Protein AF-0000000069172857 (afdb_homodimer)

Radius of gyration: 28.54 Å; Cα contacts (8 Å, |Δi|>4): 999; chains: 2; bounding box: 56×90×66 Å

Solvent-accessible surface area (backbone atoms only — not comparable to full-atom values): 28441 Å² total; per-residue (Å²): 120,59,56,60,63,76,81,79,53,48,92,94,47,57,57,39,56,46,67,49,76,38,49,58,67,32,70,47,70,56,22,30,27,64,39,14,35,42,46,23,27,71,35,43,34,37,39,33,42,42,84,62,24,35,34,76,38,29,58,56,27,28,38,38,37,26,52,59,49,51,30,30,38,36,24,61,37,57,26,36,34,42,24,37,34,28,32,51,80,64,29,67,77,63,40,85,55,70,34,32,28,32,42,33,74,49,50,49,33,46,41,53,51,52,47,66,52,74,68,61,92,77,53,49,73,65,49,49,51,48,48,52,25,47,50,53,48,47,55,49,48,62,59,65,33,54,76,38,82,76,61,39,62,39,46,78,51,64,65,54,35,55,49,50,50,51,41,69,75,36,60,33,64,78,74,51,62,59,58,52,14,53,75,63,72,47,49,49,69,54,44,50,52,48,37,28,73,46,42,72,34,50,65,68,56,46,51,50,49,51,47,47,55,50,45,55,53,40,45,73,71,64,51,51,63,54,60,50,15,52,55,50,55,36,94,32,42,64,60,38,41,53,53,41,22,71,74,69,73,34,45,69,71,58,46,57,50,53,41,46,45,63,85,63,80,68,78,73,72,80,124,121,60,57,60,62,76,80,78,52,49,92,95,47,55,58,40,57,48,68,50,74,39,50,58,67,33,68,47,68,57,22,31,27,66,40,14,35,42,46,24,27,70,33,42,32,37,38,32,41,42,84,63,25,35,35,76,37,28,56,55,27,27,38,37,38,27,53,59,48,52,30,30,38,37,25,60,38,56,26,36,34,44,24,38,35,27,34,51,78,64,30,66,79,64,40,84,55,70,35,33,28,32,42,33,74,48,50,50,34,45,41,53,51,52,49,67,53,74,68,61,92,76,52,49,74,66,48,48,52,48,48,51,24,48,50,52,50,49,55,50,48,61,57,63,33,53,75,39,81,76,61,40,61,39,45,78,51,64,64,54,34,53,51,51,49,52,42,69,76,35,63,32,62,77,74,53,61,60,60,53,14,54,74,64,72,45,48,50,68,54,44,48,52,48,37,29,73,45,42,73,33,50,64,68,56,47,52,50,49,51,48,47,55,49,46,55,52,39,46,73,72,65,51,51,63,53,59,50,15,51,56,51,54,36,95,33,41,63,59,38,41,52,52,41,22,71,75,70,74,34,46,69,70,58,45,58,51,54,40,45,43,62,83,68,76,68,79,67,72,81,124

Nearest PDB structures (foldseek):
  1yhf-assembly1_A  TM=9.236E-01  e=1.744E-04  Streptococcus pyogenes M1 GAS
  7zyb-assembly1_A  TM=9.398E-01  e=3.298E-04  Bacteroides eggerthii DSM 20697
  3fjs-assembly2_D  TM=8.563E-01  e=2.075E-04  Cupriavidus pinatubonensis JMP134
  2ozj-assembly2_B-3  TM=8.232E-01  e=9.913E-04  Desulfitobacterium hafniense DCB-2
  9bwf-assembly1_A  TM=6.936E-01  e=1.466E-04  metagenome

InterPro domains:
  IPR003313 AraC-type arabinose-binding/dimerisation domain [PF02311] (27-88)
  IPR009057 Homedomain-like superfamily [SSF46689] (215-261)
  IPR011051 RmlC-like cupin domain superfamily [SSF51182] (11-215)
  IPR014710 RmlC-like jelly roll fold [G3DSA:2.60.120.10] (13-98)
  IPR018060 AraC-like, DNA binding HTH domain [PF12833] (180-258)
  IPR018060 AraC-like, DNA binding HTH domain [PS01124] (158-258)
  IPR018060 AraC-like, DNA binding HTH domain [SM00342] (174-256)

Secondary structure (DSSP, 8-state):
--B-----PPTT--EEEEEEEE-TT-EEEEE--SSEEEE-EEEEEEEEEETTEEEEE-TTEEEEE-TT--EEEEEEEEEEEEEEEE-HHHHTTT-SS-EEEE--HHHHHHHHHHTTSPPGGG--HHHHHHHHHHHHHHHHHHHHSPEE--EEE--SSHHHHHHHHHHHH-TT----HHHHHHHTTS-HHHHHHHHHHHHSS-HHHHHHHHHHHHHHHHHHTT--HHHHHHHHT-S-HHHHHHHHHHHHSS-HHHHHHHHH-----------/--B-----PPTT--EEEEEEEE-TT-EEEEE--SSEEEE-EEEEEEEEEETTEEEEE-TTEEEEE-TT--EEEEEEEEEEEEEEEE-HHHHTTT-SS-EEEE--HHHHHHHHHHTTSPPGGG--HHHHHHHHHHHHHHHHHHHHSPEE--EEE--SSHHHHHHHHHHHH-TT----HHHHHHHTTS-HHHHHHHHHHHHSS-HHHHHHHHHHHHHHHHHHTT--HHHHHHHHT-S-HHHHHHHHHHHHSS-HHHHHHHHH-----------

Foldseek 3Di:
DAPADDDDADPPAFKAKDKDKDAAFDKDDKHFYQWKKWKAWCQAWKWKDWDQWIAIHHNFKTKIGAHRIIMMMTTHGITIILMMTGHNVLCVLQDDHMWMWTQAPVLSVLSVVNNPQDHPVPADPVSVVVNVVSRVVNSVCSNLTDTHDLTQGAFPDPLVNVLVVVCLVQQQDDDDLQVSCVSSVHHSVVVQVRCCVGRVDGPVLSSLSSLLSVLLNVVVVPDDLQVSCNSNHHPGSVVNQVSNCVNPVDGSVVVNVSRHDRPPVPPPPPD/DAPADDDDADPPAFKAKDKDKDAAFDKDDKHFYQWKKWKAWCQAWKWKDWDQWIAIHHNFKTKIGAHRIIMMMTTHGITIILMMTGHNVLCVLQDRHMWMWTQAPVLSVLSVVNNPQDHPVPDDPVSVVVNVVSRVVNSVCSNQTDTHDLTQGAFPDPLRNVLVVVCLVQQQDDDDLQVSCVSSVHHSVVVQVRCCVGRVDGPVLSSLSSLLSVLLNVVVVPDDLQVSCNSNHHPGSVRNQVSNCVNPVDGSVVVNVSRHDRCPVPPPPDD

Sequence (542 aa):
MTITLQPKASPGHHIIGLDSEHLNGGTVPWHKHLYAQLLYPAEGVVRIWAGESVWLVHASSALWLPPQMPHKFVATGNVLLKTVLVSEAESETLGKVCFMTGISPLLRELLIAINQLPPPQSTTDKQQLRFSALETLILQEIKMGVKMSLELPWPNDERLQQLCENLLNNQGYLPTLDNLADKINVSSRTLMRLFVKETGLTFRHWVQQMHVISAVTLLDDGYSLTKIAHRLGYASAESFGNMFKRRTGYSPGKFTRRLTMHDYAITRQMIMTITLQPKASPGHHIIGLDSEHLNGGTVPWHKHLYAQLLYPAEGVVRIWAGESVWLVHASSALWLPPQMPHKFVATGNVLLKTVLVSEAESETLGKVCFMTGISPLLRELLIAINQLPPPQSTTDKQQLRFSALETLILQEIKMGVKMSLELPWPNDERLQQLCENLLNNQGYLPTLDNLADKINVSSRTLMRLFVKETGLTFRHWVQQMHVISAVTLLDDGYSLTKIAHRLGYASAESFGNMFKRRTGYSPGKFTRRLTMHDYAITRQMI

Structure (mmCIF, N/CA/C/O backbone):
data_AF-0000000069172857-model_v1
#
loop_
_entity.id
_entity.type
_entity.pdbx_description
1 polymer 'HTH araC/xylS-type domain-containing protein'
#
loop_
_atom_site.group_PDB
_atom_site.id
_atom_site.type_symbol
_atom_site.label_atom_id
_atom_site.label_alt_id
_atom_site.label_comp_id
_atom_site.label_asym_id
_atom_site.label_entity_id
_atom_site.label_seq_id
_atom_site.pdbx_PDB_ins_code
_atom_site.Cartn_x
_atom_site.Cartn_y
_atom_site.Cartn_z
_atom_site.occupancy
_atom_site.B_iso_or_equiv
_atom_site.auth_seq_id
_atom_site.auth_comp_id
_atom_site.auth_asym_id
_atom_site.auth_atom_id
_atom_site.pdbx_PDB_model_num
ATOM 1 N N . MET A 1 1 ? 19.812 -32.312 -6.105 1 31.83 1 MET A N 1
ATOM 2 C CA . MET A 1 1 ? 19.875 -32.25 -4.648 1 31.83 1 MET A CA 1
ATOM 3 C C . MET A 1 1 ? 18.906 -31.203 -4.105 1 31.83 1 MET A C 1
ATOM 5 O O . MET A 1 1 ? 18.938 -30.031 -4.516 1 31.83 1 MET A O 1
ATOM 9 N N . THR A 1 2 ? 17.766 -31.781 -3.631 1 41.09 2 THR A N 1
ATOM 10 C CA . THR A 1 2 ? 16.719 -30.969 -3.031 1 41.09 2 THR A CA 1
ATOM 11 C C . THR A 1 2 ? 17.266 -30.141 -1.872 1 41.09 2 THR A C 1
ATOM 13 O O . THR A 1 2 ? 17.781 -30.703 -0.899 1 41.09 2 THR A O 1
ATOM 16 N N . ILE A 1 3 ? 17.75 -29.016 -2.148 1 43.28 3 ILE A N 1
ATOM 17 C CA . ILE A 1 3 ? 18.25 -28.188 -1.059 1 43.28 3 ILE A CA 1
ATOM 18 C C . ILE A 1 3 ? 17.125 -27.906 -0.069 1 43.28 3 ILE A C 1
ATOM 20 O O . ILE A 1 3 ? 16.062 -27.406 -0.454 1 43.28 3 ILE A O 1
ATOM 24 N N . THR A 1 4 ? 17.188 -28.75 1.039 1 49.59 4 THR A N 1
ATOM 25 C CA . THR A 1 4 ? 16.234 -28.5 2.117 1 49.59 4 THR A CA 1
ATOM 26 C C . THR A 1 4 ? 16.609 -27.25 2.908 1 49.59 4 THR A C 1
ATOM 28 O O . THR A 1 4 ? 17.688 -27.203 3.51 1 49.59 4 THR A O 1
ATOM 31 N N . LEU A 1 5 ? 16.172 -26.172 2.553 1 50.09 5 LEU A N 1
ATOM 32 C CA . LEU A 1 5 ? 16.422 -24.984 3.35 1 50.09 5 LEU A CA 1
ATOM 33 C C . LEU A 1 5 ? 15.586 -24.984 4.625 1 50.09 5 LEU A C 1
ATOM 35 O O . LEU A 1 5 ? 14.375 -25.25 4.574 1 50.09 5 LEU A O 1
ATOM 39 N N . GLN A 1 6 ? 16.328 -25.344 5.762 1 51.69 6 GLN A N 1
ATOM 40 C CA . GLN A 1 6 ? 15.594 -25.375 7.027 1 51.69 6 GLN A CA 1
ATOM 41 C C . GLN A 1 6 ? 15.805 -24.078 7.805 1 51.69 6 GLN A C 1
ATOM 43 O O . GLN A 1 6 ? 16.625 -24.016 8.727 1 51.69 6 GLN A O 1
ATOM 48 N N . PRO A 1 7 ? 15.242 -23.016 7.344 1 55.28 7 PRO A N 1
ATOM 49 C CA . PRO A 1 7 ? 15.375 -21.844 8.203 1 55.28 7 PRO A CA 1
ATOM 50 C C . PRO A 1 7 ? 14.664 -22.016 9.547 1 55.28 7 PRO A C 1
ATOM 52 O O . PRO A 1 7 ? 13.688 -22.75 9.641 1 55.28 7 PRO A O 1
ATOM 55 N N . LYS A 1 8 ? 15.383 -21.734 10.766 1 55.25 8 LYS A N 1
ATOM 56 C CA . LYS A 1 8 ? 14.742 -21.906 12.07 1 55.25 8 LYS A CA 1
ATOM 57 C C . LYS A 1 8 ? 13.977 -20.641 12.477 1 55.25 8 LYS A C 1
ATOM 59 O O . LYS A 1 8 ? 14.547 -19.547 12.5 1 55.25 8 LYS A O 1
ATOM 64 N N . ALA A 1 9 ? 12.602 -20.875 12.461 1 57.25 9 ALA A N 1
ATOM 65 C CA . ALA A 1 9 ? 11.836 -19.781 13.047 1 57.25 9 ALA A CA 1
ATOM 66 C C . ALA A 1 9 ? 12.258 -19.531 14.492 1 57.25 9 ALA A C 1
ATOM 68 O O . ALA A 1 9 ? 12.664 -20.469 15.195 1 57.25 9 ALA A O 1
ATOM 69 N N . SER A 1 10 ? 12.328 -18.281 14.852 1 54.03 10 SER A N 1
ATOM 70 C CA . SER A 1 10 ? 12.562 -17.953 16.25 1 54.03 10 SER A CA 1
ATOM 71 C C . SER A 1 10 ? 11.5 -18.578 17.141 1 54.03 10 SER A C 1
ATOM 73 O O . SER A 1 10 ? 10.367 -18.812 16.703 1 54.03 10 SER A O 1
ATOM 75 N N . PRO A 1 11 ? 11.883 -19.016 18.422 1 58.75 11 PRO A N 1
ATOM 76 C CA . PRO A 1 11 ? 10.906 -19.609 19.328 1 58.75 11 PRO A CA 1
ATOM 77 C C . PRO A 1 11 ? 9.625 -18.797 19.453 1 58.75 11 PRO A C 1
ATOM 79 O O . PRO A 1 11 ? 9.688 -17.562 19.609 1 58.75 11 PRO A O 1
ATOM 82 N N . GLY A 1 12 ? 8.539 -19.391 19.188 1 66.31 12 GLY A N 1
ATOM 83 C CA . GLY A 1 12 ? 7.219 -18.812 19.328 1 66.31 12 GLY A CA 1
ATOM 84 C C . GLY A 1 12 ? 6.68 -18.219 18.047 1 66.31 12 GLY A C 1
ATOM 85 O O . GLY A 1 12 ? 5.508 -17.844 17.969 1 66.31 12 GLY A O 1
ATOM 86 N N . HIS A 1 13 ? 7.609 -18.141 17.031 1 73.56 13 HIS A N 1
ATOM 87 C CA . HIS A 1 13 ? 7.125 -17.578 15.766 1 73.56 13 HIS A CA 1
ATOM 88 C C . HIS A 1 13 ? 6.93 -18.656 14.719 1 73.56 13 HIS A C 1
ATOM 90 O O . HIS A 1 13 ? 7.629 -19.672 14.734 1 73.56 13 HIS A O 1
ATOM 96 N N . HIS A 1 14 ? 5.977 -18.438 13.867 1 81.75 14 HIS A N 1
ATOM 97 C CA . HIS A 1 14 ? 5.562 -19.453 12.906 1 81.75 14 HIS A CA 1
ATOM 98 C C . HIS A 1 14 ? 5.887 -19.031 11.477 1 81.75 14 HIS A C 1
ATOM 100 O O . HIS A 1 14 ? 5.66 -19.797 10.531 1 81.75 14 HIS A O 1
ATOM 106 N N . ILE A 1 15 ? 6.445 -17.828 11.352 1 88.75 15 ILE A N 1
ATOM 107 C CA . ILE A 1 15 ? 6.715 -17.328 10.008 1 88.75 15 ILE A CA 1
ATOM 108 C C . ILE A 1 15 ? 8.156 -16.828 9.922 1 88.75 15 ILE A C 1
ATOM 110 O O . ILE A 1 15 ? 8.711 -16.359 10.922 1 88.75 15 ILE A O 1
ATOM 114 N N . ILE A 1 16 ? 8.789 -17.016 8.828 1 85.62 16 ILE A N 1
ATOM 115 C CA . ILE A 1 16 ? 10.117 -16.5 8.531 1 85.62 16 ILE A CA 1
ATOM 116 C C . ILE A 1 16 ? 10.078 -15.727 7.211 1 85.62 16 ILE A C 1
ATOM 118 O O . ILE A 1 16 ? 9.562 -16.219 6.207 1 85.62 16 ILE A O 1
ATOM 122 N N . GLY A 1 17 ? 10.531 -14.484 7.281 1 87.38 17 GLY A N 1
ATOM 123 C CA . GLY A 1 17 ? 10.688 -13.734 6.047 1 87.38 17 GLY A CA 1
ATOM 124 C C . GLY A 1 17 ? 11.93 -14.117 5.27 1 87.38 17 GLY A C 1
ATOM 125 O O . GLY A 1 17 ? 12.984 -14.359 5.859 1 87.38 17 GLY A O 1
ATOM 126 N N . LEU A 1 18 ? 11.812 -14.25 3.967 1 85.56 18 LEU A N 1
ATOM 127 C CA . LEU A 1 18 ? 12.93 -14.586 3.092 1 85.56 18 LEU A CA 1
ATOM 128 C C . LEU A 1 18 ? 12.906 -13.734 1.829 1 85.56 18 LEU A C 1
ATOM 130 O O . LEU A 1 18 ? 12.148 -14.023 0.896 1 85.56 18 LEU A O 1
ATOM 134 N N . ASP A 1 19 ? 13.711 -12.711 1.811 1 87.12 19 ASP A N 1
ATOM 135 C CA . ASP A 1 19 ? 13.797 -11.828 0.648 1 87.12 19 ASP A CA 1
ATOM 136 C C . ASP A 1 19 ? 14.922 -12.258 -0.286 1 87.12 19 ASP A C 1
ATOM 138 O O . ASP A 1 19 ? 15.969 -12.734 0.17 1 87.12 19 ASP A O 1
ATOM 142 N N . SER A 1 20 ? 14.664 -12.195 -1.642 1 89.81 20 SER A N 1
ATOM 143 C CA . SER A 1 20 ? 15.727 -12.492 -2.602 1 89.81 20 SER A CA 1
ATOM 144 C C . SER A 1 20 ? 15.523 -11.734 -3.906 1 89.81 20 SER A C 1
ATOM 146 O O . SER A 1 20 ? 14.406 -11.289 -4.203 1 89.81 20 SER A O 1
ATOM 148 N N . GLU A 1 21 ? 16.609 -11.539 -4.555 1 92.5 21 GLU A N 1
ATOM 149 C CA . GLU A 1 21 ? 16.609 -10.914 -5.875 1 92.5 21 GLU A CA 1
ATOM 150 C C . GLU A 1 21 ? 17.203 -11.852 -6.926 1 92.5 21 GLU A C 1
ATOM 152 O O . GLU A 1 21 ? 18.203 -12.523 -6.668 1 92.5 21 GLU A O 1
ATOM 157 N N . HIS A 1 22 ? 16.547 -11.938 -8.0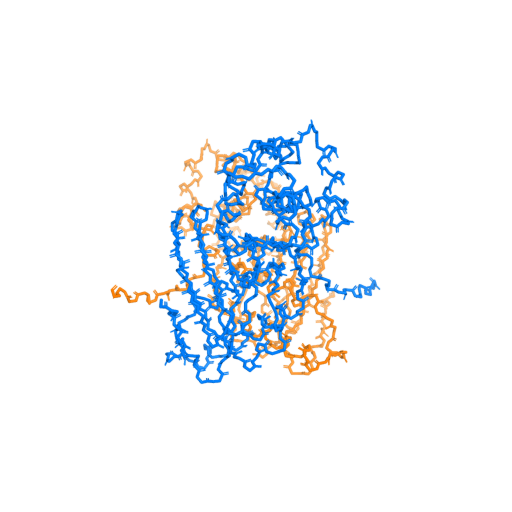47 1 92.25 22 HIS A N 1
ATOM 158 C CA . HIS A 1 22 ? 17.016 -12.758 -9.156 1 92.25 22 HIS A CA 1
ATOM 159 C C . HIS A 1 22 ? 17.016 -11.977 -10.461 1 92.25 22 HIS A C 1
ATOM 161 O O . HIS A 1 22 ? 16.078 -11.234 -10.75 1 92.25 22 HIS A O 1
ATOM 167 N N . LEU A 1 23 ? 18.078 -12.156 -11.172 1 91.88 23 LEU A N 1
ATOM 168 C CA . LEU A 1 23 ? 18.141 -11.562 -12.5 1 91.88 23 LEU A CA 1
ATOM 169 C C . LEU A 1 23 ? 17.375 -12.406 -13.508 1 91.88 23 LEU A C 1
ATOM 171 O O . LEU A 1 23 ? 17 -13.547 -13.219 1 91.88 23 LEU A O 1
ATOM 175 N N . ASN A 1 24 ? 17.172 -11.812 -14.625 1 92.25 24 ASN A N 1
ATOM 176 C CA . ASN A 1 24 ? 16.5 -12.531 -15.695 1 92.25 24 ASN A CA 1
ATOM 177 C C . ASN A 1 24 ? 17.141 -13.883 -15.969 1 92.25 24 ASN A C 1
ATOM 179 O O . ASN A 1 24 ? 18.375 -13.969 -16.109 1 92.25 24 ASN A O 1
ATOM 183 N N . GLY A 1 25 ? 16.328 -14.859 -15.977 1 92.19 25 GLY A N 1
ATOM 184 C CA . GLY A 1 25 ? 16.812 -16.203 -16.25 1 92.19 25 GLY A CA 1
ATOM 185 C C . GLY A 1 25 ? 17.328 -16.906 -15 1 92.19 25 GLY A C 1
ATOM 186 O O . GLY A 1 25 ? 17.688 -18.078 -15.055 1 92.19 25 GLY A O 1
ATOM 187 N N . GLY A 1 26 ? 17.375 -16.141 -13.906 1 92.75 26 GLY A N 1
ATOM 188 C CA . GLY A 1 26 ? 17.781 -16.766 -12.656 1 92.75 26 GLY A CA 1
ATOM 189 C C . GLY A 1 26 ? 16.922 -17.969 -12.289 1 92.75 26 GLY A C 1
ATOM 190 O O . GLY A 1 26 ? 15.703 -17.938 -12.477 1 92.75 26 GLY A O 1
ATOM 191 N N . THR A 1 27 ? 17.641 -19.078 -11.805 1 92.62 27 THR A N 1
ATOM 192 C CA . THR A 1 27 ? 16.922 -20.312 -11.523 1 92.62 27 THR A CA 1
ATOM 193 C C . THR A 1 27 ? 17.234 -20.812 -10.109 1 92.62 27 THR A C 1
ATOM 195 O O . THR A 1 27 ? 18.375 -20.734 -9.648 1 92.62 27 THR A O 1
ATOM 198 N N . VAL A 1 28 ? 16.219 -21.188 -9.43 1 91.75 28 VAL A N 1
ATOM 199 C CA . VAL A 1 28 ? 16.359 -22 -8.234 1 91.75 28 VAL A CA 1
ATOM 200 C C . VAL A 1 28 ? 15.977 -23.453 -8.547 1 91.75 28 VAL A C 1
ATOM 202 O O . VAL A 1 28 ? 14.828 -23.734 -8.891 1 91.75 28 VAL A O 1
ATOM 205 N N . PRO A 1 29 ? 16.938 -24.281 -8.453 1 93.31 29 PRO A N 1
ATOM 206 C CA . PRO A 1 29 ? 16.703 -25.672 -8.859 1 93.31 29 PRO A CA 1
ATOM 207 C C . PRO A 1 29 ? 15.664 -26.375 -7.98 1 93.31 29 PRO A C 1
ATOM 209 O O . PRO A 1 29 ? 15.234 -25.828 -6.965 1 93.31 29 PRO A O 1
ATOM 212 N N . TRP A 1 30 ? 15.336 -27.594 -8.43 1 93.62 30 TRP A N 1
ATOM 213 C CA . TRP A 1 30 ? 14.352 -28.406 -7.723 1 93.62 30 TRP A CA 1
ATOM 214 C C . TRP A 1 30 ? 14.734 -28.578 -6.258 1 93.62 30 TRP A C 1
ATOM 216 O O . TRP A 1 30 ? 15.875 -28.938 -5.945 1 93.62 30 TRP A O 1
ATOM 226 N N . HIS A 1 31 ? 13.828 -28.219 -5.359 1 92.75 31 HIS A N 1
ATOM 227 C CA . HIS A 1 31 ? 14.031 -28.359 -3.922 1 92.75 31 HIS A CA 1
ATOM 228 C C . HIS A 1 31 ? 12.703 -28.438 -3.18 1 92.75 31 HIS A C 1
ATOM 230 O O . HIS A 1 31 ? 11.641 -28.266 -3.779 1 92.75 31 HIS A O 1
ATOM 236 N N . LYS A 1 32 ? 12.75 -28.906 -1.976 1 92.62 32 LYS A N 1
ATOM 237 C CA . LYS A 1 32 ? 11.594 -28.922 -1.083 1 92.62 32 LYS A CA 1
ATOM 238 C C . LYS A 1 32 ? 12 -28.562 0.344 1 92.62 32 LYS A C 1
ATOM 240 O O . LYS A 1 32 ? 13.188 -28.547 0.672 1 92.62 32 LYS A O 1
ATOM 245 N N . HIS A 1 33 ? 11.18 -28.203 1.135 1 89.19 33 HIS A N 1
ATOM 246 C CA . HIS A 1 33 ? 11.445 -27.875 2.529 1 89.19 33 HIS A CA 1
ATOM 247 C C . HIS A 1 33 ? 10.219 -28.125 3.398 1 89.19 33 HIS A C 1
ATOM 249 O O . HIS A 1 33 ? 9.125 -28.359 2.881 1 89.19 33 HIS A O 1
ATOM 255 N N . LEU A 1 34 ? 10.484 -28.156 4.754 1 89.62 34 LEU A N 1
ATOM 256 C CA . LEU A 1 34 ? 9.484 -28.531 5.75 1 89.62 34 LEU A CA 1
ATOM 257 C C . LEU A 1 34 ? 8.445 -27.422 5.914 1 89.62 34 LEU A C 1
ATOM 259 O O . LEU A 1 34 ? 7.324 -27.672 6.352 1 89.62 34 LEU A O 1
ATOM 263 N N . TYR A 1 35 ? 8.758 -26.25 5.566 1 91.75 35 TYR A N 1
ATOM 264 C CA . TYR A 1 35 ? 7.867 -25.094 5.707 1 91.75 35 TYR A CA 1
ATOM 265 C C . TYR A 1 35 ? 6.996 -24.922 4.469 1 91.75 35 TYR A C 1
ATOM 267 O O . TYR A 1 35 ? 7.402 -25.281 3.361 1 91.75 35 TYR A O 1
ATOM 275 N N . ALA A 1 36 ? 5.82 -24.484 4.711 1 95.12 36 ALA A N 1
ATOM 276 C CA . ALA A 1 36 ? 5.086 -23.938 3.576 1 95.12 36 ALA A CA 1
ATOM 277 C C . ALA A 1 36 ? 5.691 -22.609 3.121 1 95.12 36 ALA A C 1
ATOM 279 O O . ALA A 1 36 ? 6.434 -21.969 3.869 1 95.12 36 ALA A O 1
ATOM 280 N N . GLN A 1 37 ? 5.43 -22.328 1.919 1 94.69 37 GLN A N 1
ATOM 281 C CA . GLN A 1 37 ? 6.012 -21.109 1.35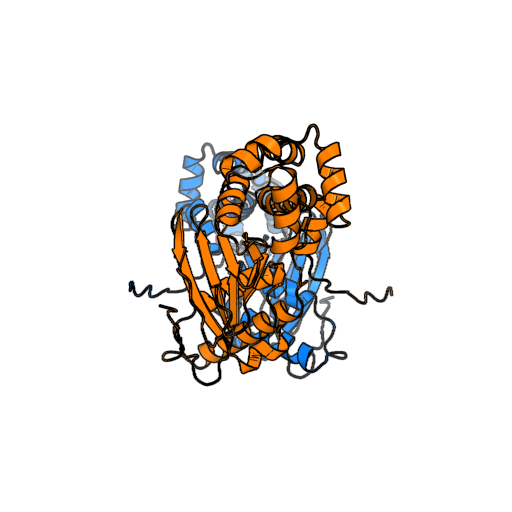9 1 94.69 37 GLN A CA 1
ATOM 282 C C . GLN A 1 37 ? 4.957 -20.281 0.622 1 94.69 37 GLN A C 1
ATOM 284 O O . GLN A 1 37 ? 4.168 -20.828 -0.15 1 94.69 37 GLN A O 1
ATOM 289 N N . LEU A 1 38 ? 4.805 -19.016 0.963 1 96.5 38 LEU A N 1
ATOM 290 C CA . LEU A 1 38 ? 4.098 -18.047 0.125 1 96.5 38 LEU A CA 1
ATOM 291 C C . LEU A 1 38 ? 5.078 -17.234 -0.705 1 96.5 38 LEU A C 1
ATOM 293 O O . LEU A 1 38 ? 5.762 -16.344 -0.175 1 96.5 38 LEU A O 1
ATOM 297 N N . LEU A 1 39 ? 5.176 -17.531 -1.962 1 95.94 39 LEU A N 1
ATOM 298 C CA . LEU A 1 39 ? 6.109 -16.891 -2.881 1 95.94 39 LEU A CA 1
ATOM 299 C C . LEU A 1 39 ? 5.465 -15.68 -3.545 1 95.94 39 LEU A C 1
ATOM 301 O O . LEU A 1 39 ? 4.488 -15.812 -4.285 1 95.94 39 LEU A O 1
ATOM 305 N N . TYR A 1 40 ? 6.008 -14.5 -3.25 1 95.69 40 TYR A N 1
ATOM 306 C CA . TYR A 1 40 ? 5.445 -13.25 -3.74 1 95.69 40 TYR A CA 1
ATOM 307 C C . TYR A 1 40 ? 6.504 -12.414 -4.453 1 95.69 40 TYR A C 1
ATOM 309 O O . TYR A 1 40 ? 7.402 -11.867 -3.814 1 95.69 40 TYR A O 1
ATOM 317 N N . PRO A 1 41 ? 6.383 -12.391 -5.797 1 94.06 41 PRO A N 1
ATOM 318 C CA . PRO A 1 41 ? 7.258 -11.453 -6.508 1 94.06 41 PRO A CA 1
ATOM 319 C C . PRO A 1 41 ? 6.746 -10.016 -6.461 1 94.06 41 PRO A C 1
ATOM 321 O O . PRO A 1 41 ? 5.824 -9.664 -7.203 1 94.06 41 PRO A O 1
ATOM 324 N N . ALA A 1 42 ? 7.371 -9.203 -5.629 1 90.88 42 ALA A N 1
ATOM 325 C CA . ALA A 1 42 ? 6.98 -7.797 -5.543 1 90.88 42 ALA A CA 1
ATOM 326 C C . ALA A 1 42 ? 7.246 -7.074 -6.859 1 90.88 42 ALA A C 1
ATOM 328 O O . ALA A 1 42 ? 6.578 -6.086 -7.18 1 90.88 42 ALA A O 1
ATOM 329 N N . GLU A 1 43 ? 8.266 -7.535 -7.551 1 89.25 43 GLU A N 1
ATOM 330 C CA . GLU A 1 43 ? 8.578 -7.062 -8.891 1 89.25 43 GLU A CA 1
ATOM 331 C C . GLU A 1 43 ? 8.914 -8.227 -9.828 1 89.25 43 GLU A C 1
ATOM 333 O O . GLU A 1 43 ? 9.562 -9.188 -9.422 1 89.25 43 GLU A O 1
ATOM 338 N N . GLY A 1 44 ? 8.414 -8.039 -11.055 1 89 44 GLY A N 1
ATOM 339 C CA . GLY A 1 44 ? 8.742 -9.039 -12.055 1 89 44 GLY A CA 1
ATOM 340 C C . GLY A 1 44 ? 7.789 -10.219 -12.055 1 89 44 GLY A C 1
ATOM 341 O O . GLY A 1 44 ? 6.758 -10.188 -11.383 1 89 44 GLY A O 1
ATOM 342 N N . VAL A 1 45 ? 8.156 -11.281 -12.906 1 90.75 45 VAL A N 1
ATOM 343 C CA . VAL A 1 45 ? 7.344 -12.484 -13.055 1 90.75 45 VAL A CA 1
ATOM 344 C C . VAL A 1 45 ? 8.211 -13.719 -12.828 1 90.75 45 VAL A C 1
ATOM 346 O O . VAL A 1 45 ? 9.352 -13.781 -13.273 1 90.75 45 VAL A O 1
ATOM 349 N N . VAL A 1 46 ? 7.625 -14.656 -12.141 1 93.56 46 VAL A N 1
ATOM 350 C CA . VAL A 1 46 ? 8.32 -15.914 -11.891 1 93.56 46 VAL A CA 1
ATOM 351 C C . VAL A 1 46 ? 7.484 -17.078 -12.398 1 93.56 46 VAL A C 1
ATOM 353 O O . VAL A 1 46 ? 6.258 -17.078 -12.258 1 93.56 46 VAL A O 1
ATOM 356 N N . ARG A 1 47 ? 8.211 -18.016 -13.016 1 93.94 47 ARG A N 1
ATOM 357 C CA . ARG A 1 47 ? 7.609 -19.297 -13.383 1 93.94 47 ARG A CA 1
ATOM 358 C C . ARG A 1 47 ? 8 -20.391 -12.391 1 93.94 47 ARG A C 1
ATOM 360 O O . ARG A 1 47 ? 9.18 -20.594 -12.117 1 93.94 47 ARG A O 1
ATOM 367 N N . ILE A 1 48 ? 6.957 -21.062 -11.914 1 95.75 48 ILE A N 1
ATOM 368 C CA . ILE A 1 48 ? 7.223 -22.062 -10.891 1 95.75 48 ILE A CA 1
ATOM 369 C C . ILE A 1 48 ? 6.645 -23.406 -11.32 1 95.75 48 ILE A C 1
ATOM 371 O O . ILE A 1 48 ? 5.477 -23.5 -11.703 1 95.75 48 ILE A O 1
ATOM 375 N N . TRP A 1 49 ? 7.488 -24.375 -11.312 1 95.06 49 TRP A N 1
ATOM 376 C CA . TRP A 1 49 ? 7.023 -25.75 -11.477 1 95.06 49 TRP A CA 1
ATOM 377 C C . TRP A 1 49 ? 6.777 -26.406 -10.117 1 95.06 49 TRP A C 1
ATOM 379 O O . TRP A 1 49 ? 7.688 -26.5 -9.289 1 95.06 49 TRP A O 1
ATOM 389 N N . ALA A 1 50 ? 5.664 -26.797 -9.883 1 94.81 50 ALA A N 1
ATOM 390 C CA . ALA A 1 50 ? 5.27 -27.453 -8.641 1 94.81 50 ALA A CA 1
ATOM 391 C C . ALA A 1 50 ? 4.109 -28.422 -8.875 1 94.81 50 ALA A C 1
ATOM 393 O O . ALA A 1 50 ? 3.131 -28.078 -9.539 1 94.81 50 ALA A O 1
ATOM 394 N N . GLY A 1 51 ? 4.324 -29.578 -8.297 1 86.62 51 GLY A N 1
ATOM 395 C CA . GLY A 1 51 ? 3.334 -30.609 -8.594 1 86.62 51 GLY A CA 1
ATOM 396 C C . GLY A 1 51 ? 3.287 -30.984 -10.062 1 86.62 51 GLY A C 1
ATOM 397 O O . GLY A 1 51 ? 4.32 -31.297 -10.656 1 86.62 51 GLY A O 1
ATOM 398 N N . GLU A 1 52 ? 2.152 -31.016 -10.68 1 89.62 52 GLU A N 1
ATOM 399 C CA . GLU A 1 52 ? 1.974 -31.391 -12.086 1 89.62 52 GLU A CA 1
ATOM 400 C C . GLU A 1 52 ? 1.557 -30.188 -12.922 1 89.62 52 GLU A C 1
ATOM 402 O O . GLU A 1 52 ? 0.838 -30.328 -13.914 1 89.62 52 GLU A O 1
ATOM 407 N N . SER A 1 53 ? 2.117 -29.031 -12.359 1 94.19 53 SER A N 1
ATOM 408 C CA . SER A 1 53 ? 1.679 -27.828 -13.039 1 94.19 53 SER A CA 1
ATOM 409 C C . SER A 1 53 ? 2.775 -26.766 -13.047 1 94.19 53 SER A C 1
ATOM 411 O O . SER A 1 53 ? 3.764 -26.891 -12.32 1 94.19 53 SER A O 1
ATOM 413 N N . VAL A 1 54 ? 2.578 -25.797 -13.922 1 94.38 54 VAL A N 1
ATOM 414 C CA . VAL A 1 54 ? 3.385 -24.578 -13.938 1 94.38 54 VAL A CA 1
ATOM 415 C C . VAL A 1 54 ? 2.523 -23.391 -13.547 1 94.38 54 VAL A C 1
ATOM 417 O O . VAL A 1 54 ? 1.363 -23.297 -13.961 1 94.38 54 VAL A O 1
ATOM 420 N N . TRP A 1 55 ? 3.137 -22.562 -12.781 1 93.31 55 TRP A N 1
ATOM 421 C CA . TRP A 1 55 ? 2.473 -21.344 -12.32 1 93.31 55 TRP A CA 1
ATOM 422 C C . TRP A 1 55 ? 3.23 -20.094 -12.766 1 93.31 55 TRP A C 1
ATOM 424 O O . TRP A 1 55 ? 4.465 -20.062 -12.719 1 93.31 55 TRP A O 1
ATOM 434 N N . LEU A 1 56 ? 2.475 -19.172 -13.234 1 90.94 56 LEU A N 1
ATOM 435 C CA . LEU A 1 56 ? 3.041 -17.859 -13.5 1 90.94 56 LEU A CA 1
ATOM 436 C C . LEU A 1 56 ? 2.578 -16.844 -12.461 1 90.94 56 LEU A C 1
ATOM 438 O O . LEU A 1 56 ? 1.382 -16.562 -12.344 1 90.94 56 LEU A O 1
ATOM 442 N N . VAL A 1 57 ? 3.527 -16.344 -11.734 1 92.25 57 VAL A N 1
ATOM 443 C CA . VAL A 1 57 ? 3.18 -15.461 -10.625 1 92.25 57 VAL A CA 1
ATOM 444 C C . VAL A 1 57 ? 3.768 -14.07 -10.859 1 92.25 57 VAL A C 1
ATOM 446 O O . VAL A 1 57 ? 4.938 -13.938 -11.227 1 92.25 57 VAL A O 1
ATOM 449 N N . HIS A 1 58 ? 2.885 -13.109 -10.664 1 89.25 58 HIS A N 1
ATOM 450 C CA . HIS A 1 58 ? 3.277 -11.711 -10.82 1 89.25 58 HIS A CA 1
ATOM 451 C C . HIS A 1 58 ? 2.928 -10.898 -9.57 1 89.25 58 HIS A C 1
ATOM 453 O O . HIS A 1 58 ? 2.49 -11.461 -8.562 1 89.25 58 HIS A O 1
ATOM 459 N N . ALA A 1 59 ? 3.111 -9.578 -9.586 1 88.19 59 ALA A N 1
ATOM 460 C CA . ALA A 1 59 ? 3.131 -8.719 -8.406 1 88.19 59 ALA A CA 1
ATOM 461 C C . ALA A 1 59 ? 1.739 -8.594 -7.793 1 88.19 59 ALA A C 1
ATOM 463 O O . ALA A 1 59 ? 1.592 -8.133 -6.66 1 88.19 59 ALA A O 1
ATOM 464 N N . SER A 1 60 ? 0.712 -8.984 -8.438 1 86.38 60 SER A N 1
ATOM 465 C CA . SER A 1 60 ? -0.638 -8.875 -7.895 1 86.38 60 SER A CA 1
ATOM 466 C C . SER A 1 60 ? -1.089 -10.188 -7.262 1 86.38 60 SER A C 1
ATOM 468 O O . SER A 1 60 ? -2.197 -10.273 -6.73 1 86.38 60 SER A O 1
ATOM 470 N N . SER A 1 61 ? -0.187 -11.18 -7.34 1 90.31 61 SER A N 1
ATOM 471 C CA . SER A 1 61 ? -0.542 -12.477 -6.773 1 90.31 61 SER A CA 1
ATOM 472 C C . SER A 1 61 ? 0.662 -13.133 -6.109 1 90.31 61 SER A C 1
ATOM 474 O O . SER A 1 61 ? 1.79 -12.656 -6.238 1 90.31 61 SER A O 1
ATOM 476 N N . ALA A 1 62 ? 0.359 -14.172 -5.348 1 94.5 62 ALA A N 1
ATOM 477 C CA . ALA A 1 62 ? 1.363 -15.016 -4.711 1 94.5 62 ALA A CA 1
ATOM 478 C C . ALA A 1 62 ? 1.005 -16.5 -4.852 1 94.5 62 ALA A C 1
ATOM 480 O O . ALA A 1 62 ? -0.158 -16.844 -5.078 1 94.5 62 ALA A O 1
ATOM 481 N N . LEU A 1 63 ? 1.977 -17.297 -4.832 1 95.81 63 LEU A N 1
ATOM 482 C CA . LEU A 1 63 ? 1.764 -18.734 -4.902 1 95.81 63 LEU A CA 1
ATOM 483 C C . LEU A 1 63 ? 2.027 -19.391 -3.551 1 95.81 63 LEU A C 1
ATOM 485 O O . LEU A 1 63 ? 3.086 -19.188 -2.953 1 95.81 63 LEU A O 1
ATOM 489 N N . TRP A 1 64 ? 1.05 -20.094 -3.088 1 96.38 64 TRP A N 1
ATOM 490 C CA . TRP A 1 64 ? 1.193 -20.906 -1.886 1 96.38 64 TRP A CA 1
ATOM 491 C C . TRP A 1 64 ? 1.716 -22.297 -2.229 1 96.38 64 TRP A C 1
ATOM 493 O O . TRP A 1 64 ? 1.133 -23 -3.059 1 96.38 64 TRP A O 1
ATOM 503 N N . LEU A 1 65 ? 2.775 -22.672 -1.619 1 96.19 65 LEU A N 1
ATOM 504 C CA . LEU A 1 65 ? 3.35 -24 -1.716 1 96.19 65 LEU A CA 1
ATOM 505 C C . LEU A 1 65 ? 3.291 -24.719 -0.371 1 96.19 65 LEU A C 1
ATOM 507 O O . LEU A 1 65 ? 3.916 -24.281 0.598 1 96.19 65 LEU A O 1
ATOM 511 N N . PRO A 1 66 ? 2.508 -25.844 -0.266 1 96 66 PRO A N 1
ATOM 512 C CA . PRO A 1 66 ? 2.445 -26.547 1.012 1 96 66 PRO A CA 1
ATOM 513 C C . PRO A 1 66 ? 3.781 -27.188 1.404 1 96 66 PRO A C 1
ATOM 515 O O . PRO A 1 66 ? 4.703 -27.234 0.588 1 96 66 PRO A O 1
ATOM 518 N N . PRO A 1 67 ? 3.891 -27.578 2.68 1 94.31 67 PRO A N 1
ATOM 519 C CA . PRO A 1 67 ? 5.137 -28.203 3.133 1 94.31 67 PRO A CA 1
ATOM 520 C C . PRO A 1 67 ? 5.516 -29.422 2.305 1 94.31 67 PRO A C 1
ATOM 522 O O . PRO A 1 67 ? 4.637 -30.188 1.884 1 94.31 67 PRO A O 1
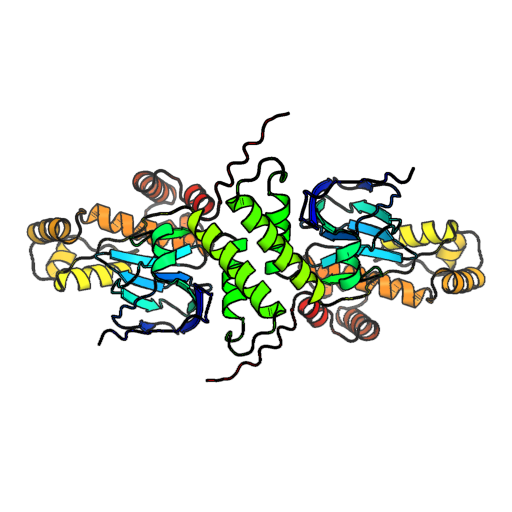ATOM 525 N N . GLN A 1 68 ? 6.844 -29.516 2.062 1 93.31 68 GLN A N 1
ATOM 526 C CA . GLN A 1 68 ? 7.426 -30.688 1.424 1 93.31 68 GLN A CA 1
ATOM 527 C C . GLN A 1 68 ? 7.039 -30.766 -0.05 1 93.31 68 GLN A C 1
ATOM 529 O O . GLN A 1 68 ? 7.176 -31.812 -0.682 1 93.31 68 GLN A O 1
ATOM 534 N N . MET A 1 69 ? 6.555 -29.75 -0.641 1 94.5 69 MET A N 1
ATOM 535 C CA . MET A 1 69 ? 6.223 -29.672 -2.061 1 94.5 69 MET A CA 1
ATOM 536 C C . MET A 1 69 ? 7.469 -29.422 -2.898 1 94.5 69 MET A C 1
ATOM 538 O O . MET A 1 69 ? 8.039 -28.328 -2.846 1 94.5 69 MET A O 1
ATOM 542 N N . PRO A 1 70 ? 7.895 -30.438 -3.672 1 95.12 70 PRO A N 1
ATOM 543 C CA . PRO A 1 70 ? 9 -30.141 -4.582 1 95.12 70 PRO A CA 1
ATOM 544 C C . PRO A 1 70 ? 8.656 -29.062 -5.605 1 95.12 70 PRO A C 1
ATOM 546 O O . PRO A 1 70 ? 7.555 -29.062 -6.152 1 95.12 70 PRO A O 1
ATOM 549 N N . HIS A 1 71 ? 9.562 -28.094 -5.781 1 95.94 71 HIS A N 1
ATOM 550 C CA . HIS A 1 71 ? 9.297 -27.031 -6.738 1 95.94 71 HIS A CA 1
ATOM 551 C C . HIS A 1 71 ? 10.602 -26.406 -7.238 1 95.94 71 HIS A C 1
ATOM 553 O O . HIS A 1 71 ? 11.656 -26.594 -6.633 1 95.94 71 HIS A O 1
ATOM 559 N N . LYS A 1 72 ? 10.555 -25.844 -8.344 1 94.62 72 LYS A N 1
ATOM 560 C CA . LYS A 1 72 ? 11.617 -25.047 -8.945 1 94.62 72 LYS A CA 1
ATOM 561 C C . LYS A 1 72 ? 11.062 -23.75 -9.547 1 94.62 72 LYS A C 1
ATOM 563 O O . LYS A 1 72 ? 9.867 -23.656 -9.844 1 94.62 72 LYS A O 1
ATOM 568 N N . PHE A 1 73 ? 11.828 -22.688 -9.602 1 93.44 73 PHE A N 1
ATOM 569 C CA . PHE A 1 73 ? 11.297 -21.531 -10.297 1 93.44 73 PHE A CA 1
ATOM 570 C C . PHE A 1 73 ? 12.375 -20.875 -11.156 1 93.44 73 PHE A C 1
ATOM 572 O O . PHE A 1 73 ? 13.57 -21.109 -10.953 1 93.44 73 PHE A O 1
ATOM 579 N N . VAL A 1 74 ? 11.961 -20.203 -12.156 1 93.31 74 VAL A N 1
ATOM 580 C CA . VAL A 1 74 ? 12.773 -19.422 -13.094 1 93.31 74 VAL A CA 1
ATOM 581 C C . VAL A 1 74 ? 12.258 -18 -13.172 1 93.31 74 VAL A C 1
ATOM 583 O O . VAL A 1 74 ? 11.047 -17.766 -13.328 1 93.31 74 VAL A O 1
ATOM 586 N N . ALA A 1 75 ? 13.156 -17.047 -13.047 1 93.94 75 ALA A N 1
ATOM 587 C CA . ALA A 1 75 ? 12.789 -15.633 -13.188 1 93.94 75 ALA A CA 1
ATOM 588 C C . ALA A 1 75 ? 12.672 -15.25 -14.656 1 93.94 75 ALA A C 1
ATOM 590 O O . ALA A 1 75 ? 13.578 -15.5 -15.453 1 93.94 75 ALA A O 1
ATOM 591 N N . THR A 1 76 ? 11.547 -14.766 -15.055 1 88.44 76 THR A N 1
ATOM 592 C CA . THR A 1 76 ? 11.375 -14.188 -16.391 1 88.44 76 THR A CA 1
ATOM 593 C C . THR A 1 76 ? 11.531 -12.672 -16.344 1 88.44 76 THR A C 1
ATOM 595 O O . THR A 1 76 ? 10.547 -11.945 -16.203 1 88.44 76 THR A O 1
ATOM 598 N N . GLY A 1 77 ? 12.664 -12.102 -16.391 1 86.5 77 GLY A N 1
ATOM 599 C CA . GLY A 1 77 ? 13.078 -10.742 -16.078 1 86.5 77 GLY A CA 1
ATOM 600 C C . GLY A 1 77 ? 13.695 -10.617 -14.695 1 86.5 77 GLY A C 1
ATOM 601 O O . GLY A 1 77 ? 13.961 -11.625 -14.039 1 86.5 77 GLY A O 1
ATOM 602 N N . ASN A 1 78 ? 13.969 -9.359 -14.336 1 92.31 78 ASN A N 1
ATOM 603 C CA . ASN A 1 78 ? 14.43 -9.133 -12.969 1 92.31 78 ASN A CA 1
ATOM 604 C C . ASN A 1 78 ? 13.289 -9.25 -11.969 1 92.31 78 ASN A C 1
ATOM 606 O O . ASN A 1 78 ? 12.203 -8.719 -12.195 1 92.31 78 ASN A O 1
ATOM 610 N N . VAL A 1 79 ? 13.57 -10.016 -10.945 1 93.06 79 VAL A N 1
ATOM 611 C CA . VAL A 1 79 ? 12.5 -10.305 -10 1 93.06 79 VAL A CA 1
ATOM 612 C C . VAL A 1 79 ? 12.961 -9.977 -8.578 1 93.06 79 VAL A C 1
ATOM 614 O O . VAL A 1 79 ? 14.102 -10.266 -8.211 1 93.06 79 VAL A O 1
ATOM 617 N N . LEU A 1 80 ? 12.133 -9.281 -7.801 1 92.31 80 LEU A N 1
ATOM 618 C CA . LEU A 1 80 ? 12.297 -9.094 -6.359 1 92.31 80 LEU A CA 1
ATOM 619 C C . LEU A 1 80 ? 11.273 -9.922 -5.59 1 92.31 80 LEU A C 1
ATOM 621 O O . LEU A 1 80 ? 10.07 -9.656 -5.668 1 92.31 80 LEU A O 1
ATOM 625 N N . LEU A 1 81 ? 11.734 -10.891 -4.859 1 92.81 81 LEU A N 1
ATOM 626 C CA . LEU A 1 81 ? 10.844 -11.805 -4.148 1 92.81 81 LEU A CA 1
ATOM 627 C C . LEU A 1 81 ? 10.703 -11.391 -2.686 1 92.81 81 LEU A C 1
ATOM 629 O O . LEU A 1 81 ? 11.695 -11.07 -2.027 1 92.81 81 LEU A O 1
ATOM 633 N N . LYS A 1 82 ? 9.461 -11.266 -2.217 1 93.44 82 LYS A N 1
ATOM 634 C CA . LYS A 1 82 ? 9.125 -11.117 -0.806 1 93.44 82 LYS A CA 1
ATOM 635 C C . LYS A 1 82 ? 8.398 -12.352 -0.281 1 93.44 82 LYS A C 1
ATOM 637 O O . LYS A 1 82 ? 7.176 -12.344 -0.118 1 93.44 82 LYS A O 1
ATOM 642 N N . THR A 1 83 ? 9.156 -13.383 0.095 1 90.5 83 THR A N 1
ATOM 643 C CA . THR A 1 83 ? 8.648 -14.711 0.45 1 90.5 83 THR A CA 1
ATOM 644 C C . THR A 1 83 ? 8.508 -14.844 1.963 1 90.5 83 THR A C 1
ATOM 646 O O . THR A 1 83 ? 9.258 -14.227 2.721 1 90.5 83 THR A O 1
ATOM 649 N N . VAL A 1 84 ? 7.5 -15.602 2.311 1 93.25 84 VAL A N 1
ATOM 650 C CA . VAL A 1 84 ? 7.398 -15.992 3.711 1 93.25 84 VAL A CA 1
ATOM 651 C C . VAL A 1 84 ? 7.297 -17.516 3.816 1 93.25 84 VAL A C 1
ATOM 653 O O . VAL A 1 84 ? 6.617 -18.156 3.012 1 93.25 84 VAL A O 1
ATOM 656 N N . LEU A 1 85 ? 8.039 -18.031 4.793 1 93 85 LEU A N 1
ATOM 657 C CA . LEU A 1 85 ? 7.918 -19.438 5.156 1 93 85 LEU A CA 1
ATOM 658 C C . LEU A 1 85 ? 6.996 -19.609 6.359 1 93 85 LEU A C 1
ATOM 660 O O . LEU A 1 85 ? 7.055 -18.828 7.309 1 93 85 LEU A O 1
ATOM 664 N N . VAL A 1 86 ? 6.152 -20.547 6.273 1 93.38 86 VAL A N 1
ATOM 665 C CA . VAL A 1 86 ? 5.184 -20.812 7.332 1 93.38 86 VAL A CA 1
ATOM 666 C C . VAL A 1 86 ? 5.402 -22.203 7.902 1 93.38 86 VAL A C 1
ATOM 668 O O . VAL A 1 86 ? 5.543 -23.172 7.152 1 93.38 86 VAL A O 1
ATOM 671 N N . SER A 1 87 ? 5.445 -22.281 9.203 1 91.5 87 SER A N 1
ATOM 672 C CA . SER A 1 87 ? 5.66 -23.562 9.867 1 91.5 87 SER A CA 1
ATOM 673 C C . SER A 1 87 ? 4.629 -24.594 9.414 1 91.5 87 SER A C 1
ATOM 675 O O . SER A 1 87 ? 3.51 -24.234 9.047 1 91.5 87 SER A O 1
ATOM 677 N N . GLU A 1 88 ? 5.012 -25.797 9.5 1 90.56 88 GLU A N 1
ATOM 678 C CA . GLU A 1 88 ? 4.129 -26.891 9.094 1 90.56 88 GLU A CA 1
ATOM 679 C C . GLU A 1 88 ? 2.828 -26.875 9.883 1 90.56 88 GLU A C 1
ATOM 681 O O . GLU A 1 88 ? 1.747 -27.062 9.32 1 90.56 88 GLU A O 1
ATOM 686 N N . ALA A 1 89 ? 2.916 -26.641 11.125 1 88.19 89 ALA A N 1
ATOM 687 C CA . ALA A 1 89 ? 1.747 -26.656 12 1 88.19 89 ALA A CA 1
ATOM 688 C C . ALA A 1 89 ? 0.744 -25.578 11.578 1 88.19 89 ALA A C 1
ATOM 690 O O . ALA A 1 89 ? -0.451 -25.859 11.453 1 88.19 89 ALA A O 1
ATOM 691 N N . GLU A 1 90 ? 1.229 -24.422 11.305 1 90.06 90 GLU A N 1
ATOM 692 C CA . GLU A 1 90 ? 0.352 -23.312 10.938 1 90.06 90 GLU A CA 1
ATOM 693 C C . GLU A 1 90 ? -0.168 -23.469 9.508 1 90.06 90 GLU A C 1
ATOM 695 O O . GLU A 1 90 ? -1.274 -23.031 9.195 1 90.06 90 GLU A O 1
ATOM 700 N N . SER A 1 91 ? 0.567 -24.094 8.664 1 92.12 91 SER A N 1
ATOM 701 C CA . SER A 1 91 ? 0.231 -24.219 7.25 1 92.12 91 SER A CA 1
ATOM 702 C C . SER A 1 91 ? -1 -25.094 7.055 1 92.12 91 SER A C 1
ATOM 704 O O . SER A 1 91 ? -1.711 -24.969 6.055 1 92.12 91 SER A O 1
ATOM 706 N N . GLU A 1 92 ? -1.287 -25.953 7.957 1 90.25 92 GLU A N 1
ATOM 707 C CA . GLU A 1 92 ? -2.41 -26.875 7.852 1 90.25 92 GLU A CA 1
ATOM 708 C C . GLU A 1 92 ? -3.738 -26.125 7.773 1 90.25 92 GLU A C 1
ATOM 710 O O . GLU A 1 92 ? -4.68 -26.594 7.129 1 90.25 92 GLU A O 1
ATOM 715 N N . THR A 1 93 ? -3.736 -25.016 8.391 1 88.31 93 THR A N 1
ATOM 716 C CA . THR A 1 93 ? -4.977 -24.25 8.422 1 88.31 93 THR A CA 1
ATOM 717 C C . THR A 1 93 ? -5.109 -23.391 7.176 1 88.31 93 THR A C 1
ATOM 719 O O . THR A 1 93 ? -6.184 -22.844 6.906 1 88.31 93 THR A O 1
ATOM 722 N N . LEU A 1 94 ? -4.078 -23.25 6.402 1 90.88 94 LEU A N 1
ATOM 723 C CA . LEU A 1 94 ? -4.086 -22.344 5.262 1 90.88 94 LEU A CA 1
ATOM 724 C C . LEU A 1 94 ? -4.352 -23.109 3.965 1 90.88 94 LEU A C 1
ATOM 726 O O . LEU A 1 94 ? -5.125 -22.656 3.119 1 90.88 94 LEU A O 1
ATOM 730 N N . GLY A 1 95 ? -3.711 -24.234 3.812 1 90.44 95 GLY A N 1
ATOM 731 C CA . GLY A 1 95 ? -3.943 -25.031 2.613 1 90.44 95 GLY A CA 1
ATOM 732 C C . GLY A 1 95 ? -2.959 -26.172 2.451 1 90.44 95 GLY A C 1
ATOM 733 O O . GLY A 1 95 ? -1.767 -26.016 2.721 1 90.44 95 GLY A O 1
ATOM 734 N N . LYS A 1 96 ? -3.469 -27.297 1.921 1 91.69 96 LYS A N 1
ATOM 735 C CA . LYS A 1 96 ? -2.654 -28.5 1.781 1 91.69 96 LYS A CA 1
ATOM 736 C C . LYS A 1 96 ? -2.225 -28.719 0.332 1 91.69 96 LYS A C 1
ATOM 738 O O . LYS A 1 96 ? -1.504 -29.656 0.024 1 91.69 96 LYS A O 1
ATOM 743 N N . VAL A 1 97 ? -2.74 -27.859 -0.496 1 92.56 97 VAL A N 1
ATOM 744 C CA . VAL A 1 97 ? -2.375 -27.922 -1.906 1 92.56 97 VAL A CA 1
ATOM 745 C C . VAL A 1 97 ? -1.883 -26.562 -2.387 1 92.56 97 VAL A C 1
ATOM 747 O O . VAL A 1 97 ? -2.094 -25.547 -1.716 1 92.56 97 VAL A O 1
ATOM 750 N N . CYS A 1 98 ? -1.237 -26.562 -3.578 1 95 98 CYS A N 1
ATOM 751 C CA . CYS A 1 98 ? -0.796 -25.297 -4.16 1 95 98 CYS A CA 1
ATOM 752 C C . CYS A 1 98 ? -1.986 -24.469 -4.605 1 95 98 CYS A C 1
ATOM 754 O O . CYS A 1 98 ? -2.953 -25 -5.156 1 95 98 CYS A O 1
ATOM 756 N N . PHE A 1 99 ? -1.903 -23.172 -4.41 1 92.56 99 PHE A N 1
ATOM 757 C CA . PHE A 1 99 ? -2.916 -22.266 -4.938 1 92.56 99 PHE A CA 1
ATOM 758 C C . PHE A 1 99 ? -2.35 -20.859 -5.102 1 92.56 99 PHE A C 1
ATOM 760 O O . PHE A 1 99 ? -1.333 -20.516 -4.492 1 92.56 99 PHE A O 1
ATOM 767 N N . MET A 1 100 ? -3.01 -20.188 -5.953 1 91.44 100 MET A N 1
ATOM 768 C CA . MET A 1 100 ? -2.693 -18.766 -6.121 1 91.44 100 MET A CA 1
ATOM 769 C C . MET A 1 100 ? -3.637 -17.906 -5.297 1 91.44 100 MET A C 1
ATOM 771 O O . MET A 1 100 ? -4.82 -18.219 -5.164 1 91.44 100 MET A O 1
ATOM 775 N N . THR A 1 101 ? -3.107 -16.859 -4.73 1 91.12 101 THR A N 1
ATOM 776 C CA . THR A 1 101 ? -3.953 -15.906 -4.016 1 91.12 101 THR A CA 1
ATOM 777 C C . THR A 1 101 ? -3.617 -14.477 -4.418 1 91.12 101 THR A C 1
ATOM 779 O O . THR A 1 101 ? -2.455 -14.156 -4.68 1 91.12 101 THR A O 1
ATOM 782 N N . GLY A 1 102 ? -4.664 -13.703 -4.484 1 88.12 102 GLY A N 1
ATOM 783 C CA . GLY A 1 102 ? -4.438 -12.289 -4.723 1 88.12 102 GLY A CA 1
ATOM 784 C C . GLY A 1 102 ? -3.738 -11.586 -3.574 1 88.12 102 GLY A C 1
ATOM 785 O O . GLY A 1 102 ? -3.91 -11.969 -2.414 1 88.12 102 GLY A O 1
ATOM 786 N N . ILE A 1 103 ? -2.936 -10.633 -3.898 1 90.94 103 ILE A N 1
ATOM 787 C CA . ILE A 1 103 ? -2.229 -9.836 -2.896 1 90.94 103 ILE A CA 1
ATOM 788 C C . ILE A 1 103 ? -2.945 -8.508 -2.689 1 90.94 103 ILE A C 1
ATOM 790 O O . ILE A 1 103 ? -2.916 -7.637 -3.561 1 90.94 103 ILE A O 1
ATOM 794 N N . SER A 1 104 ? -3.572 -8.375 -1.551 1 88.88 104 SER A N 1
ATOM 795 C CA . SER A 1 104 ? -4.172 -7.094 -1.197 1 88.88 104 SER A CA 1
ATOM 796 C C . SER A 1 104 ? -3.104 -6.055 -0.876 1 88.88 104 SER A C 1
ATOM 798 O O . SER A 1 104 ? -1.966 -6.406 -0.554 1 88.88 104 SER A O 1
ATOM 800 N N . PRO A 1 105 ? -3.496 -4.777 -0.961 1 90.44 105 PRO A N 1
ATOM 801 C CA . PRO A 1 105 ? -2.533 -3.748 -0.562 1 90.44 105 PRO A CA 1
ATOM 802 C C . PRO A 1 105 ? -1.996 -3.959 0.852 1 90.44 105 PRO A C 1
ATOM 804 O O . PRO A 1 105 ? -0.803 -3.766 1.099 1 90.44 105 PRO A O 1
ATOM 807 N N . LEU A 1 106 ? -2.83 -4.379 1.725 1 93.56 106 LEU A N 1
ATOM 808 C CA . LEU A 1 106 ? -2.389 -4.629 3.092 1 93.56 106 LEU A CA 1
ATOM 809 C C . LEU A 1 106 ? -1.406 -5.793 3.143 1 93.56 106 LEU A C 1
ATOM 811 O O . LEU A 1 106 ? -0.331 -5.68 3.736 1 93.56 106 LEU A O 1
ATOM 815 N N . LEU A 1 107 ? -1.739 -6.883 2.555 1 94.5 107 LEU A N 1
ATOM 816 C CA . LEU A 1 107 ? -0.862 -8.047 2.574 1 94.5 107 LEU A CA 1
ATOM 817 C C . LEU A 1 107 ? 0.495 -7.719 1.963 1 94.5 107 LEU A C 1
ATOM 819 O O . LEU A 1 107 ? 1.532 -8.148 2.473 1 94.5 107 LEU A O 1
ATOM 823 N N . ARG A 1 108 ? 0.454 -6.965 0.906 1 93.94 108 ARG A N 1
ATOM 824 C CA . ARG A 1 108 ? 1.697 -6.547 0.266 1 93.94 108 ARG A CA 1
ATOM 825 C C . ARG A 1 108 ? 2.619 -5.852 1.26 1 93.94 108 ARG A C 1
ATOM 827 O O . ARG A 1 108 ? 3.787 -6.219 1.397 1 93.94 108 ARG A O 1
ATOM 834 N N . GLU A 1 109 ? 2.064 -4.918 1.961 1 94.44 109 GLU A N 1
ATOM 835 C CA . GLU A 1 109 ? 2.895 -4.125 2.863 1 94.44 109 GLU A CA 1
ATOM 836 C C . GLU A 1 109 ? 3.332 -4.945 4.074 1 94.44 109 GLU A C 1
ATOM 838 O O . GLU A 1 109 ? 4.43 -4.746 4.602 1 94.44 109 GLU A O 1
ATOM 843 N N . LEU A 1 110 ? 2.508 -5.832 4.492 1 95.56 110 LEU A N 1
ATOM 844 C CA . LEU A 1 110 ? 2.867 -6.727 5.59 1 95.56 110 LEU A CA 1
ATOM 845 C C . LEU A 1 110 ? 4.039 -7.621 5.199 1 95.56 110 LEU A C 1
ATOM 847 O O . LEU A 1 110 ? 4.965 -7.816 5.988 1 95.56 110 LEU A O 1
ATOM 851 N N . LEU A 1 111 ? 3.971 -8.141 3.979 1 94.12 111 LEU A N 1
ATOM 852 C CA . LEU A 1 111 ? 5.039 -9.008 3.494 1 94.12 111 LEU A CA 1
ATOM 853 C C . LEU A 1 111 ? 6.352 -8.242 3.369 1 94.12 111 LEU A C 1
ATOM 855 O O . LEU A 1 111 ? 7.418 -8.773 3.686 1 94.12 111 LEU A O 1
ATOM 859 N N . ILE A 1 112 ? 6.238 -7.043 2.957 1 91.44 112 ILE A N 1
ATOM 860 C CA . ILE A 1 112 ? 7.426 -6.203 2.852 1 91.44 112 ILE A CA 1
ATOM 861 C C . ILE A 1 112 ? 7.992 -5.93 4.242 1 91.44 112 ILE A C 1
ATOM 863 O O . ILE A 1 112 ? 9.195 -6.074 4.469 1 91.44 112 ILE A O 1
ATOM 867 N N . ALA A 1 113 ? 7.133 -5.617 5.184 1 91.56 113 ALA A N 1
ATOM 868 C CA . ALA A 1 113 ? 7.543 -5.246 6.535 1 91.56 113 ALA A CA 1
ATOM 869 C C . ALA A 1 113 ? 8.211 -6.418 7.242 1 91.56 113 ALA A C 1
ATOM 871 O O . ALA A 1 113 ? 9.25 -6.25 7.891 1 91.56 113 ALA A O 1
ATOM 872 N N . ILE A 1 114 ? 7.625 -7.594 7.137 1 90.94 114 ILE A N 1
ATOM 873 C CA . ILE A 1 114 ? 8.148 -8.742 7.863 1 90.94 114 ILE A CA 1
ATOM 874 C C . ILE A 1 114 ? 9.531 -9.102 7.328 1 90.94 114 ILE A C 1
ATOM 876 O O . ILE A 1 114 ? 10.391 -9.586 8.07 1 90.94 114 ILE A O 1
ATOM 880 N N . ASN A 1 115 ? 9.742 -8.891 6.062 1 89.5 115 ASN A N 1
ATOM 881 C CA . ASN A 1 115 ? 11.008 -9.234 5.434 1 89.5 115 ASN A CA 1
ATOM 882 C C . ASN A 1 115 ? 12.094 -8.203 5.758 1 89.5 115 ASN A C 1
ATOM 884 O O . ASN A 1 115 ? 13.266 -8.422 5.461 1 89.5 115 ASN A O 1
ATOM 888 N N . GLN A 1 116 ? 11.688 -7.133 6.379 1 82.56 116 GLN A N 1
ATOM 889 C CA . GLN A 1 116 ? 12.641 -6.098 6.75 1 82.56 116 GLN A CA 1
ATOM 890 C C . GLN A 1 116 ? 13.055 -6.227 8.219 1 82.56 116 GLN A C 1
ATOM 892 O O . GLN A 1 116 ? 13.961 -5.535 8.672 1 82.56 116 GLN A O 1
ATOM 897 N N . LEU A 1 117 ? 12.367 -7.098 8.93 1 80.06 117 LEU A N 1
ATOM 898 C CA . LEU A 1 117 ? 12.656 -7.246 10.352 1 80.06 117 LEU A CA 1
ATOM 899 C C . LEU A 1 117 ? 13.961 -7.996 10.57 1 80.06 117 LEU A C 1
ATOM 901 O O . LEU A 1 117 ? 14.273 -8.938 9.836 1 80.06 117 LEU A O 1
ATOM 905 N N . PRO A 1 118 ? 14.664 -7.461 11.602 1 70.62 118 PRO A N 1
ATOM 906 C CA . PRO A 1 118 ? 15.883 -8.203 11.953 1 70.62 118 PRO A CA 1
ATOM 907 C C . PRO A 1 118 ? 15.578 -9.578 12.539 1 70.62 118 PRO A C 1
ATOM 909 O O . PRO A 1 118 ? 14.461 -9.828 12.992 1 70.62 118 PRO A O 1
ATOM 912 N N . PRO A 1 119 ? 16.578 -10.477 12.492 1 64.88 119 PRO A N 1
ATOM 913 C CA . PRO A 1 119 ? 16.375 -11.805 13.07 1 64.88 119 PRO A CA 1
ATOM 914 C C . PRO A 1 119 ? 16.031 -11.766 14.555 1 64.88 119 PRO A C 1
ATOM 916 O O . PRO A 1 119 ? 16.453 -10.844 15.266 1 64.88 119 PRO A O 1
ATOM 919 N N . PRO A 1 120 ? 15.102 -12.531 15.008 1 58.81 120 PRO A N 1
ATOM 920 C CA . PRO A 1 120 ? 14.516 -12.555 16.359 1 58.81 120 PRO A CA 1
ATOM 921 C C . PRO A 1 120 ? 15.578 -12.508 17.453 1 58.81 120 PRO A C 1
ATOM 923 O O . PRO A 1 120 ? 15.312 -11.992 18.547 1 58.81 120 PRO A O 1
ATOM 926 N N . GLN A 1 121 ? 16.672 -13.102 17.281 1 56.06 121 GLN A N 1
ATOM 927 C CA . GLN A 1 121 ? 17.641 -13.211 18.375 1 56.06 121 GLN A CA 1
ATOM 928 C C . GLN A 1 121 ? 17.984 -11.836 18.953 1 56.06 121 GLN A C 1
ATOM 930 O O . GLN A 1 121 ? 18.422 -11.727 20.094 1 56.06 121 GLN A O 1
ATOM 935 N N . SER A 1 122 ? 17.781 -10.812 18.344 1 57.88 122 SER A N 1
ATOM 936 C CA . SER A 1 122 ? 18.203 -9.484 18.781 1 57.88 122 SER A CA 1
ATOM 937 C C . SER A 1 122 ? 17.016 -8.586 19.062 1 57.88 122 SER A C 1
ATOM 939 O O . SER A 1 122 ? 17.156 -7.379 19.25 1 57.88 122 SER A O 1
ATOM 941 N N . THR A 1 123 ? 15.859 -9.375 19.406 1 62.91 123 THR A N 1
ATOM 942 C CA . THR A 1 123 ? 14.695 -8.5 19.297 1 62.91 123 THR A CA 1
ATOM 943 C C . THR A 1 123 ? 14.219 -8.07 20.688 1 62.91 123 THR A C 1
ATOM 945 O O . THR A 1 123 ? 14.281 -8.859 21.641 1 62.91 123 THR A O 1
ATOM 948 N N . THR A 1 124 ? 13.977 -6.789 20.953 1 75.5 124 THR A N 1
ATOM 949 C CA . THR A 1 124 ? 13.336 -6.168 22.109 1 75.5 124 THR A CA 1
ATOM 950 C C . THR A 1 124 ? 11.875 -6.594 22.219 1 75.5 124 THR A C 1
ATOM 952 O O . THR A 1 124 ? 11.336 -7.211 21.297 1 75.5 124 THR A O 1
ATOM 955 N N . ASP A 1 125 ? 11.398 -6.508 23.359 1 80.12 125 ASP A N 1
ATOM 956 C CA . ASP A 1 125 ? 9.984 -6.809 23.578 1 80.12 125 ASP A CA 1
ATOM 957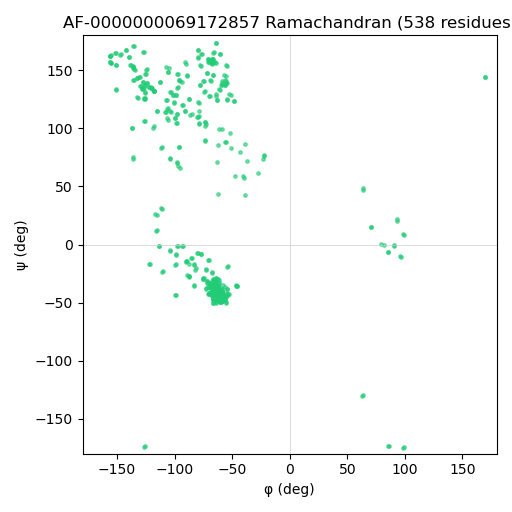 C C . ASP A 1 125 ? 9.109 -6.125 22.531 1 80.12 125 ASP A C 1
ATOM 959 O O . ASP A 1 125 ? 8.148 -6.723 22.031 1 80.12 125 ASP A O 1
ATOM 963 N N . LYS A 1 126 ? 9.547 -5.004 22.172 1 80.44 126 LYS A N 1
ATOM 964 C CA . LYS A 1 126 ? 8.773 -4.254 21.188 1 80.44 126 LYS A CA 1
ATOM 965 C C . LYS A 1 126 ? 8.867 -4.91 19.812 1 80.44 126 LYS A C 1
ATOM 967 O O . LYS A 1 126 ? 7.867 -4.984 19.094 1 80.44 126 LYS A O 1
ATOM 972 N N . GLN A 1 127 ? 9.977 -5.395 19.578 1 82.12 127 GLN A N 1
ATOM 973 C CA . GLN A 1 127 ? 10.18 -6.043 18.281 1 82.12 127 GLN A CA 1
ATOM 974 C C . GLN A 1 127 ? 9.438 -7.375 18.203 1 82.12 127 GLN A C 1
ATOM 976 O O . GLN A 1 127 ? 8.93 -7.758 17.156 1 82.12 127 GLN A O 1
ATOM 981 N N . GLN A 1 128 ? 9.336 -7.98 19.359 1 84.62 128 GLN A N 1
ATOM 982 C CA . GLN A 1 128 ? 8.594 -9.242 19.406 1 84.62 128 GLN A CA 1
ATOM 983 C C . GLN A 1 128 ? 7.105 -9.008 19.188 1 84.62 128 GLN A C 1
ATOM 985 O O . GLN A 1 128 ? 6.441 -9.797 18.516 1 84.62 128 GLN A O 1
ATOM 990 N N . LEU A 1 129 ? 6.672 -7.969 19.828 1 87.69 129 LEU A N 1
ATOM 991 C CA . LEU A 1 129 ? 5.266 -7.629 19.672 1 87.69 129 LEU A CA 1
ATOM 992 C C . LEU A 1 129 ? 4.957 -7.273 18.219 1 87.69 129 LEU A C 1
ATOM 994 O O . LEU A 1 129 ? 3.918 -7.668 17.688 1 87.69 129 LEU A O 1
ATOM 998 N N . ARG A 1 130 ? 5.883 -6.574 17.609 1 89.38 130 ARG A N 1
ATOM 999 C CA . ARG A 1 130 ? 5.723 -6.203 16.219 1 89.38 130 ARG A CA 1
ATOM 1000 C C . ARG A 1 130 ? 5.699 -7.438 15.32 1 89.38 130 ARG A C 1
ATOM 1002 O O . ARG A 1 130 ? 4.84 -7.562 14.445 1 89.38 130 ARG A O 1
ATOM 1009 N N . PHE A 1 131 ? 6.602 -8.258 15.609 1 88.56 131 PHE A N 1
ATOM 1010 C CA . PHE A 1 131 ? 6.68 -9.477 14.82 1 88.56 131 PHE A CA 1
ATOM 1011 C C . PHE A 1 131 ? 5.395 -10.289 14.945 1 88.56 131 PHE A C 1
ATOM 1013 O O . PHE A 1 131 ? 4.84 -10.742 13.945 1 88.56 131 PHE A O 1
ATOM 1020 N N . SER A 1 132 ? 4.93 -10.43 16.141 1 90.38 132 SER A N 1
ATOM 1021 C CA . SER A 1 132 ? 3.725 -11.211 16.391 1 90.38 132 SER A CA 1
ATOM 1022 C C . SER A 1 132 ? 2.51 -10.602 15.703 1 90.38 132 SER A C 1
ATOM 1024 O O . SER A 1 132 ? 1.664 -11.32 15.172 1 90.38 132 SER A O 1
ATOM 1026 N N . ALA A 1 133 ? 2.453 -9.305 15.727 1 93.25 133 ALA A N 1
ATOM 1027 C CA . ALA A 1 133 ? 1.344 -8.617 15.07 1 93.25 133 ALA A CA 1
ATOM 1028 C C . ALA A 1 133 ? 1.399 -8.797 13.562 1 93.25 133 ALA A C 1
ATOM 1030 O O . ALA A 1 133 ? 0.38 -9.078 12.922 1 93.25 133 ALA A O 1
ATOM 1031 N N . LEU A 1 134 ? 2.586 -8.648 12.984 1 93.69 134 LEU A N 1
ATOM 1032 C CA . LEU A 1 134 ? 2.771 -8.867 11.555 1 93.69 134 LEU A CA 1
ATOM 1033 C C . LEU A 1 134 ? 2.387 -10.289 11.164 1 93.69 134 LEU A C 1
ATOM 1035 O O . LEU A 1 134 ? 1.635 -10.492 10.211 1 93.69 134 LEU A O 1
ATOM 1039 N N . GLU A 1 135 ? 2.869 -11.203 11.938 1 92.31 135 GLU A N 1
ATOM 1040 C CA . GLU A 1 135 ? 2.592 -12.617 11.695 1 92.31 135 GLU A CA 1
ATOM 1041 C C . GLU A 1 135 ? 1.093 -12.898 11.719 1 92.31 135 GLU A C 1
ATOM 1043 O O . GLU A 1 135 ? 0.565 -13.562 10.828 1 92.31 135 GLU A O 1
ATOM 1048 N N . THR A 1 136 ? 0.434 -12.406 12.75 1 93.06 136 THR A N 1
ATOM 1049 C CA . THR A 1 136 ? -1.001 -12.609 12.906 1 93.06 136 THR A CA 1
ATOM 1050 C C . THR A 1 136 ? -1.756 -12.094 11.68 1 93.06 136 THR A C 1
ATOM 1052 O O . THR A 1 136 ? -2.586 -12.805 11.109 1 93.06 136 THR A O 1
ATOM 1055 N N . LEU A 1 137 ? -1.456 -10.93 11.258 1 94.94 137 LEU A N 1
ATOM 1056 C CA . LEU A 1 137 ? -2.174 -10.305 10.148 1 94.94 137 LEU A CA 1
ATOM 1057 C C . LEU A 1 137 ? -1.866 -11.016 8.836 1 94.94 137 LEU A C 1
ATOM 1059 O O . LEU A 1 137 ? -2.758 -11.203 8 1 94.94 137 LEU A O 1
ATOM 1063 N N . ILE A 1 138 ? -0.621 -11.383 8.594 1 94.75 138 ILE A N 1
ATOM 1064 C CA . ILE A 1 138 ? -0.232 -12.07 7.367 1 94.75 138 ILE A CA 1
ATOM 1065 C C . ILE A 1 138 ? -1.008 -13.383 7.246 1 94.75 138 ILE A C 1
ATOM 1067 O O . ILE A 1 138 ? -1.617 -13.656 6.207 1 94.75 138 ILE A O 1
ATOM 1071 N N . LEU A 1 139 ? -1.026 -14.172 8.305 1 93.56 139 LEU A N 1
ATOM 1072 C CA . LEU A 1 139 ? -1.701 -15.461 8.289 1 93.56 139 LEU A CA 1
ATOM 1073 C C . LEU A 1 139 ? -3.199 -15.289 8.062 1 93.56 139 LEU A C 1
ATOM 1075 O O . LEU A 1 139 ? -3.807 -16.047 7.301 1 93.56 139 LEU A O 1
ATOM 1079 N N . GLN A 1 140 ? -3.764 -14.289 8.648 1 92.38 140 GLN A N 1
ATOM 1080 C CA . GLN A 1 140 ? -5.191 -14.047 8.477 1 92.38 140 GLN A CA 1
ATOM 1081 C C . GLN A 1 140 ? -5.5 -13.578 7.055 1 92.38 140 GLN A C 1
ATOM 1083 O O . GLN A 1 140 ? -6.508 -13.984 6.469 1 92.38 140 GLN A O 1
ATOM 1088 N N . GLU A 1 141 ? -4.668 -12.719 6.547 1 92.06 141 GLU A N 1
ATOM 1089 C CA . GLU A 1 141 ? -4.852 -12.242 5.18 1 92.06 141 GLU A CA 1
ATOM 1090 C C . GLU A 1 141 ? -4.781 -13.391 4.18 1 92.06 141 GLU A C 1
ATOM 1092 O O . GLU A 1 141 ? -5.566 -13.445 3.227 1 92.06 141 GLU A O 1
ATOM 1097 N N . ILE A 1 142 ? -3.793 -14.281 4.359 1 91.56 142 ILE A N 1
ATOM 1098 C CA . ILE A 1 142 ? -3.66 -15.43 3.469 1 91.56 142 ILE A CA 1
ATOM 1099 C C . ILE A 1 142 ? -4.91 -16.297 3.561 1 91.56 142 ILE A C 1
ATOM 1101 O O . ILE A 1 142 ? -5.441 -16.734 2.541 1 91.56 142 ILE A O 1
ATOM 1105 N N . LYS A 1 143 ? -5.359 -16.5 4.773 1 89.94 143 LYS A N 1
ATOM 1106 C CA . LYS A 1 143 ? -6.512 -17.359 5.012 1 89.94 143 LYS A CA 1
ATOM 1107 C C . LYS A 1 143 ? -7.77 -16.781 4.371 1 89.94 143 LYS A C 1
ATOM 1109 O O . LYS A 1 143 ? -8.586 -17.531 3.822 1 89.94 143 LYS A O 1
ATOM 1114 N N . MET A 1 144 ? -7.879 -15.469 4.387 1 85.19 144 MET A N 1
ATOM 1115 C CA . MET A 1 144 ? -9.094 -14.805 3.924 1 85.19 144 MET A CA 1
ATOM 1116 C C . MET A 1 144 ? -9.023 -14.508 2.43 1 85.19 144 MET A C 1
ATOM 1118 O O . MET A 1 144 ? -10.023 -14.141 1.815 1 85.19 144 MET A O 1
ATOM 1122 N N . GLY A 1 145 ? -7.848 -14.617 1.893 1 83.62 145 GLY A N 1
ATOM 1123 C CA . GLY A 1 145 ? -7.68 -14.273 0.489 1 83.62 145 GLY A CA 1
ATOM 1124 C C . GLY A 1 145 ? -8.383 -15.242 -0.448 1 83.62 145 GLY A C 1
ATOM 1125 O O . GLY A 1 145 ? -8.656 -16.375 -0.079 1 83.62 145 GLY A O 1
ATOM 1126 N N . VAL A 1 146 ? -8.68 -14.727 -1.647 1 79.12 146 VAL A N 1
ATOM 1127 C CA . VAL A 1 146 ? -9.273 -15.562 -2.689 1 79.12 146 VAL A CA 1
ATOM 1128 C C . VAL A 1 146 ? -8.242 -16.562 -3.193 1 79.12 146 VAL A C 1
ATOM 1130 O O . VAL A 1 146 ? -7.098 -16.203 -3.475 1 79.12 146 VAL A O 1
ATOM 1133 N N . LYS A 1 147 ? -8.602 -17.828 -3.195 1 84.06 147 LYS A N 1
ATOM 1134 C CA . LYS A 1 147 ? -7.742 -18.891 -3.707 1 84.06 147 LYS A CA 1
ATOM 1135 C C . LYS A 1 147 ? -8.156 -19.297 -5.117 1 84.06 147 LYS A C 1
ATOM 1137 O O . LYS A 1 147 ? -9.336 -19.547 -5.375 1 84.06 147 LYS A O 1
ATOM 1142 N N . MET A 1 148 ? -7.211 -19.172 -5.984 1 80.31 148 MET A N 1
ATOM 1143 C CA . MET A 1 148 ? -7.492 -19.531 -7.371 1 80.31 148 MET A CA 1
ATOM 1144 C C . MET A 1 148 ? -6.484 -20.562 -7.879 1 80.31 148 MET A C 1
ATOM 1146 O O . MET A 1 148 ? -5.332 -20.578 -7.441 1 80.31 148 MET A O 1
ATOM 1150 N N . SER A 1 149 ? -6.988 -21.375 -8.711 1 80.88 149 SER A N 1
ATOM 1151 C CA . SER A 1 149 ? -6.133 -22.359 -9.359 1 80.88 149 SER A CA 1
ATOM 1152 C C . SER A 1 149 ? -5.828 -21.969 -10.805 1 80.88 149 SER A C 1
ATOM 1154 O O . SER A 1 149 ? -6.441 -22.484 -11.734 1 80.88 149 SER A O 1
ATOM 1156 N N . LEU A 1 150 ? -5.016 -21.047 -10.977 1 83.19 150 LEU A N 1
ATOM 1157 C CA . LEU A 1 150 ? -4.578 -20.656 -12.32 1 83.19 150 LEU A CA 1
ATOM 1158 C C . LEU A 1 150 ? -3.25 -21.312 -12.664 1 83.19 150 LEU A C 1
ATOM 1160 O O . LEU A 1 150 ? -2.221 -20.641 -12.75 1 83.19 150 LEU A O 1
ATOM 1164 N N . GLU A 1 151 ? -3.359 -22.578 -12.789 1 90.44 151 GLU A N 1
ATOM 1165 C CA . GLU A 1 151 ? -2.178 -23.375 -13.102 1 90.44 151 GLU A CA 1
ATOM 1166 C C . GLU A 1 151 ? -2.219 -23.875 -14.547 1 90.44 151 GLU A C 1
ATOM 1168 O O . GLU A 1 151 ? -3.293 -23.969 -15.148 1 90.44 151 GLU A O 1
ATOM 1173 N N . LEU A 1 152 ? -1.145 -24.078 -15.039 1 93.81 152 LEU A N 1
ATOM 1174 C CA . LEU A 1 152 ? -0.974 -24.703 -16.344 1 93.81 152 LEU A CA 1
ATOM 1175 C C . LEU A 1 152 ? -0.469 -26.141 -16.188 1 93.81 152 LEU A C 1
ATOM 1177 O O . LEU A 1 152 ? 0.687 -26.359 -15.82 1 93.81 152 LEU A O 1
ATOM 1181 N N . PRO A 1 153 ? -1.398 -27.094 -16.484 1 95.25 153 PRO A N 1
ATOM 1182 C CA . PRO A 1 153 ? -0.908 -28.484 -16.391 1 95.25 153 PRO A CA 1
ATOM 1183 C C . PRO A 1 153 ? 0.326 -28.719 -17.25 1 95.25 153 PRO A C 1
ATOM 1185 O O . PRO A 1 153 ? 0.409 -28.219 -18.375 1 95.25 153 PRO A O 1
ATOM 1188 N N . TRP A 1 154 ? 1.218 -29.422 -16.734 1 95 154 TRP A N 1
ATOM 1189 C CA . TRP A 1 154 ? 2.51 -29.625 -17.375 1 95 154 TRP A CA 1
ATOM 1190 C C . TRP A 1 154 ? 2.791 -31.109 -17.609 1 95 154 TRP A C 1
ATOM 1192 O O . TRP A 1 154 ? 2.586 -31.922 -16.703 1 95 154 TRP A O 1
ATOM 1202 N N . PRO A 1 155 ? 3.275 -31.438 -18.781 1 95.19 155 PRO A N 1
ATOM 1203 C CA . PRO A 1 155 ? 3.496 -32.844 -19.094 1 95.19 155 PRO A CA 1
ATOM 1204 C C . PRO A 1 155 ? 4.766 -33.406 -18.453 1 95.19 155 PRO A C 1
ATOM 1206 O O . PRO A 1 155 ? 5.719 -32.656 -18.219 1 95.19 155 PRO A O 1
ATOM 1209 N N . ASN A 1 156 ? 4.738 -34.688 -18.25 1 92.69 156 ASN A N 1
ATOM 1210 C CA . ASN A 1 156 ? 5.934 -35.375 -17.766 1 92.69 156 ASN A CA 1
ATOM 1211 C C . ASN A 1 156 ? 6.832 -35.812 -18.922 1 92.69 156 ASN A C 1
ATOM 1213 O O . ASN A 1 156 ? 8.047 -35.906 -18.75 1 92.69 156 ASN A O 1
ATOM 1217 N N . ASP A 1 157 ? 6.207 -36.031 -20.016 1 93.19 157 ASP A N 1
ATOM 1218 C CA . ASP A 1 157 ? 6.961 -36.438 -21.203 1 93.19 157 ASP A CA 1
ATOM 1219 C C . ASP A 1 157 ? 7.938 -35.344 -21.641 1 93.19 157 ASP A C 1
ATOM 1221 O O . ASP A 1 157 ? 7.535 -34.188 -21.875 1 93.19 157 ASP A O 1
ATOM 1225 N N . GLU A 1 158 ? 9.18 -35.688 -21.75 1 92.19 158 GLU A N 1
ATOM 1226 C CA . GLU A 1 158 ? 10.242 -34.719 -22.016 1 92.19 158 GLU A CA 1
ATOM 1227 C C . GLU A 1 158 ? 10.023 -34.031 -23.344 1 92.19 158 GLU A C 1
ATOM 1229 O O . GLU A 1 158 ? 10.297 -32.812 -23.469 1 92.19 158 GLU A O 1
ATOM 1234 N N . ARG A 1 159 ? 9.656 -34.781 -24.328 1 92.19 159 ARG A N 1
ATOM 1235 C CA . ARG A 1 159 ? 9.398 -34.188 -25.641 1 92.19 159 ARG A CA 1
ATOM 1236 C C . ARG A 1 159 ? 8.297 -33.125 -25.547 1 92.19 159 ARG A C 1
ATOM 1238 O O . ARG A 1 159 ? 8.438 -32.031 -26.109 1 92.19 159 ARG A O 1
ATOM 1245 N N . LEU A 1 160 ? 7.227 -33.469 -24.812 1 93.62 160 LEU A N 1
ATOM 1246 C CA . LEU A 1 160 ? 6.121 -32.531 -24.656 1 93.62 160 LEU A CA 1
ATOM 1247 C C . LEU A 1 160 ? 6.539 -31.328 -23.797 1 93.62 160 LEU A C 1
ATOM 1249 O O . LEU A 1 160 ? 6.074 -30.203 -24.016 1 93.62 160 LEU A O 1
ATOM 1253 N N . GLN A 1 161 ? 7.387 -31.562 -22.844 1 93.75 161 GLN A N 1
ATOM 1254 C CA . GLN A 1 161 ? 7.887 -30.469 -22.031 1 93.75 161 GLN A CA 1
ATOM 1255 C C . GLN A 1 161 ? 8.594 -29.406 -22.875 1 93.75 161 GLN A C 1
ATOM 1257 O O . GLN A 1 161 ? 8.359 -28.219 -22.719 1 93.75 161 GLN A O 1
ATOM 1262 N N . GLN A 1 162 ? 9.445 -29.875 -23.688 1 91.81 162 GLN A N 1
ATOM 1263 C CA . GLN A 1 162 ? 10.164 -28.969 -24.578 1 91.81 162 GLN A CA 1
ATOM 1264 C C . GLN A 1 162 ? 9.203 -28.172 -25.453 1 91.81 162 GLN A C 1
ATOM 1266 O O . GLN A 1 162 ? 9.391 -26.969 -25.656 1 91.81 162 GLN A O 1
ATOM 1271 N N . LEU A 1 163 ? 8.266 -28.891 -25.938 1 91.88 163 LEU A N 1
ATOM 1272 C CA . LEU A 1 163 ? 7.258 -28.25 -26.766 1 91.88 163 LEU A CA 1
ATOM 1273 C C . LEU A 1 163 ? 6.512 -27.172 -25.984 1 91.88 163 LEU A C 1
ATOM 1275 O O . LEU A 1 163 ? 6.359 -26.047 -26.469 1 91.88 163 LEU A O 1
ATOM 1279 N N . CYS A 1 164 ? 6.07 -27.547 -24.812 1 93.5 164 CYS A N 1
ATOM 1280 C CA . CYS A 1 164 ? 5.316 -26.625 -23.969 1 93.5 164 CYS A CA 1
ATOM 1281 C C . CYS A 1 164 ? 6.168 -25.422 -23.578 1 93.5 164 CYS A C 1
ATOM 1283 O O . CYS A 1 164 ? 5.676 -24.297 -23.531 1 93.5 164 CYS A O 1
ATOM 1285 N N . GLU A 1 165 ? 7.41 -25.625 -23.328 1 91.19 165 GLU A N 1
ATOM 1286 C CA . GLU A 1 165 ? 8.336 -24.547 -23.016 1 91.19 165 GLU A CA 1
ATOM 1287 C C . GLU A 1 165 ? 8.445 -23.562 -24.172 1 91.19 165 GLU A C 1
ATOM 1289 O O . GLU A 1 165 ? 8.445 -22.344 -23.969 1 91.19 165 GLU A O 1
ATOM 1294 N N . ASN A 1 166 ? 8.578 -24.125 -25.297 1 90.12 166 ASN A N 1
ATOM 1295 C CA . ASN A 1 166 ? 8.656 -23.281 -26.484 1 90.12 166 ASN A CA 1
ATOM 1296 C C . ASN A 1 166 ? 7.402 -22.438 -26.672 1 90.12 166 ASN A C 1
ATOM 1298 O O . ASN A 1 166 ? 7.48 -21.281 -27.047 1 90.12 166 ASN A O 1
ATOM 1302 N N . LEU A 1 167 ? 6.273 -23.062 -26.438 1 91.25 167 LEU A N 1
ATOM 1303 C CA . LEU A 1 167 ? 5.008 -22.344 -26.562 1 91.25 167 LEU A CA 1
ATOM 1304 C C . LEU A 1 167 ? 4.91 -21.234 -25.516 1 91.25 167 LEU A C 1
ATOM 1306 O O . LEU A 1 167 ? 4.453 -20.125 -25.828 1 91.25 167 LEU A O 1
ATOM 1310 N N . LEU A 1 168 ? 5.355 -21.5 -24.359 1 89.12 168 LEU A N 1
ATOM 1311 C CA . LEU A 1 168 ? 5.324 -20.531 -23.266 1 89.12 168 LEU A CA 1
ATOM 1312 C C . LEU A 1 168 ? 6.227 -19.344 -23.594 1 89.12 168 LEU A C 1
ATOM 1314 O O . LEU A 1 168 ? 5.922 -18.203 -23.219 1 89.12 168 LEU A O 1
ATOM 1318 N N . ASN A 1 169 ? 7.266 -19.562 -24.266 1 88.19 169 ASN A N 1
ATOM 1319 C CA . ASN A 1 169 ? 8.219 -18.516 -24.609 1 88.19 169 ASN A CA 1
ATOM 1320 C C . ASN A 1 169 ? 7.773 -17.75 -25.844 1 88.19 169 ASN A C 1
ATOM 1322 O O . ASN A 1 169 ? 8.297 -16.656 -26.125 1 88.19 169 ASN A O 1
ATOM 1326 N N . ASN A 1 170 ? 6.828 -18.375 -26.562 1 87.06 170 ASN A N 1
ATOM 1327 C CA . ASN A 1 170 ? 6.301 -17.781 -27.797 1 87.06 170 ASN A CA 1
ATOM 1328 C C . ASN A 1 170 ? 4.781 -17.906 -27.859 1 87.06 170 ASN A C 1
ATOM 1330 O O . ASN A 1 170 ? 4.25 -18.547 -28.766 1 87.06 170 ASN A O 1
ATOM 1334 N N . GLN A 1 171 ? 4.09 -17.125 -27.125 1 85.12 171 GLN A N 1
ATOM 1335 C CA . GLN A 1 171 ? 2.674 -17.359 -26.875 1 85.12 171 GLN A CA 1
ATOM 1336 C C . GLN A 1 171 ? 1.815 -16.828 -28.016 1 85.12 171 GLN A C 1
ATOM 1338 O O . GLN A 1 171 ? 0.669 -17.234 -28.188 1 85.12 171 GLN A O 1
ATOM 1343 N N . GLY A 1 172 ? 2.289 -15.938 -28.766 1 82.31 172 GLY A N 1
ATOM 1344 C CA . GLY A 1 172 ? 1.506 -15.297 -29.812 1 82.31 172 GLY A CA 1
ATOM 1345 C C . GLY A 1 172 ? 1.534 -16.047 -31.125 1 82.31 172 GLY A C 1
ATOM 1346 O O . GLY A 1 172 ? 0.711 -15.797 -32 1 82.31 172 GLY A O 1
ATOM 1347 N N . TYR A 1 173 ? 2.396 -16.891 -31.328 1 77.25 173 TYR A N 1
ATOM 1348 C CA . TYR A 1 173 ? 2.559 -17.625 -32.594 1 77.25 173 TYR A CA 1
ATOM 1349 C C . TYR A 1 173 ? 2.355 -19.125 -32.344 1 77.25 173 TYR A C 1
ATOM 1351 O O . TYR A 1 173 ? 3.232 -19.797 -31.812 1 77.25 173 TYR A O 1
ATOM 1359 N N . LEU A 1 174 ? 1.114 -19.516 -32.75 1 80.5 174 LEU A N 1
ATOM 1360 C CA . LEU A 1 174 ? 0.881 -20.953 -32.594 1 80.5 174 LEU A CA 1
ATOM 1361 C C . LEU A 1 174 ? 1.101 -21.703 -33.875 1 80.5 174 LEU A C 1
ATOM 1363 O O . LEU A 1 174 ? 0.413 -21.453 -34.875 1 80.5 174 LEU A O 1
ATOM 1367 N N . PRO A 1 175 ? 2.166 -22.516 -33.844 1 80.69 175 PRO A N 1
ATOM 1368 C CA . PRO A 1 175 ? 2.32 -23.391 -35.031 1 80.69 175 PRO A CA 1
ATOM 1369 C C . PRO A 1 175 ? 1.134 -24.328 -35.219 1 80.69 175 PRO A C 1
ATOM 1371 O O . PRO A 1 175 ? 0.308 -24.484 -34.312 1 80.69 175 PRO A O 1
ATOM 1374 N N . THR A 1 176 ? 1.055 -24.891 -36.438 1 86.75 176 THR A N 1
ATOM 1375 C CA . THR A 1 176 ? 0.024 -25.891 -36.688 1 86.75 176 THR A CA 1
ATOM 1376 C C . THR A 1 176 ? 0.332 -27.172 -35.906 1 86.75 176 THR A C 1
ATOM 1378 O O . THR A 1 176 ? 1.478 -27.422 -35.531 1 86.75 176 THR A O 1
ATOM 1381 N N . LEU A 1 177 ? -0.704 -27.922 -35.719 1 87.81 177 LEU A N 1
ATOM 1382 C CA . LEU A 1 177 ? -0.521 -29.203 -35.031 1 87.81 177 LEU A CA 1
ATOM 1383 C C . LEU A 1 177 ? 0.49 -30.078 -35.781 1 87.81 177 LEU A C 1
ATOM 1385 O O . LEU A 1 177 ? 1.277 -30.781 -35.156 1 87.81 177 LEU A O 1
ATOM 1389 N N . ASP A 1 178 ? 0.425 -29.938 -37.062 1 90.88 178 ASP A N 1
ATOM 1390 C CA . ASP A 1 178 ? 1.347 -30.734 -37.875 1 90.88 178 ASP A CA 1
ATOM 1391 C C . ASP A 1 178 ? 2.793 -30.297 -37.656 1 90.88 178 ASP A C 1
ATOM 1393 O O . ASP A 1 178 ? 3.68 -31.141 -37.5 1 90.88 178 ASP A O 1
ATOM 1397 N N . ASN A 1 179 ? 2.979 -29.047 -37.625 1 91.56 179 ASN A N 1
ATOM 1398 C CA . ASN A 1 179 ? 4.312 -28.516 -37.375 1 91.56 179 ASN A CA 1
ATOM 1399 C C . ASN A 1 179 ? 4.812 -28.891 -36 1 91.56 179 ASN A C 1
ATOM 1401 O O . ASN A 1 179 ? 5.984 -29.234 -35.812 1 91.56 179 ASN A O 1
ATOM 1405 N N . LEU A 1 180 ? 3.93 -28.891 -35.062 1 90.88 180 LEU A N 1
ATOM 1406 C CA . LEU A 1 180 ? 4.277 -29.219 -33.688 1 90.88 180 LEU A CA 1
ATOM 1407 C C . LEU A 1 180 ? 4.609 -30.703 -33.562 1 90.88 180 LEU A C 1
ATOM 1409 O O . LEU A 1 180 ? 5.566 -31.078 -32.875 1 90.88 180 LEU A O 1
ATOM 1413 N N . ALA A 1 181 ? 3.828 -31.5 -34.188 1 92.81 181 ALA A N 1
ATOM 1414 C CA . ALA A 1 181 ? 4.051 -32.938 -34.188 1 92.81 181 ALA A CA 1
ATOM 1415 C C . ALA A 1 181 ? 5.402 -33.281 -34.781 1 92.81 181 ALA A C 1
ATOM 1417 O O . ALA A 1 181 ? 6.129 -34.156 -34.25 1 92.81 181 ALA A O 1
ATOM 1418 N N . ASP A 1 182 ? 5.688 -32.562 -35.844 1 92.56 182 ASP A N 1
ATOM 1419 C CA . ASP A 1 182 ? 6.953 -32.781 -36.531 1 92.56 182 ASP A CA 1
ATOM 1420 C C . ASP A 1 182 ? 8.141 -32.469 -35.625 1 92.56 182 ASP A C 1
ATOM 1422 O O . ASP A 1 182 ? 9.164 -33.156 -35.656 1 92.56 182 ASP A O 1
ATOM 1426 N N . LYS A 1 183 ? 8.008 -31.516 -34.812 1 90.5 183 LYS A N 1
ATOM 1427 C CA . LYS A 1 183 ? 9.078 -31.062 -33.906 1 90.5 183 LYS A CA 1
ATOM 1428 C C . LYS A 1 183 ? 9.445 -32.156 -32.906 1 90.5 183 LYS A C 1
ATOM 1430 O O . LYS A 1 183 ? 10.586 -32.219 -32.438 1 90.5 183 LYS A O 1
ATOM 1435 N N . ILE A 1 184 ? 8.461 -32.969 -32.625 1 89.88 184 ILE A N 1
ATOM 1436 C CA . ILE A 1 184 ? 8.766 -33.969 -31.625 1 89.88 184 ILE A CA 1
ATOM 1437 C C . ILE A 1 184 ? 8.672 -35.375 -32.281 1 89.88 184 ILE A C 1
ATOM 1439 O O . ILE A 1 184 ? 8.578 -36.375 -31.578 1 89.88 184 ILE A O 1
ATOM 1443 N N . ASN A 1 185 ? 8.594 -35.438 -33.531 1 92 185 ASN A N 1
ATOM 1444 C CA . ASN A 1 185 ? 8.688 -36.625 -34.375 1 92 185 ASN A CA 1
ATOM 1445 C C . ASN A 1 185 ? 7.539 -37.594 -34.094 1 92 185 ASN A C 1
ATOM 1447 O O . ASN A 1 185 ? 7.77 -38.781 -33.875 1 92 185 ASN A O 1
ATOM 1451 N N . VAL A 1 186 ? 6.359 -37.094 -34.062 1 93.06 186 VAL A N 1
ATOM 1452 C CA . VAL A 1 186 ? 5.16 -37.938 -33.969 1 93.06 186 VAL A CA 1
ATOM 1453 C C . VAL A 1 186 ? 4.105 -37.438 -34.938 1 93.06 186 VAL A C 1
ATOM 1455 O O . VAL A 1 186 ? 4.301 -36.406 -35.625 1 93.06 186 VAL A O 1
ATOM 1458 N N . SER A 1 187 ? 3.059 -38.25 -35.062 1 93.81 187 SER A N 1
ATOM 1459 C CA . SER A 1 187 ? 1.93 -37.781 -35.875 1 93.81 187 SER A CA 1
ATOM 1460 C C . SER A 1 187 ? 1.061 -36.812 -35.094 1 93.81 187 SER A C 1
ATOM 1462 O O . SER A 1 187 ? 1.1 -36.781 -33.875 1 93.81 187 SER A O 1
ATOM 1464 N N . SER A 1 188 ? 0.284 -36.062 -35.844 1 93.94 188 SER A N 1
ATOM 1465 C CA . SER A 1 188 ? -0.651 -35.125 -35.188 1 93.94 188 SER A CA 1
ATOM 1466 C C . SER A 1 188 ? -1.633 -35.875 -34.281 1 93.94 188 SER A C 1
ATOM 1468 O O . SER A 1 188 ? -1.996 -35.375 -33.219 1 93.94 188 SER A O 1
ATOM 1470 N N . ARG A 1 189 ? -2.01 -37 -34.75 1 94.44 189 ARG A N 1
ATOM 1471 C CA . ARG A 1 189 ? -2.926 -37.812 -33.969 1 94.44 189 ARG A CA 1
ATOM 1472 C C . ARG A 1 189 ? -2.277 -38.281 -32.656 1 94.44 189 ARG A C 1
ATOM 1474 O O . ARG A 1 189 ? -2.904 -38.219 -31.594 1 94.44 189 ARG A O 1
ATOM 1481 N N . THR A 1 190 ? -1.114 -38.688 -32.688 1 93.81 190 THR A N 1
ATOM 1482 C CA . THR A 1 190 ? -0.367 -39.125 -31.516 1 93.81 190 THR A CA 1
ATOM 1483 C C . THR A 1 190 ? -0.13 -37.938 -30.562 1 93.81 190 THR A C 1
ATOM 1485 O O . THR A 1 190 ? -0.268 -38.094 -29.359 1 93.81 190 THR A O 1
ATOM 1488 N N . LEU A 1 191 ? 0.222 -36.812 -31.141 1 94 191 LEU A N 1
ATOM 1489 C CA . LEU A 1 191 ? 0.445 -35.625 -30.328 1 94 191 LEU A CA 1
ATOM 1490 C C . LEU A 1 191 ? -0.807 -35.25 -29.547 1 94 191 LEU A C 1
ATOM 1492 O O . LEU A 1 191 ? -0.731 -35 -28.344 1 94 191 LEU A O 1
ATOM 1496 N N . MET A 1 192 ? -1.934 -35.25 -30.156 1 94.31 192 MET A N 1
ATOM 1497 C CA . MET A 1 192 ? -3.191 -34.906 -29.5 1 94.31 192 MET A CA 1
ATOM 1498 C C . MET A 1 192 ? -3.506 -35.875 -28.375 1 94.31 192 MET A C 1
ATOM 1500 O O . MET A 1 192 ? -3.898 -35.438 -27.281 1 94.31 192 MET A O 1
ATOM 1504 N N . ARG A 1 193 ? -3.283 -37.094 -28.625 1 94.5 193 ARG A N 1
ATOM 1505 C CA . ARG A 1 193 ? -3.545 -38.125 -27.625 1 94.5 193 ARG A CA 1
ATOM 1506 C C . ARG A 1 193 ? -2.592 -37.969 -26.438 1 94.5 193 ARG A C 1
ATOM 1508 O O . ARG A 1 193 ? -3.014 -38.062 -25.281 1 94.5 193 ARG A O 1
ATOM 1515 N N . LEU A 1 194 ? -1.408 -37.781 -26.75 1 93.44 194 LEU A N 1
ATOM 1516 C CA . LEU A 1 194 ? -0.374 -37.656 -25.734 1 93.44 194 LEU A CA 1
ATOM 1517 C C . LEU A 1 194 ? -0.619 -36.438 -24.875 1 93.44 194 LEU A C 1
ATOM 1519 O O . LEU A 1 194 ? -0.392 -36.469 -23.656 1 93.44 194 LEU A O 1
ATOM 1523 N N . PHE A 1 195 ? -1.023 -35.438 -25.531 1 94.25 195 PHE A N 1
ATOM 1524 C CA . PHE A 1 195 ? -1.262 -34.188 -24.828 1 94.25 195 PHE A CA 1
ATOM 1525 C C . PHE A 1 195 ? -2.363 -34.344 -23.797 1 94.25 195 PHE A C 1
ATOM 1527 O O . PHE A 1 195 ? -2.209 -33.906 -22.641 1 94.25 195 PHE A O 1
ATOM 1534 N N . VAL A 1 196 ? -3.43 -34.969 -24.094 1 95.88 196 VAL A N 1
ATOM 1535 C CA . VAL A 1 196 ? -4.539 -35.188 -23.172 1 95.88 196 VAL A CA 1
ATOM 1536 C C . VAL A 1 196 ? -4.09 -36.125 -22.062 1 95.88 196 VAL A C 1
ATOM 1538 O O . VAL A 1 196 ? -4.387 -35.906 -20.891 1 95.88 196 VAL A O 1
ATOM 1541 N N . LYS A 1 197 ? -3.389 -37.094 -22.453 1 95.94 197 LYS A N 1
ATOM 1542 C CA . LYS A 1 197 ? -2.904 -38.094 -21.484 1 95.94 197 LYS A CA 1
ATOM 1543 C C . LYS A 1 197 ? -2.008 -37.406 -20.438 1 95.94 197 LYS A C 1
ATOM 1545 O O . LYS A 1 197 ? -2.127 -37.688 -19.25 1 95.94 197 LYS A O 1
ATOM 1550 N N . GLU A 1 198 ? -1.175 -36.5 -20.906 1 95.5 198 GLU A N 1
ATOM 1551 C CA . GLU A 1 198 ? -0.114 -35.969 -20.078 1 95.5 198 GLU A CA 1
ATOM 1552 C C . GLU A 1 198 ? -0.6 -34.719 -19.297 1 95.5 198 GLU A C 1
ATOM 1554 O O . GLU A 1 198 ? -0.083 -34.438 -18.219 1 95.5 198 GLU A O 1
ATOM 1559 N N . THR A 1 199 ? -1.609 -34 -19.828 1 94.94 199 THR A N 1
ATOM 1560 C CA . THR A 1 199 ? -1.972 -32.719 -19.219 1 94.94 199 THR A CA 1
ATOM 1561 C C . THR A 1 199 ? -3.436 -32.719 -18.781 1 94.94 199 THR A C 1
ATOM 1563 O O . THR A 1 199 ? -3.865 -31.859 -18.016 1 94.94 199 THR A O 1
ATOM 1566 N N . GLY A 1 200 ? -4.164 -33.656 -19.297 1 95.06 200 GLY A N 1
ATOM 1567 C CA . GLY A 1 200 ? -5.59 -33.719 -19.016 1 95.06 200 GLY A CA 1
ATOM 1568 C C . GLY A 1 200 ? -6.402 -32.75 -19.844 1 95.06 200 GLY A C 1
ATOM 1569 O O . GLY A 1 200 ? -7.629 -32.688 -19.734 1 95.06 200 GLY A O 1
ATOM 1570 N N . LEU A 1 201 ? -5.754 -31.984 -20.719 1 94.56 201 LEU A N 1
ATOM 1571 C CA . LEU A 1 201 ? -6.418 -31 -21.578 1 94.56 201 LEU A CA 1
ATOM 1572 C C . LEU A 1 201 ? -6.105 -31.266 -23.047 1 94.56 201 LEU A C 1
ATOM 1574 O O . LEU A 1 201 ? -5.047 -31.797 -23.375 1 94.56 201 LEU A O 1
ATOM 1578 N N . THR A 1 202 ? -7.074 -30.875 -23.875 1 94.5 202 THR A N 1
ATOM 1579 C CA . THR A 1 202 ? -6.734 -30.828 -25.297 1 94.5 202 THR A CA 1
ATOM 1580 C C . THR A 1 202 ? -5.699 -29.734 -25.562 1 94.5 202 THR A C 1
ATOM 1582 O O . THR A 1 202 ? -5.547 -28.797 -24.766 1 94.5 202 THR A O 1
ATOM 1585 N N . PHE A 1 203 ? -5.035 -29.891 -26.656 1 92.75 203 PHE A N 1
ATOM 1586 C CA . PHE A 1 203 ? -4.035 -28.891 -27.031 1 92.75 203 PHE A CA 1
ATOM 1587 C C . PHE A 1 203 ? -4.637 -27.5 -27.078 1 92.75 203 PHE A C 1
ATOM 1589 O O . PHE A 1 203 ? -4.07 -26.562 -26.516 1 92.75 203 PHE A O 1
ATOM 1596 N N . ARG A 1 204 ? -5.781 -27.359 -27.656 1 90.94 204 ARG A N 1
ATOM 1597 C CA . ARG A 1 204 ? -6.457 -26.078 -27.766 1 90.94 204 ARG A CA 1
ATOM 1598 C C . ARG A 1 204 ? -6.766 -25.484 -26.391 1 90.94 204 ARG A C 1
ATOM 1600 O O . ARG A 1 204 ? -6.5 -24.312 -26.141 1 90.94 204 ARG A O 1
ATOM 1607 N N . HIS A 1 205 ? -7.281 -26.297 -25.547 1 93.38 205 HIS A N 1
ATOM 1608 C CA . HIS A 1 205 ? -7.637 -25.828 -24.203 1 93.38 205 HIS A CA 1
ATOM 1609 C C . HIS A 1 205 ? -6.398 -25.453 -23.406 1 93.38 205 HIS A C 1
ATOM 1611 O O . HIS A 1 205 ? -6.422 -24.484 -22.625 1 93.38 205 HIS A O 1
ATOM 1617 N N . TRP A 1 206 ? -5.383 -26.219 -23.594 1 94.56 206 TRP A N 1
ATOM 1618 C CA . TRP A 1 206 ? -4.121 -25.922 -22.922 1 94.56 206 TRP A CA 1
ATOM 1619 C C . TRP A 1 206 ? -3.576 -24.562 -23.375 1 94.56 206 TRP A C 1
ATOM 1621 O O . TRP A 1 206 ? -3.174 -23.75 -22.547 1 94.56 206 TRP A O 1
ATOM 1631 N N . VAL A 1 207 ? -3.623 -24.328 -24.609 1 93.56 207 VAL A N 1
ATOM 1632 C CA . VAL A 1 207 ? -3.143 -23.062 -25.172 1 93.56 207 VAL A CA 1
ATOM 1633 C C . VAL A 1 207 ? -3.994 -21.906 -24.641 1 93.56 207 VAL A C 1
ATOM 1635 O O . VAL A 1 207 ? -3.465 -20.859 -24.281 1 93.56 207 VAL A O 1
ATOM 1638 N N . GLN A 1 208 ? -5.23 -22.141 -24.609 1 93.44 208 GLN A N 1
ATOM 1639 C CA . GLN A 1 208 ? -6.129 -21.10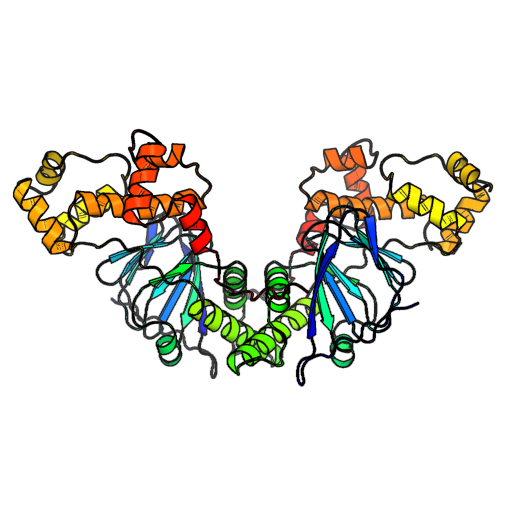9 -24.109 1 93.44 208 GLN A CA 1
ATOM 1640 C C . GLN A 1 208 ? -5.844 -20.797 -22.641 1 93.44 208 GLN A C 1
ATOM 1642 O O . GLN A 1 208 ? -5.855 -19.625 -22.219 1 93.44 208 GLN A O 1
ATOM 1647 N N . GLN A 1 209 ? -5.586 -21.844 -21.938 1 93 209 GLN A N 1
ATOM 1648 C CA . GLN A 1 209 ? -5.246 -21.641 -20.531 1 93 209 GLN A CA 1
ATOM 1649 C C . GLN A 1 209 ? -3.936 -20.875 -20.375 1 93 209 GLN A C 1
ATOM 1651 O O . GLN A 1 209 ? -3.824 -19.984 -19.531 1 93 209 GLN A O 1
ATOM 1656 N N . MET A 1 210 ? -3.027 -21.203 -21.156 1 93.69 210 MET A N 1
ATOM 1657 C CA . MET A 1 210 ? -1.76 -20.484 -21.188 1 93.69 210 MET A CA 1
ATOM 1658 C C . MET A 1 210 ? -1.98 -19.016 -21.5 1 93.69 210 MET A C 1
ATOM 1660 O O . MET A 1 210 ? -1.396 -18.141 -20.844 1 93.69 210 MET A O 1
ATOM 1664 N N . HIS A 1 211 ? -2.875 -18.766 -22.406 1 94.38 211 HIS A N 1
ATOM 1665 C CA . HIS A 1 211 ? -3.16 -17.391 -22.812 1 94.38 211 HIS A CA 1
ATOM 1666 C C . HIS A 1 211 ? -3.861 -16.625 -21.703 1 94.38 211 HIS A C 1
ATOM 1668 O O . HIS A 1 211 ? -3.59 -15.445 -21.484 1 94.38 211 HIS A O 1
ATOM 1674 N N . VAL A 1 212 ? -4.695 -17.312 -21.016 1 92.06 212 VAL A N 1
ATOM 1675 C CA . VAL A 1 212 ? -5.391 -16.688 -19.891 1 92.06 212 VAL A CA 1
ATOM 1676 C C . VAL A 1 212 ? -4.383 -16.281 -18.828 1 92.06 212 VAL A C 1
ATOM 1678 O O . VAL A 1 212 ? -4.391 -15.148 -18.344 1 92.06 212 VAL A O 1
ATOM 1681 N N . ILE A 1 213 ? -3.535 -17.156 -18.516 1 90.25 213 ILE A N 1
ATOM 1682 C CA . ILE A 1 213 ? -2.537 -16.922 -17.484 1 90.25 213 ILE A CA 1
ATOM 1683 C C . ILE A 1 213 ? -1.614 -15.781 -17.891 1 90.25 213 ILE A C 1
ATOM 1685 O O . ILE A 1 213 ? -1.35 -14.875 -17.094 1 90.25 213 ILE A O 1
ATOM 1689 N N . SER A 1 214 ? -1.244 -15.766 -19.062 1 90.62 214 SER A N 1
ATOM 1690 C CA . SER A 1 214 ? -0.376 -14.711 -19.594 1 90.62 214 SER A CA 1
ATOM 1691 C C . SER A 1 214 ? -1.093 -13.367 -19.625 1 90.62 214 SER A C 1
ATOM 1693 O O . SER A 1 214 ? -0.497 -12.336 -19.312 1 90.62 214 SER A O 1
ATOM 1695 N N . ALA A 1 215 ? -2.314 -13.422 -19.984 1 91.69 215 ALA A N 1
ATOM 1696 C CA . ALA A 1 215 ? -3.1 -12.195 -20.078 1 91.69 215 ALA A CA 1
ATOM 1697 C C . ALA A 1 215 ? -3.248 -11.523 -18.719 1 91.69 215 ALA A C 1
ATOM 1699 O O . ALA A 1 215 ? -3.199 -10.289 -18.625 1 91.69 215 ALA A O 1
ATOM 1700 N N . VAL A 1 216 ? -3.404 -12.297 -17.766 1 87.44 216 VAL A N 1
ATOM 1701 C CA . VAL A 1 216 ? -3.561 -11.75 -16.422 1 87.44 216 VAL A CA 1
ATOM 1702 C C . VAL A 1 216 ? -2.299 -10.992 -16.016 1 87.44 216 VAL A C 1
ATOM 1704 O O . VAL A 1 216 ? -2.379 -9.898 -15.453 1 87.44 216 VAL A O 1
ATOM 1707 N N . THR A 1 217 ? -1.18 -11.531 -16.359 1 84.31 217 THR A N 1
ATOM 1708 C CA . THR A 1 217 ? 0.102 -10.891 -16.078 1 84.31 217 THR A CA 1
ATOM 1709 C C . THR A 1 217 ? 0.232 -9.578 -16.859 1 84.31 217 THR A C 1
ATOM 1711 O O . THR A 1 217 ? 0.639 -8.562 -16.297 1 84.31 217 THR A O 1
ATOM 1714 N N . LEU A 1 218 ? -0.196 -9.625 -18.031 1 88 218 LEU A N 1
ATOM 1715 C CA . LEU A 1 218 ? -0.065 -8.461 -18.906 1 88 218 LEU A CA 1
ATOM 1716 C C . LEU A 1 218 ? -1.034 -7.359 -18.484 1 88 218 LEU A C 1
ATOM 1718 O O . LEU A 1 218 ? -0.706 -6.172 -18.578 1 88 218 LEU A O 1
ATOM 1722 N N . LEU A 1 219 ? -2.166 -7.773 -18.094 1 87.56 219 LEU A N 1
ATOM 1723 C CA . LEU A 1 219 ? -3.141 -6.812 -17.594 1 87.56 219 LEU A CA 1
ATOM 1724 C C . LEU A 1 219 ? -2.607 -6.086 -16.375 1 87.56 219 LEU A C 1
ATOM 1726 O O . LEU A 1 219 ? -2.779 -4.871 -16.234 1 87.56 219 LEU A O 1
ATOM 1730 N N . ASP A 1 220 ? -1.954 -6.809 -15.602 1 80.19 220 ASP A N 1
ATOM 1731 C CA . ASP A 1 220 ? -1.372 -6.238 -14.391 1 80.19 220 ASP A CA 1
ATOM 1732 C C . ASP A 1 220 ? -0.274 -5.23 -14.72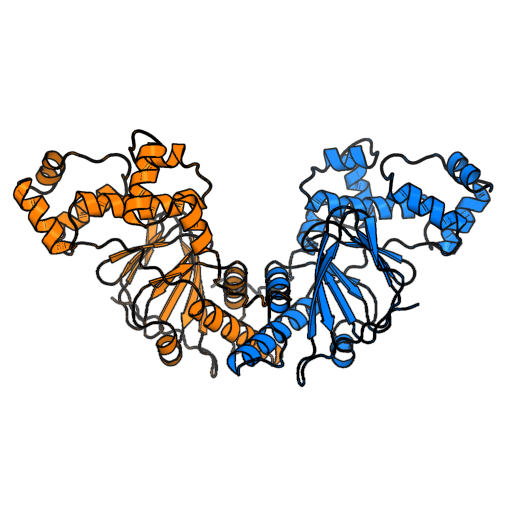7 1 80.19 220 ASP A C 1
ATOM 1734 O O . ASP A 1 220 ? -0.085 -4.246 -14.016 1 80.19 220 ASP A O 1
ATOM 1738 N N . ASP A 1 221 ? 0.346 -5.438 -15.773 1 80.69 221 ASP A N 1
ATOM 1739 C CA . ASP A 1 221 ? 1.409 -4.555 -16.25 1 80.69 221 ASP A CA 1
ATOM 1740 C C . ASP A 1 221 ? 0.832 -3.318 -16.938 1 80.69 221 ASP A C 1
ATOM 1742 O O . ASP A 1 221 ? 1.578 -2.453 -17.391 1 80.69 221 ASP A O 1
ATOM 1746 N N . GLY A 1 222 ? -0.482 -3.34 -17.109 1 84.88 222 GLY A N 1
ATOM 1747 C CA . GLY A 1 222 ? -1.13 -2.139 -17.609 1 84.88 222 GLY A CA 1
ATOM 1748 C C . GLY A 1 222 ? -1.405 -2.191 -19.109 1 84.88 222 GLY A C 1
ATOM 1749 O O . GLY A 1 222 ? -1.846 -1.203 -19.688 1 84.88 222 GLY A O 1
ATOM 1750 N N . TYR A 1 223 ? -1.212 -3.307 -19.719 1 90.12 223 TYR A N 1
ATOM 1751 C CA . TYR A 1 223 ? -1.472 -3.41 -21.141 1 90.12 223 TYR A CA 1
ATOM 1752 C C . TYR A 1 223 ? -2.969 -3.391 -21.438 1 90.12 223 TYR A C 1
ATOM 1754 O O . TYR A 1 223 ? -3.762 -3.926 -20.656 1 90.12 223 TYR A O 1
ATOM 1762 N N . SER A 1 224 ? -3.25 -2.842 -22.547 1 93.38 224 SER A N 1
ATOM 1763 C CA . SER A 1 224 ? -4.648 -2.834 -22.969 1 93.38 224 SER A CA 1
ATOM 1764 C C . SER A 1 224 ? -5.07 -4.195 -23.516 1 93.38 224 SER A C 1
ATOM 1766 O O . SER A 1 224 ? -4.223 -4.996 -23.906 1 93.38 224 SER A O 1
ATOM 1768 N N . LEU A 1 225 ? -6.371 -4.371 -23.609 1 93.75 225 LEU A N 1
ATOM 1769 C CA . LEU A 1 225 ? -6.906 -5.625 -24.125 1 93.75 225 LEU A CA 1
ATOM 1770 C C . LEU A 1 225 ? -6.523 -5.82 -25.594 1 93.75 225 LEU A C 1
ATOM 1772 O O . LEU A 1 225 ? -6.254 -6.941 -26.031 1 93.75 225 LEU A O 1
ATOM 1776 N N . THR A 1 226 ? -6.465 -4.719 -26.297 1 94.69 226 THR A N 1
ATOM 1777 C CA . THR A 1 226 ? -6.125 -4.773 -27.719 1 94.69 226 THR A CA 1
ATOM 1778 C C . THR A 1 226 ? -4.684 -5.234 -27.906 1 94.69 226 THR A C 1
ATOM 1780 O O . THR A 1 226 ? -4.414 -6.113 -28.734 1 94.69 226 THR A O 1
ATOM 1783 N N . LYS A 1 227 ? -3.824 -4.695 -27.188 1 95.19 227 LYS A N 1
ATOM 1784 C CA . LYS A 1 227 ? -2.418 -5.074 -27.281 1 95.19 227 LYS A CA 1
ATOM 1785 C C . LYS A 1 227 ? -2.209 -6.527 -26.875 1 95.19 227 LYS A C 1
ATOM 1787 O O . LYS A 1 227 ? -1.428 -7.25 -27.484 1 95.19 227 LYS A O 1
ATOM 1792 N N . ILE A 1 228 ? -2.926 -6.918 -25.828 1 95.12 228 ILE A N 1
ATOM 1793 C CA . ILE A 1 228 ? -2.82 -8.289 -25.344 1 95.12 228 ILE A CA 1
ATOM 1794 C C . ILE A 1 228 ? -3.322 -9.258 -26.406 1 95.12 228 ILE A C 1
ATOM 1796 O O . ILE A 1 228 ? -2.676 -10.273 -26.688 1 95.12 228 ILE A O 1
ATOM 1800 N N . ALA A 1 229 ? -4.414 -8.922 -27 1 95.19 229 ALA A N 1
ATOM 1801 C CA . ALA A 1 229 ? -4.977 -9.75 -28.062 1 95.19 229 ALA A CA 1
ATOM 1802 C C . ALA A 1 229 ? -3.984 -9.922 -29.203 1 95.19 229 ALA A C 1
ATOM 1804 O O . ALA A 1 229 ? -3.74 -11.047 -29.672 1 95.19 229 ALA A O 1
ATOM 1805 N N . HIS A 1 230 ? -3.4 -8.852 -29.594 1 93.56 230 HIS A N 1
ATOM 1806 C CA . HIS A 1 230 ? -2.428 -8.875 -30.672 1 93.56 230 HIS A CA 1
ATOM 1807 C C . HIS A 1 230 ? -1.21 -9.719 -30.297 1 93.56 230 HIS A C 1
ATOM 1809 O O . HIS A 1 230 ? -0.748 -10.539 -31.094 1 93.56 230 HIS A O 1
ATOM 1815 N N . ARG A 1 231 ? -0.745 -9.562 -29.141 1 92.56 231 ARG A N 1
ATOM 1816 C CA . ARG A 1 231 ? 0.442 -10.273 -28.672 1 92.56 231 ARG A CA 1
ATOM 1817 C C . ARG A 1 231 ? 0.192 -11.781 -28.609 1 92.56 231 ARG A C 1
ATOM 1819 O O . ARG A 1 231 ? 1.1 -12.578 -28.859 1 92.56 231 ARG A O 1
ATOM 1826 N N . LEU A 1 232 ? -1.021 -12.094 -28.266 1 94.38 232 LEU A N 1
ATOM 1827 C CA . LEU A 1 232 ? -1.327 -13.508 -28.062 1 94.38 232 LEU A CA 1
ATOM 1828 C C . LEU A 1 232 ? -1.882 -14.125 -29.344 1 94.38 232 LEU A C 1
ATOM 1830 O O . LEU A 1 232 ? -2.23 -15.312 -29.359 1 94.38 232 LEU A O 1
ATOM 1834 N N . GLY A 1 233 ? -2.025 -13.312 -30.406 1 92.38 233 GLY A N 1
ATOM 1835 C CA . GLY A 1 233 ? -2.32 -13.828 -31.734 1 92.38 233 GLY A CA 1
ATOM 1836 C C . GLY A 1 233 ? -3.805 -13.867 -32.031 1 92.38 233 GLY A C 1
ATOM 1837 O O . GLY A 1 233 ? -4.246 -14.633 -32.906 1 92.38 233 GLY A O 1
ATOM 1838 N N . TYR A 1 234 ? -4.551 -13.102 -31.344 1 94 234 TYR A N 1
ATOM 1839 C CA . TYR A 1 234 ? -5.98 -13.047 -31.641 1 94 234 TYR A CA 1
ATOM 1840 C C . TYR A 1 234 ? -6.293 -11.945 -32.656 1 94 234 TYR A C 1
ATOM 1842 O O . TYR A 1 234 ? -5.578 -10.938 -32.719 1 94 234 TYR A O 1
ATOM 1850 N N . ALA A 1 235 ? -7.422 -12.156 -33.312 1 92.44 235 ALA A N 1
ATOM 1851 C CA . ALA A 1 235 ? -7.793 -11.242 -34.406 1 92.44 235 ALA A CA 1
ATOM 1852 C C . ALA A 1 235 ? -8.305 -9.914 -33.844 1 92.44 235 ALA A C 1
ATOM 1854 O O . ALA A 1 235 ? -8.203 -8.875 -34.5 1 92.44 235 ALA A O 1
ATOM 1855 N N . SER A 1 236 ? -8.891 -9.977 -32.688 1 95.06 236 SER A N 1
ATOM 1856 C CA . SER A 1 236 ? -9.453 -8.766 -32.094 1 95.06 236 SER A CA 1
ATOM 1857 C C . SER A 1 236 ? -9.547 -8.883 -30.562 1 95.06 236 SER A C 1
ATOM 1859 O O . SER A 1 236 ? -9.477 -9.984 -30.016 1 95.06 236 SER A O 1
ATOM 1861 N N . ALA A 1 237 ? -9.688 -7.715 -30 1 95.44 237 ALA A N 1
ATOM 1862 C CA . ALA A 1 237 ? -9.914 -7.684 -28.562 1 95.44 237 ALA A CA 1
ATOM 1863 C C . ALA A 1 237 ? -11.203 -8.414 -28.188 1 95.44 237 ALA A C 1
ATOM 1865 O O . ALA A 1 237 ? -11.281 -9.062 -27.141 1 95.44 237 ALA A O 1
ATOM 1866 N N . GLU A 1 238 ? -12.094 -8.312 -29.062 1 95.75 238 GLU A N 1
ATOM 1867 C CA . GLU A 1 238 ? -13.375 -8.961 -28.828 1 95.75 238 GLU A CA 1
ATOM 1868 C C . GLU A 1 238 ? -13.227 -10.484 -28.828 1 95.75 238 GLU A C 1
ATOM 1870 O O . GLU A 1 238 ? -13.727 -11.156 -27.922 1 95.75 238 GLU A O 1
ATOM 1875 N N . SER A 1 239 ? -12.547 -11 -29.828 1 95.69 239 SER A N 1
ATOM 1876 C CA . SER A 1 239 ? -12.344 -12.445 -29.922 1 95.69 239 SER A CA 1
ATOM 1877 C C . SER A 1 239 ? -11.578 -12.969 -28.703 1 95.69 239 SER A C 1
ATOM 1879 O O . SER A 1 239 ? -11.922 -14.016 -28.156 1 95.69 239 SER A O 1
ATOM 1881 N N . PHE A 1 240 ? -10.602 -12.273 -28.312 1 96.25 240 PHE A N 1
ATOM 1882 C CA . PHE A 1 240 ? -9.828 -12.656 -27.141 1 96.25 240 PHE A CA 1
ATOM 1883 C C . PHE A 1 240 ? -10.695 -12.602 -25.891 1 96.25 240 PHE A C 1
ATOM 1885 O O . PHE A 1 240 ? -10.664 -13.523 -25.062 1 96.25 240 PHE A O 1
ATOM 1892 N N . GLY A 1 241 ? -11.375 -11.516 -25.703 1 95.62 241 GLY A N 1
ATOM 1893 C CA . GLY A 1 241 ? -12.25 -11.367 -24.547 1 95.62 241 GLY A CA 1
ATOM 1894 C C . GLY A 1 241 ? -13.258 -12.492 -24.422 1 95.62 241 GLY A C 1
ATOM 1895 O O . GLY A 1 241 ? -13.5 -12.984 -23.312 1 95.62 241 GLY A O 1
ATOM 1896 N N . ASN A 1 242 ? -13.82 -12.867 -25.5 1 95.81 242 ASN A N 1
ATOM 1897 C CA . ASN A 1 242 ? -14.781 -13.969 -25.5 1 95.81 242 ASN A CA 1
ATOM 1898 C C . ASN A 1 242 ? -14.141 -15.273 -25.047 1 95.81 242 ASN A C 1
ATOM 1900 O O . ASN A 1 242 ? -14.719 -16.016 -24.25 1 95.81 242 ASN A O 1
ATOM 1904 N N . MET A 1 243 ? -13.023 -15.5 -25.547 1 94.69 243 MET A N 1
ATOM 1905 C CA . MET A 1 243 ? -12.289 -16.703 -25.141 1 94.69 243 MET A CA 1
ATOM 1906 C C . MET A 1 243 ? -11.977 -16.656 -23.641 1 94.69 243 MET A C 1
ATOM 1908 O O . MET A 1 243 ? -12.188 -17.641 -22.938 1 94.69 243 MET A O 1
ATOM 1912 N N . PHE A 1 244 ? -11.477 -15.539 -23.188 1 95.5 244 PHE A N 1
ATOM 1913 C CA . PHE A 1 244 ? -11.125 -15.352 -21.781 1 95.5 244 PHE A CA 1
ATOM 1914 C C . PHE A 1 244 ? -12.328 -15.602 -20.891 1 95.5 244 PHE A C 1
ATOM 1916 O O . PHE A 1 244 ? -12.242 -16.344 -19.906 1 95.5 244 PHE A O 1
ATOM 1923 N N . LYS A 1 245 ? -13.414 -15.07 -21.25 1 94.44 245 LYS A N 1
ATOM 1924 C CA . LYS A 1 245 ? -14.648 -15.211 -20.484 1 94.44 245 LYS A CA 1
ATOM 1925 C C . LYS A 1 245 ? -15.125 -16.656 -20.484 1 94.44 245 LYS A C 1
ATOM 1927 O O . LYS A 1 245 ? -15.586 -17.172 -19.453 1 94.44 245 LYS A O 1
ATOM 1932 N N . ARG A 1 246 ? -15.023 -17.266 -21.547 1 92.94 246 ARG A N 1
ATOM 1933 C CA . ARG A 1 246 ? -15.43 -18.672 -21.656 1 92.94 246 ARG A CA 1
ATOM 1934 C C . ARG A 1 246 ? -14.586 -19.547 -20.734 1 92.94 246 ARG A C 1
ATOM 1936 O O . ARG A 1 246 ? -15.109 -20.469 -20.109 1 92.94 246 ARG A O 1
ATOM 1943 N N . ARG A 1 247 ? -13.383 -19.203 -20.625 1 89.94 247 ARG A N 1
ATOM 1944 C CA . ARG A 1 247 ? -12.445 -20.031 -19.875 1 89.94 247 ARG A CA 1
ATOM 1945 C C . ARG A 1 247 ? -12.539 -19.734 -18.375 1 89.94 247 ARG A C 1
ATOM 1947 O O . ARG A 1 247 ? -12.398 -20.641 -17.562 1 89.94 247 ARG A O 1
ATOM 1954 N N . THR A 1 248 ? -12.773 -18.5 -18.031 1 87.88 248 THR A N 1
ATOM 1955 C CA . THR A 1 248 ? -12.656 -18.109 -16.641 1 87.88 248 THR A CA 1
ATOM 1956 C C . THR A 1 248 ? -14.023 -17.797 -16.047 1 87.88 248 THR A C 1
ATOM 1958 O O . THR A 1 248 ? -14.18 -17.75 -14.82 1 87.88 248 THR A O 1
ATOM 1961 N N . GLY A 1 249 ? -14.961 -17.469 -16.844 1 89.88 249 GLY A N 1
ATOM 1962 C CA . GLY A 1 249 ? -16.281 -17.047 -16.406 1 89.88 249 GLY A CA 1
ATOM 1963 C C . GLY A 1 249 ? -16.391 -15.555 -16.203 1 89.88 249 GLY A C 1
ATOM 1964 O O . GLY A 1 249 ? -17.469 -15.039 -15.914 1 89.88 249 GLY A O 1
ATOM 1965 N N . TYR A 1 250 ? -15.281 -14.867 -16.438 1 89.94 250 TYR A N 1
ATOM 1966 C CA . TYR A 1 250 ? -15.242 -13.422 -16.219 1 89.94 250 TYR A CA 1
ATOM 1967 C C . TYR A 1 250 ? -14.531 -12.719 -17.375 1 89.94 250 TYR A C 1
ATOM 1969 O O . TYR A 1 250 ? -13.68 -13.32 -18.031 1 89.94 250 TYR A O 1
ATOM 1977 N N . SER A 1 251 ? -14.945 -11.484 -17.562 1 92.06 251 SER A N 1
ATOM 1978 C CA . SER A 1 251 ? -14.133 -10.672 -18.453 1 92.06 251 SER A CA 1
ATOM 1979 C C . SER A 1 251 ? -12.758 -10.398 -17.875 1 92.06 251 SER A C 1
ATOM 1981 O O . SER A 1 251 ? -12.57 -10.477 -16.656 1 92.06 251 SER A O 1
ATOM 1983 N N . PRO A 1 252 ? -11.773 -10.102 -18.75 1 89.5 252 PRO A N 1
ATOM 1984 C CA . PRO A 1 252 ? -10.43 -9.828 -18.234 1 89.5 252 PRO A CA 1
ATOM 1985 C C . PRO A 1 252 ? -10.414 -8.75 -17.156 1 89.5 252 PRO A C 1
ATOM 1987 O O . PRO A 1 252 ? -9.758 -8.906 -16.125 1 89.5 252 PRO A O 1
ATOM 1990 N N . GLY A 1 253 ? -11.133 -7.707 -17.344 1 84 253 GLY A N 1
ATOM 1991 C CA . GLY A 1 253 ? -11.188 -6.625 -16.375 1 84 253 GLY A CA 1
ATOM 1992 C C . GLY A 1 253 ? -11.766 -7.059 -1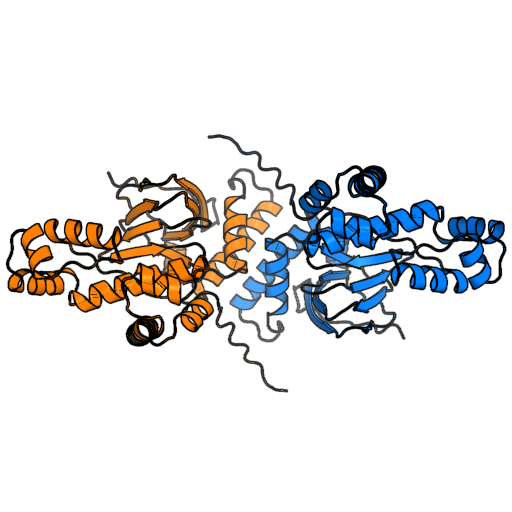5.039 1 84 253 GLY A C 1
ATOM 1993 O O . GLY A 1 253 ? -11.203 -6.75 -13.984 1 84 253 GLY A O 1
ATOM 1994 N N . LYS A 1 254 ? -12.805 -7.727 -15.023 1 83.56 254 LYS A N 1
ATOM 1995 C CA . LYS A 1 254 ? -13.461 -8.211 -13.812 1 83.56 254 LYS A CA 1
ATOM 1996 C C . LYS A 1 254 ? -12.586 -9.234 -13.086 1 83.56 254 LYS A C 1
ATOM 1998 O O . LYS A 1 254 ? -12.547 -9.266 -11.859 1 83.56 254 LYS A O 1
ATOM 2003 N N . PHE A 1 255 ? -11.969 -9.984 -13.914 1 82.12 255 PHE A N 1
ATOM 2004 C CA . PHE A 1 255 ? -11.125 -11.031 -13.352 1 82.12 255 PHE A CA 1
ATOM 2005 C C . PHE A 1 255 ? -10.008 -10.43 -12.508 1 82.12 255 PHE A C 1
ATOM 2007 O O . PHE A 1 255 ? -9.766 -10.875 -11.383 1 82.12 255 PHE A O 1
ATOM 2014 N N . THR A 1 256 ? -9.375 -9.422 -12.961 1 79.44 256 THR A N 1
ATOM 2015 C CA . THR A 1 256 ? -8.25 -8.797 -12.273 1 79.44 256 THR A CA 1
ATOM 2016 C C . THR A 1 256 ? -8.727 -8.086 -11.008 1 79.44 256 THR A C 1
ATOM 2018 O O . THR A 1 256 ? -8.023 -8.094 -9.992 1 79.44 256 THR A O 1
ATOM 2021 N N . ARG A 1 257 ? -9.883 -7.516 -11.031 1 76.56 257 ARG A N 1
ATOM 2022 C CA . ARG A 1 257 ? -10.453 -6.852 -9.867 1 76.56 257 ARG A CA 1
ATOM 2023 C C . ARG A 1 257 ? -10.766 -7.855 -8.766 1 76.56 257 ARG A C 1
ATOM 2025 O O . ARG A 1 257 ? -10.57 -7.566 -7.578 1 76.56 257 ARG A O 1
ATOM 2032 N N . ARG A 1 258 ? -11.172 -8.953 -9.156 1 73.38 258 ARG A N 1
ATOM 2033 C CA . ARG A 1 258 ? -11.508 -10.008 -8.203 1 73.38 258 ARG A CA 1
ATOM 2034 C C . ARG A 1 258 ? -10.258 -10.531 -7.504 1 73.38 258 ARG A C 1
ATOM 2036 O O . ARG A 1 258 ? -10.312 -10.922 -6.336 1 73.38 258 ARG A O 1
ATOM 2043 N N . LEU A 1 259 ? -9.227 -10.5 -8.234 1 72.19 259 LEU A N 1
ATOM 2044 C CA . LEU A 1 259 ? -7.98 -11.008 -7.664 1 72.19 259 LEU A CA 1
ATOM 2045 C C . LEU A 1 259 ? -7.508 -10.117 -6.52 1 72.19 259 LEU A C 1
ATOM 2047 O O . LEU A 1 259 ? -6.906 -10.602 -5.555 1 72.19 259 LEU A O 1
ATOM 2051 N N . THR A 1 260 ? -7.828 -8.859 -6.617 1 67.62 260 THR A N 1
ATOM 2052 C CA . THR A 1 260 ? -7.309 -7.918 -5.633 1 67.62 260 THR A CA 1
ATOM 2053 C C . THR A 1 260 ? -8.359 -7.609 -4.566 1 67.62 260 THR A C 1
ATOM 2055 O O . THR A 1 260 ? -8.055 -6.973 -3.557 1 67.62 260 THR A O 1
ATOM 2058 N N . MET A 1 261 ? -9.68 -7.918 -4.863 1 60.38 261 MET A N 1
ATOM 2059 C CA . MET A 1 261 ? -10.758 -7.598 -3.938 1 60.38 261 MET A CA 1
ATOM 2060 C C . MET A 1 261 ? -10.828 -8.617 -2.805 1 60.38 261 MET A C 1
ATOM 2062 O O . MET A 1 261 ? -10.555 -9.797 -3.014 1 60.38 261 MET A O 1
ATOM 2066 N N . HIS A 1 262 ? -10.484 -8.195 -1.635 1 54.5 262 HIS A N 1
ATOM 2067 C CA . HIS A 1 262 ? -10.844 -9.031 -0.494 1 54.5 262 HIS A CA 1
ATOM 2068 C C . HIS A 1 262 ? -12.344 -8.953 -0.207 1 54.5 262 HIS A C 1
ATOM 2070 O O . HIS A 1 262 ? -12.953 -7.895 -0.363 1 54.5 262 HIS A O 1
ATOM 2076 N N . ASP A 1 263 ? -13.148 -9.969 -0.529 1 44.84 263 ASP A N 1
ATOM 2077 C CA . ASP A 1 263 ? -14.523 -9.953 -0.042 1 44.84 263 ASP A CA 1
ATOM 2078 C C . ASP A 1 263 ? -14.594 -9.461 1.399 1 44.84 263 ASP A C 1
ATOM 2080 O O . ASP A 1 263 ? -14.438 -10.242 2.34 1 44.84 263 ASP A O 1
ATOM 2084 N N . TYR A 1 264 ? -14.164 -8.32 1.685 1 37.16 264 TYR A N 1
ATOM 2085 C CA . TYR A 1 264 ? -14.57 -7.891 3.016 1 37.16 264 TYR A CA 1
ATOM 2086 C C . TYR A 1 264 ? -16.078 -7.758 3.105 1 37.16 264 TYR A C 1
ATOM 2088 O O . TYR A 1 264 ? -16.688 -7.012 2.336 1 37.16 264 TYR A O 1
ATOM 2096 N N . ALA A 1 265 ? -16.844 -8.758 3.104 1 32.31 265 ALA A N 1
ATOM 2097 C CA . ALA A 1 265 ? -18.266 -8.609 3.334 1 32.31 265 ALA A CA 1
ATOM 2098 C C . ALA A 1 265 ? -18.562 -7.383 4.191 1 32.31 265 ALA A C 1
ATOM 2100 O O . ALA A 1 265 ? -18.344 -7.398 5.402 1 32.31 265 ALA A O 1
ATOM 2101 N N . ILE A 1 266 ? -18.281 -6.203 3.84 1 29.5 266 ILE A N 1
ATOM 2102 C CA . ILE A 1 266 ? -18.797 -4.98 4.441 1 29.5 266 ILE A CA 1
ATOM 2103 C C . ILE A 1 266 ? -20.312 -5.039 4.516 1 29.5 266 ILE A C 1
ATOM 2105 O O . ILE A 1 266 ? -21 -5.109 3.484 1 29.5 266 ILE A O 1
ATOM 2109 N N . THR A 1 267 ? -20.875 -5.637 5.461 1 24.12 267 THR A N 1
ATOM 2110 C CA . THR A 1 267 ? -22.203 -5.199 5.902 1 24.12 267 THR A CA 1
ATOM 2111 C C . THR A 1 267 ? -22.234 -3.682 6.074 1 24.12 267 THR A C 1
ATOM 2113 O O . THR A 1 267 ? -21.625 -3.143 6.996 1 24.12 267 THR A O 1
ATOM 2116 N N . ARG A 1 268 ? -21.984 -2.9 5.117 1 24.64 268 ARG A N 1
ATOM 2117 C CA . ARG A 1 268 ? -22.297 -1.476 5.098 1 24.64 268 ARG A CA 1
ATOM 2118 C C . ARG A 1 268 ? -23.625 -1.2 5.797 1 24.64 268 ARG A C 1
ATOM 2120 O O . ARG A 1 268 ? -24.688 -1.558 5.285 1 24.64 268 ARG A O 1
ATOM 2127 N N . GLN A 1 269 ? -23.75 -1.287 7.082 1 21.5 269 GLN A N 1
ATOM 2128 C CA . GLN A 1 269 ? -24.938 -0.638 7.641 1 21.5 269 GLN A CA 1
ATOM 2129 C C . GLN A 1 269 ? -24.922 0.864 7.371 1 21.5 269 GLN A C 1
ATOM 2131 O O . GLN A 1 269 ? -23.938 1.542 7.664 1 21.5 269 GLN A O 1
ATOM 2136 N N . MET A 1 270 ? -25.391 1.312 6.262 1 21.31 270 MET A N 1
ATOM 2137 C CA . MET A 1 270 ? -25.953 2.633 6.012 1 21.31 270 MET A CA 1
ATOM 2138 C C . MET A 1 270 ? -26.438 3.27 7.312 1 21.31 270 MET A C 1
ATOM 2140 O O . MET A 1 270 ? -27.312 2.725 7.992 1 21.31 270 MET A O 1
ATOM 2144 N N . ILE A 1 271 ? -25.609 3.848 8.25 1 17.61 271 ILE A N 1
ATOM 2145 C CA . ILE A 1 271 ? -26.375 4.859 8.969 1 17.61 271 ILE A CA 1
ATOM 2146 C C . ILE A 1 271 ? -26.594 6.078 8.07 1 17.61 271 ILE A C 1
ATOM 2148 O O . ILE A 1 271 ? -25.672 6.5 7.359 1 17.61 271 ILE A O 1
ATOM 2152 N N . MET B 1 1 ? -20.312 25.031 20.297 1 32.12 1 MET B N 1
ATOM 2153 C CA . MET B 1 1 ? -20.484 23.844 21.141 1 32.12 1 MET B CA 1
ATOM 2154 C C . MET B 1 1 ? -19.516 22.734 20.734 1 32.12 1 MET B C 1
ATOM 2156 O O . MET B 1 1 ? -19.469 22.344 19.562 1 32.12 1 MET B O 1
ATOM 2160 N N . THR B 1 2 ? -18.438 22.703 21.562 1 41 2 THR B N 1
ATOM 2161 C CA . THR B 1 2 ? -17.406 21.688 21.375 1 41 2 THR B CA 1
ATOM 2162 C C . THR B 1 2 ? -18 20.297 21.391 1 41 2 THR B C 1
ATOM 2164 O O . THR B 1 2 ? -18.609 19.891 22.391 1 41 2 THR B O 1
ATOM 2167 N N . ILE B 1 3 ? -18.406 19.828 20.312 1 43.19 3 ILE B N 1
ATOM 2168 C CA . ILE B 1 3 ? -18.969 18.484 20.297 1 43.19 3 ILE B CA 1
ATOM 2169 C C . ILE B 1 3 ? -17.906 17.484 20.734 1 43.19 3 ILE B C 1
ATOM 2171 O O . ILE B 1 3 ? -16.797 17.438 20.172 1 43.19 3 ILE B O 1
ATOM 2175 N N . THR B 1 4 ? -18.031 17.109 22.062 1 49.69 4 THR B N 1
ATOM 2176 C CA . THR B 1 4 ? -17.156 16.078 22.578 1 49.69 4 THR B CA 1
ATOM 2177 C C . THR B 1 4 ? -17.547 14.703 22.062 1 49.69 4 THR B C 1
ATOM 2179 O O . THR B 1 4 ? -18.656 14.227 22.328 1 49.69 4 THR B O 1
ATOM 2182 N N . LEU B 1 5 ? -17.062 14.312 21.016 1 50 5 LEU B N 1
ATOM 2183 C CA . LEU B 1 5 ? -17.344 12.961 20.547 1 50 5 LEU B CA 1
ATOM 2184 C C . LEU B 1 5 ? -16.594 11.93 21.391 1 50 5 LEU B C 1
ATOM 2186 O O . LEU B 1 5 ? -15.398 12.086 21.641 1 50 5 LEU B O 1
ATOM 2190 N N . GLN B 1 6 ? -17.406 11.266 22.297 1 51.28 6 GLN B N 1
ATOM 2191 C CA . GLN B 1 6 ? -16.766 10.25 23.125 1 51.28 6 GLN B CA 1
ATOM 2192 C C . GLN B 1 6 ? -16.984 8.852 22.562 1 51.28 6 GLN B C 1
ATOM 2194 O O . GLN B 1 6 ? -17.859 8.109 23.031 1 51.28 6 GLN B O 1
ATOM 2199 N N . PRO B 1 7 ? -16.359 8.57 21.469 1 54.97 7 PRO B N 1
ATOM 2200 C CA . PRO B 1 7 ? -16.516 7.18 21.047 1 54.97 7 PRO B CA 1
ATOM 2201 C C . PRO B 1 7 ? -15.906 6.188 22.031 1 54.97 7 PRO B C 1
ATOM 2203 O O . PRO B 1 7 ? -14.945 6.52 22.734 1 54.97 7 PRO B O 1
ATOM 2206 N N . LYS B 1 8 ? -16.719 5.102 22.5 1 54.53 8 LYS B N 1
ATOM 2207 C CA . LYS B 1 8 ? -16.172 4.145 23.469 1 54.53 8 LYS B CA 1
ATOM 2208 C C . LYS B 1 8 ? -15.398 3.033 22.766 1 54.53 8 LYS B C 1
ATOM 2210 O O . LYS B 1 8 ? -15.922 2.383 21.859 1 54.53 8 LYS B O 1
ATOM 2215 N N . ALA B 1 9 ? -14.055 3.107 23.047 1 57.06 9 ALA B N 1
ATOM 2216 C CA . ALA B 1 9 ? -13.289 1.952 22.594 1 57.06 9 ALA B CA 1
ATOM 2217 C C . ALA B 1 9 ? -13.805 0.664 23.219 1 57.06 9 ALA B C 1
ATOM 2219 O O . ALA B 1 9 ? -14.305 0.677 24.359 1 57.06 9 ALA B O 1
ATOM 2220 N N . SER B 1 10 ? -13.875 -0.376 22.438 1 53.69 10 SER B N 1
ATOM 2221 C CA . SER B 1 10 ? -14.195 -1.679 23 1 53.69 10 SER B CA 1
ATOM 2222 C C . SER B 1 10 ? -13.227 -2.047 24.125 1 53.69 10 SER B C 1
ATOM 2224 O O . SER B 1 10 ? -12.078 -1.602 24.125 1 53.69 10 SER B O 1
ATOM 2226 N N . PRO B 1 11 ? -13.727 -2.768 25.203 1 58.75 11 PRO B N 1
ATOM 2227 C CA . PRO B 1 11 ? -12.844 -3.164 26.312 1 58.75 11 PRO B CA 1
ATOM 2228 C C . PRO B 1 11 ? -11.547 -3.814 25.828 1 58.75 11 PRO B C 1
ATOM 2230 O O . PRO B 1 11 ? -11.586 -4.684 24.953 1 58.75 11 PRO B O 1
ATOM 2233 N N . GLY B 1 12 ? -10.484 -3.273 26.219 1 66.25 12 GLY B N 1
ATOM 2234 C CA . GLY B 1 12 ? -9.164 -3.803 25.938 1 66.25 12 GLY B CA 1
ATOM 2235 C C . GLY B 1 12 ? -8.5 -3.158 24.734 1 66.25 12 GLY B C 1
ATOM 2236 O O . GLY B 1 12 ? -7.324 -3.393 24.453 1 66.25 12 GLY B O 1
ATOM 2237 N N . HIS B 1 13 ? -9.344 -2.365 24 1 73.56 13 HIS B N 1
ATOM 2238 C CA . HIS B 1 13 ? -8.742 -1.727 22.828 1 73.56 13 HIS B CA 1
ATOM 2239 C C . HIS B 1 13 ? -8.508 -0.239 23.062 1 73.56 13 HIS B C 1
ATOM 2241 O O . HIS B 1 13 ? -9.25 0.392 23.828 1 73.56 13 HIS B O 1
ATOM 2247 N N . HIS B 1 14 ? -7.484 0.264 22.453 1 81.75 14 HIS B N 1
ATOM 2248 C CA . HIS B 1 14 ? -7.035 1.627 22.719 1 81.75 14 HIS B CA 1
ATOM 2249 C C . HIS B 1 14 ? -7.23 2.514 21.484 1 81.75 14 HIS B C 1
ATOM 2251 O O . HIS B 1 14 ? -6.957 3.717 21.531 1 81.75 14 HIS B O 1
ATOM 2257 N N . ILE B 1 15 ? -7.738 1.902 20.406 1 88.69 15 ILE B N 1
ATOM 2258 C CA . ILE B 1 15 ? -7.891 2.686 19.188 1 88.69 15 ILE B CA 1
ATOM 2259 C C . ILE B 1 15 ? -9.297 2.488 18.625 1 88.69 15 ILE B C 1
ATOM 2261 O O . ILE B 1 15 ? -9.906 1.437 18.812 1 88.69 15 ILE B O 1
ATOM 2265 N N . ILE B 1 16 ? -9.844 3.494 18.078 1 85.56 16 ILE B N 1
ATOM 2266 C CA . ILE B 1 16 ? -11.125 3.451 17.375 1 85.56 16 ILE B CA 1
ATOM 2267 C C . ILE B 1 16 ? -10.961 4.031 15.969 1 85.56 16 ILE B C 1
ATOM 2269 O O . ILE B 1 16 ? -10.391 5.109 15.797 1 85.56 16 ILE B O 1
ATOM 2273 N N . GLY B 1 17 ? -11.367 3.242 14.992 1 87.38 17 GLY B N 1
ATOM 2274 C CA . GLY B 1 17 ? -11.406 3.773 13.641 1 87.38 17 GLY B CA 1
ATOM 2275 C C . GLY B 1 17 ? -12.602 4.668 13.383 1 87.38 17 GLY B C 1
ATOM 2276 O O . GLY B 1 17 ? -13.703 4.391 13.852 1 87.38 17 GLY B O 1
ATOM 2277 N N . LEU B 1 18 ? -12.375 5.777 12.711 1 85.56 18 LEU B N 1
ATOM 2278 C CA . LEU B 1 18 ? -13.438 6.719 12.367 1 85.56 18 LEU B CA 1
ATOM 2279 C C . LEU B 1 18 ? -13.281 7.215 10.93 1 85.56 18 LEU B C 1
ATOM 2281 O O . LEU B 1 18 ? -12.461 8.094 10.664 1 85.56 18 LEU B O 1
ATOM 2285 N N . ASP B 1 19 ? -14.047 6.648 10.031 1 87.12 19 ASP B N 1
ATOM 2286 C CA . ASP B 1 19 ? -13.992 7.062 8.633 1 87.12 19 ASP B CA 1
ATOM 2287 C C . ASP B 1 19 ? -15.07 8.094 8.32 1 87.12 19 ASP B C 1
ATOM 2289 O O . ASP B 1 19 ? -16.156 8.047 8.891 1 87.12 19 ASP B O 1
ATOM 2293 N N . SER B 1 20 ? -14.727 9.117 7.484 1 89.81 20 SER B N 1
ATOM 2294 C CA . SER B 1 20 ? -15.727 10.102 7.059 1 89.81 20 SER B CA 1
ATOM 2295 C C . SER B 1 20 ? -15.391 10.656 5.68 1 89.81 20 SER B C 1
ATOM 2297 O O . SER B 1 20 ? -14.25 10.578 5.227 1 89.81 20 SER B O 1
ATOM 2299 N N . GLU B 1 21 ? -16.438 11.086 5.051 1 92.5 21 GLU B N 1
ATOM 2300 C CA . GLU B 1 21 ? -16.312 11.75 3.76 1 92.5 21 GLU B CA 1
ATOM 2301 C C . GLU B 1 21 ? -16.859 13.172 3.816 1 92.5 21 GLU B C 1
ATOM 2303 O O . GLU B 1 21 ? -17.891 13.414 4.434 1 92.5 21 GLU B O 1
ATOM 2308 N N . HIS B 1 22 ? -16.109 14.094 3.266 1 92.31 22 HIS B N 1
ATOM 2309 C CA . HIS B 1 22 ? -16.531 15.492 3.215 1 92.31 22 HIS B CA 1
ATOM 2310 C C . HIS B 1 22 ? -16.406 16.047 1.802 1 92.31 22 HIS B C 1
ATOM 2312 O O . HIS B 1 22 ? -15.422 15.781 1.105 1 92.31 22 HIS B O 1
ATOM 2318 N N . LEU B 1 23 ? -17.406 16.75 1.427 1 91.94 23 LEU B N 1
ATOM 2319 C CA . LEU B 1 23 ? -17.359 17.438 0.146 1 91.94 23 LEU B CA 1
ATOM 2320 C C . LEU B 1 23 ? -16.531 18.734 0.263 1 91.94 23 LEU B C 1
ATOM 2322 O O . LEU B 1 23 ? -16.234 19.172 1.371 1 91.94 23 LEU B O 1
ATOM 2326 N N . ASN B 1 24 ? -16.234 19.25 -0.877 1 92.44 24 ASN B N 1
ATOM 2327 C CA . ASN B 1 24 ? -15.492 20.516 -0.901 1 92.44 24 ASN B CA 1
ATOM 2328 C C . ASN B 1 24 ? -16.172 21.578 -0.044 1 92.44 24 ASN B C 1
ATOM 2330 O O . ASN B 1 24 ? -17.375 21.797 -0.156 1 92.44 24 ASN B O 1
ATOM 2334 N N . GLY B 1 25 ? -15.383 22.156 0.79 1 92.19 25 GLY B N 1
ATOM 2335 C CA . GLY B 1 25 ? -15.891 23.203 1.658 1 92.19 25 GLY B CA 1
ATOM 2336 C C . GLY B 1 25 ? -16.531 22.656 2.928 1 92.19 25 GLY B C 1
ATOM 2337 O O . GLY B 1 25 ? -16.906 23.438 3.809 1 92.19 25 GLY B O 1
ATOM 2338 N N . GLY B 1 26 ? -16.641 21.328 2.979 1 92.88 26 GLY B N 1
ATOM 2339 C CA . GLY B 1 26 ? -17.172 20.734 4.199 1 92.88 26 GLY B CA 1
ATOM 2340 C C . GLY B 1 26 ? -16.375 21.125 5.438 1 92.88 26 GLY B C 1
ATOM 2341 O O . GLY B 1 26 ? -15.148 21.219 5.398 1 92.88 26 GLY B O 1
ATOM 2342 N N . THR B 1 27 ? -17.172 21.453 6.559 1 92.5 27 THR B N 1
ATOM 2343 C CA . THR B 1 27 ? -16.531 21.953 7.77 1 92.5 27 THR B CA 1
ATOM 2344 C C . THR B 1 27 ? -16.953 21.141 8.984 1 92.5 27 THR B C 1
ATOM 2346 O O . THR B 1 27 ? -18.125 20.766 9.117 1 92.5 27 THR B O 1
ATOM 2349 N N . VAL B 1 28 ? -16.016 20.797 9.773 1 91.62 28 VAL B N 1
ATOM 2350 C CA . VAL B 1 28 ? -16.266 20.344 11.141 1 91.62 28 VAL B CA 1
ATOM 2351 C C . VAL B 1 28 ? -15.93 21.453 12.125 1 91.62 28 VAL B C 1
ATOM 2353 O O . VAL B 1 28 ? -14.766 21.859 12.227 1 91.62 28 VAL B O 1
ATOM 2356 N N . PRO B 1 29 ? -16.922 21.922 12.758 1 93.38 29 PRO B N 1
ATOM 2357 C CA . PRO B 1 29 ? -16.703 23.078 13.633 1 93.38 29 PRO B CA 1
ATOM 2358 C C . PRO B 1 29 ? -15.773 22.766 14.797 1 93.38 29 PRO B C 1
ATOM 2360 O O . PRO B 1 29 ? -15.398 21.609 15.008 1 93.38 29 PRO B O 1
ATOM 2363 N N . TRP B 1 30 ? -15.453 23.859 15.531 1 93.75 30 TRP B N 1
ATOM 2364 C CA . TRP B 1 30 ? -14.562 23.75 16.688 1 93.75 30 TRP B CA 1
ATOM 2365 C C . TRP B 1 30 ? -15.062 22.703 17.672 1 93.75 30 TRP B C 1
ATOM 2367 O O . TRP B 1 30 ? -16.234 22.719 18.062 1 93.75 30 TRP B O 1
ATOM 2377 N N . HIS B 1 31 ? -14.203 21.734 17.984 1 92.69 31 HIS B N 1
ATOM 2378 C CA . HIS B 1 31 ? -14.523 20.703 18.953 1 92.69 31 HIS B CA 1
ATOM 2379 C C . HIS B 1 31 ? -13.258 20.109 19.578 1 92.69 31 HIS B C 1
ATOM 2381 O O . HIS B 1 31 ? -12.148 20.438 19.141 1 92.69 31 HIS B O 1
ATOM 2387 N N . LYS B 1 32 ? -13.406 19.438 20.672 1 92.5 32 LYS B N 1
ATOM 2388 C CA . LYS B 1 32 ? -12.328 18.688 21.312 1 92.5 32 LYS B CA 1
ATOM 2389 C C . LYS B 1 32 ? -12.82 17.359 21.859 1 92.5 32 LYS B C 1
ATOM 2391 O O . LYS B 1 32 ? -14.031 17.141 21.953 1 92.5 32 LYS B O 1
ATOM 2396 N N . HIS B 1 33 ? -12.047 16.484 22.109 1 89.06 33 HIS B N 1
ATOM 2397 C CA . HIS B 1 33 ? -12.406 15.188 22.672 1 89.06 33 HIS B CA 1
ATOM 2398 C C . HIS B 1 33 ? -11.266 14.602 23.5 1 89.06 33 HIS B C 1
ATOM 2400 O O . HIS B 1 33 ? -10.141 15.109 23.453 1 89.06 33 HIS B O 1
ATOM 2406 N N . LEU B 1 34 ? -11.641 13.555 24.328 1 89.56 34 LEU B N 1
ATOM 2407 C CA . LEU B 1 34 ? -10.734 12.953 25.281 1 89.56 34 LEU B CA 1
ATOM 2408 C C . LEU B 1 34 ? -9.672 12.102 24.578 1 89.56 34 LEU B C 1
ATOM 2410 O O . LEU B 1 34 ? -8.602 11.859 25.141 1 89.56 34 LEU B O 1
ATOM 2414 N N . TYR B 1 35 ? -9.914 11.688 23.422 1 91.75 35 TYR B N 1
ATOM 2415 C CA . TYR B 1 35 ? -9 10.844 22.656 1 91.75 35 TYR B CA 1
ATOM 2416 C C . TYR B 1 35 ? -8.031 11.688 21.844 1 91.75 35 TYR B C 1
ATOM 2418 O O . TYR B 1 35 ? -8.359 12.805 21.438 1 91.75 35 TYR B O 1
ATOM 2426 N N . ALA B 1 36 ? -6.855 11.18 21.719 1 95.12 36 ALA B N 1
ATOM 2427 C CA . ALA B 1 36 ? -6.016 11.719 20.656 1 95.12 36 ALA B CA 1
ATOM 2428 C C . ALA B 1 36 ? -6.535 11.297 19.281 1 95.12 36 ALA B C 1
ATOM 2430 O O . ALA B 1 36 ? -7.312 10.344 19.172 1 95.12 36 ALA B O 1
ATOM 2431 N N . GLN B 1 37 ? -6.168 12.062 18.344 1 94.62 37 GLN B N 1
ATOM 2432 C CA . GLN B 1 37 ? -6.66 11.789 17 1 94.62 37 GLN B CA 1
ATOM 2433 C C . GLN B 1 37 ? -5.527 11.836 15.984 1 94.62 37 GLN B C 1
ATOM 2435 O O . GLN B 1 37 ? -4.699 12.75 16 1 94.62 37 GLN B O 1
ATOM 2440 N N . LEU B 1 38 ? -5.359 10.789 15.188 1 96.44 38 LEU B N 1
ATOM 2441 C CA . LEU B 1 38 ? -4.555 10.844 13.977 1 96.44 38 LEU B CA 1
ATOM 2442 C C . LEU B 1 38 ? -5.441 11.039 12.75 1 96.44 38 LEU B C 1
ATOM 2444 O O . LEU B 1 38 ? -6.133 10.117 12.32 1 96.44 38 LEU B O 1
ATOM 2448 N N . LEU B 1 39 ? -5.445 12.227 12.227 1 95.88 39 LEU B N 1
ATOM 2449 C CA . LEU B 1 39 ? -6.281 12.602 11.086 1 95.88 39 LEU B CA 1
ATOM 2450 C C . LEU B 1 39 ? -5.547 12.367 9.773 1 95.88 39 LEU B C 1
ATOM 2452 O O . LEU B 1 39 ? -4.527 13.008 9.508 1 95.88 39 LEU B O 1
ATOM 2456 N N . TYR B 1 40 ? -6.059 11.43 8.977 1 95.62 40 TYR B N 1
ATOM 2457 C CA . TYR B 1 40 ? -5.418 11.039 7.723 1 95.62 40 TYR B CA 1
ATOM 2458 C C . TYR B 1 40 ? -6.391 11.141 6.555 1 95.62 40 TYR B C 1
ATOM 2460 O O . TYR B 1 40 ? -7.32 10.336 6.438 1 95.62 40 TYR B O 1
ATOM 2468 N N . PRO B 1 41 ? -6.16 12.195 5.738 1 94.06 41 PRO B N 1
ATOM 2469 C CA . PRO B 1 41 ? -6.945 12.227 4.5 1 94.06 41 PRO B CA 1
ATOM 2470 C C . PRO B 1 41 ? -6.391 11.297 3.426 1 94.06 41 PRO B C 1
ATOM 2472 O O . PRO B 1 41 ? -5.406 11.633 2.762 1 94.06 41 PRO B O 1
ATOM 2475 N N . ALA B 1 42 ? -7.051 10.164 3.227 1 90.75 42 ALA B N 1
ATOM 2476 C CA . ALA B 1 42 ? -6.625 9.227 2.193 1 90.75 42 ALA B CA 1
ATOM 2477 C C . ALA B 1 42 ? -6.762 9.836 0.803 1 90.75 42 ALA B C 1
ATOM 2479 O O . ALA B 1 42 ? -6.039 9.461 -0.123 1 90.75 42 ALA B O 1
ATOM 2480 N N . GLU B 1 43 ? -7.742 10.711 0.677 1 89.12 43 GLU B N 1
ATOM 2481 C CA . GLU B 1 43 ? -7.938 11.5 -0.535 1 89.12 43 GLU B CA 1
ATOM 2482 C C . GLU B 1 43 ? -8.234 12.961 -0.202 1 89.12 43 GLU B C 1
ATOM 2484 O O . GLU B 1 43 ? -8.945 13.25 0.763 1 89.12 43 GLU B O 1
ATOM 2489 N N . GLY B 1 44 ? -7.656 13.797 -1.054 1 88.81 44 GLY B N 1
ATOM 2490 C CA . GLY B 1 44 ? -7.938 15.211 -0.891 1 88.81 44 GLY B CA 1
ATOM 2491 C C . GLY B 1 44 ? -7.031 15.891 0.121 1 88.81 44 GLY B C 1
ATOM 2492 O O . GLY B 1 44 ? -6.055 15.289 0.582 1 88.81 44 GLY B O 1
ATOM 2493 N N . VAL B 1 45 ? -7.363 17.219 0.415 1 90.62 45 VAL B N 1
ATOM 2494 C CA . VAL B 1 45 ? -6.586 18.031 1.344 1 90.62 45 VAL B CA 1
ATOM 2495 C C . VAL B 1 45 ? -7.508 18.641 2.398 1 90.62 45 VAL B C 1
ATOM 2497 O O . VAL B 1 45 ? -8.617 19.062 2.086 1 90.62 45 VAL B O 1
ATOM 2500 N N . VAL B 1 46 ? -7.008 18.641 3.6 1 93.5 46 VAL B N 1
ATOM 2501 C CA . VAL B 1 46 ? -7.77 19.234 4.695 1 93.5 46 VAL B CA 1
ATOM 2502 C C . VAL B 1 46 ? -6.941 20.312 5.379 1 93.5 46 VAL B C 1
ATOM 2504 O O . VAL B 1 46 ? -5.73 20.156 5.555 1 93.5 46 VAL B O 1
ATOM 2507 N N . ARG B 1 47 ? -7.652 21.406 5.699 1 93.75 47 ARG B N 1
ATOM 2508 C CA . ARG B 1 47 ? -7.074 22.453 6.539 1 93.75 47 ARG B CA 1
ATOM 2509 C C . ARG B 1 47 ? -7.574 22.344 7.977 1 93.75 47 ARG B C 1
ATOM 2511 O O . ARG B 1 47 ? -8.781 22.297 8.211 1 93.75 47 ARG B O 1
ATOM 2518 N N . ILE B 1 48 ? -6.594 22.344 8.867 1 95.69 48 ILE B N 1
ATOM 2519 C CA . ILE B 1 48 ? -6.969 22.141 10.266 1 95.69 48 ILE B CA 1
ATOM 2520 C C . ILE B 1 48 ? -6.41 23.281 11.117 1 95.69 48 ILE B C 1
ATOM 2522 O O . ILE B 1 48 ? -5.219 23.594 11.039 1 95.69 48 ILE B O 1
ATOM 2526 N N . TRP B 1 49 ? -7.297 23.906 11.82 1 95 49 TRP B N 1
ATOM 2527 C CA . TRP B 1 49 ? -6.871 24.844 12.852 1 95 49 TRP B CA 1
ATOM 2528 C C . TRP B 1 49 ? -6.754 24.156 14.203 1 95 49 TRP B C 1
ATOM 2530 O O . TRP B 1 49 ? -7.73 23.594 14.703 1 95 49 TRP B O 1
ATOM 2540 N N . ALA B 1 50 ? -5.676 24.156 14.742 1 94.75 50 ALA B N 1
ATOM 2541 C CA . ALA B 1 50 ? -5.402 23.562 16.047 1 94.75 50 ALA B CA 1
ATOM 2542 C C . ALA B 1 50 ? -4.262 24.281 16.75 1 94.75 50 ALA B C 1
ATOM 2544 O O . ALA B 1 50 ? -3.223 24.562 16.156 1 94.75 50 ALA B O 1
ATOM 2545 N N . GLY B 1 51 ? -4.562 24.531 18.016 1 86.62 51 GLY B N 1
ATOM 2546 C CA . GLY B 1 51 ? -3.588 25.344 18.734 1 86.62 51 GLY B CA 1
ATOM 2547 C C . GLY B 1 51 ? -3.441 26.75 18.156 1 86.62 51 GLY B C 1
ATOM 2548 O O . GLY B 1 51 ? -4.434 27.453 17.953 1 86.62 51 GLY B O 1
ATOM 2549 N N . GLU B 1 52 ? -2.268 27.219 17.875 1 89.5 52 GLU B N 1
ATOM 2550 C CA . GLU B 1 52 ? -1.995 28.547 17.344 1 89.5 52 GLU B CA 1
ATOM 2551 C C . GLU B 1 52 ? -1.472 28.469 15.906 1 89.5 52 GLU B C 1
ATOM 2553 O O . GLU B 1 52 ? -0.686 29.312 15.477 1 89.5 52 GLU B O 1
ATOM 2558 N N . SER B 1 53 ? -2.043 27.344 15.281 1 94.06 53 SER B N 1
ATOM 2559 C CA . SER B 1 53 ? -1.513 27.125 13.938 1 94.06 53 SER B CA 1
ATOM 2560 C C . SER B 1 53 ? -2.566 26.531 13.016 1 94.06 53 SER B C 1
ATOM 2562 O O . SER B 1 53 ? -3.613 26.062 13.477 1 94.06 53 SER B O 1
ATOM 2564 N N . VAL B 1 54 ? -2.262 26.641 11.75 1 94.31 54 VAL B N 1
ATOM 2565 C CA . VAL B 1 54 ? -3.021 25.938 10.711 1 94.31 54 VAL B CA 1
ATOM 2566 C C . VAL B 1 54 ? -2.148 24.875 10.062 1 94.31 54 VAL B C 1
ATOM 2568 O O . VAL B 1 54 ? -0.956 25.094 9.828 1 94.31 54 VAL B O 1
ATOM 2571 N N . TRP B 1 55 ? -2.789 23.781 9.82 1 93.25 55 TRP B N 1
ATOM 2572 C CA . TRP B 1 55 ? -2.117 22.656 9.188 1 93.25 55 TRP B CA 1
ATOM 2573 C C . TRP B 1 55 ? -2.797 22.281 7.871 1 93.25 55 TRP B C 1
ATOM 2575 O O . TRP B 1 55 ? -4.027 22.266 7.781 1 93.25 55 TRP B O 1
ATOM 2585 N N . LEU B 1 56 ? -1.96 22.078 6.906 1 90.75 56 LEU B N 1
ATOM 2586 C CA . LEU B 1 56 ? -2.459 21.5 5.66 1 90.75 56 LEU B CA 1
ATOM 2587 C C . LEU B 1 56 ? -2.037 20.047 5.52 1 90.75 56 LEU B C 1
ATOM 2589 O O . LEU B 1 56 ? -0.844 19.75 5.461 1 90.75 56 LEU B O 1
ATOM 2593 N N . VAL B 1 57 ? -3.027 19.188 5.484 1 92.12 57 VAL B N 1
ATOM 2594 C CA . VAL B 1 57 ? -2.73 17.766 5.484 1 92.12 57 VAL B CA 1
ATOM 2595 C C . VAL B 1 57 ? -3.248 17.125 4.195 1 92.12 57 VAL B C 1
ATOM 2597 O O . VAL B 1 57 ? -4.379 17.375 3.781 1 92.12 57 VAL B O 1
ATOM 2600 N N . HIS B 1 58 ? -2.352 16.359 3.609 1 89.19 58 HIS B N 1
ATOM 2601 C CA . HIS B 1 58 ? -2.682 15.641 2.379 1 89.19 58 HIS B CA 1
ATOM 2602 C C . HIS B 1 58 ? -2.396 14.148 2.512 1 89.19 58 HIS B C 1
ATOM 2604 O O . HIS B 1 58 ? -2.051 13.672 3.596 1 89.19 58 HIS B O 1
ATOM 2610 N N . ALA B 1 59 ? -2.521 13.359 1.442 1 88.06 59 ALA B N 1
ATOM 2611 C CA . ALA B 1 59 ? -2.602 11.906 1.467 1 88.06 59 ALA B CA 1
ATOM 2612 C C . ALA B 1 59 ? -1.259 11.289 1.847 1 88.06 59 ALA B C 1
ATOM 2614 O O . ALA B 1 59 ? -1.184 10.102 2.172 1 88.06 59 ALA B O 1
ATOM 2615 N N . SER B 1 60 ? -0.206 11.992 1.85 1 86.25 60 SER B N 1
ATOM 2616 C CA . SER B 1 60 ? 1.1 11.438 2.191 1 86.25 60 SER B CA 1
ATOM 2617 C C . SER B 1 60 ? 1.453 11.719 3.648 1 86.25 60 SER B C 1
ATOM 2619 O O . SER B 1 60 ? 2.51 11.297 4.125 1 86.25 60 SER B O 1
ATOM 2621 N N . SER B 1 61 ? 0.524 12.422 4.316 1 90.25 61 SER B N 1
ATOM 2622 C CA . SER B 1 61 ? 0.789 12.742 5.715 1 90.25 61 SER B CA 1
ATOM 2623 C C . SER B 1 61 ? -0.484 12.664 6.551 1 90.25 61 SER B C 1
ATOM 2625 O O . SER B 1 61 ? -1.581 12.516 6.008 1 90.25 61 SER B O 1
ATOM 2627 N N . ALA B 1 62 ? -0.278 12.68 7.863 1 94.38 62 ALA B N 1
ATOM 2628 C CA . ALA B 1 62 ? -1.357 12.727 8.844 1 94.38 62 ALA B CA 1
ATOM 2629 C C . ALA B 1 62 ? -1.041 13.727 9.961 1 94.38 62 ALA B C 1
ATOM 2631 O O . ALA B 1 62 ? 0.123 14.07 10.18 1 94.38 62 ALA B O 1
ATOM 2632 N N . LEU B 1 63 ? -2.035 14.242 10.539 1 95.75 63 LEU B N 1
ATOM 2633 C CA . LEU B 1 63 ? -1.869 15.164 11.648 1 95.75 63 LEU B CA 1
ATOM 2634 C C . LEU B 1 63 ? -2.256 14.5 12.969 1 95.75 63 LEU B C 1
ATOM 2636 O O . LEU B 1 63 ? -3.35 13.938 13.086 1 95.75 63 LEU B O 1
ATOM 2640 N N . TRP B 1 64 ? -1.344 14.516 13.875 1 96.31 64 TRP B N 1
ATOM 2641 C CA . TRP B 1 64 ? -1.607 14.062 15.234 1 96.31 64 TRP B CA 1
ATOM 2642 C C . TRP B 1 64 ? -2.152 15.195 16.094 1 96.31 64 TRP B C 1
ATOM 2644 O O . TRP B 1 64 ? -1.536 16.266 16.188 1 96.31 64 TRP B O 1
ATOM 2654 N N . LEU B 1 65 ? -3.271 14.984 16.688 1 96.12 65 LEU B N 1
ATOM 2655 C CA . LEU B 1 65 ? -3.887 15.898 17.641 1 96.12 65 LEU B CA 1
ATOM 2656 C C . LEU B 1 65 ? -3.955 15.258 19.031 1 96.12 65 LEU B C 1
ATOM 2658 O O . LEU B 1 65 ? -4.633 14.25 19.219 1 96.12 65 LEU B O 1
ATOM 2662 N N . PRO B 1 66 ? -3.229 15.828 20.031 1 96 66 PRO B N 1
ATOM 2663 C CA . PRO B 1 66 ? -3.289 15.242 21.375 1 96 66 PRO B CA 1
ATOM 2664 C C . PRO B 1 66 ? -4.672 15.367 22 1 96 66 PRO B C 1
ATOM 2666 O O . PRO B 1 66 ? -5.531 16.094 21.484 1 96 66 PRO B O 1
ATOM 2669 N N . PRO B 1 67 ? -4.883 14.594 23.094 1 94.31 67 PRO B N 1
ATOM 2670 C CA . PRO B 1 67 ? -6.184 14.664 23.766 1 94.31 67 PRO B CA 1
ATOM 2671 C C . PRO B 1 67 ? -6.539 16.078 24.203 1 94.31 67 PRO B C 1
ATOM 2673 O O . PRO B 1 67 ? -5.664 16.844 24.625 1 94.31 67 PRO B O 1
ATOM 2676 N N . GLN B 1 68 ? -7.852 16.375 24.047 1 93.38 68 GLN B N 1
ATOM 2677 C CA . GLN B 1 68 ? -8.422 17.625 24.547 1 93.38 68 GLN B CA 1
ATOM 2678 C C . GLN B 1 68 ? -7.934 18.828 23.734 1 93.38 68 GLN B C 1
ATOM 2680 O O . GLN B 1 68 ? -8.062 19.969 24.172 1 93.38 68 GLN B O 1
ATOM 2685 N N . MET B 1 69 ? -7.363 18.656 22.594 1 94.5 69 MET B N 1
ATOM 2686 C CA . MET B 1 69 ? -6.926 19.719 21.719 1 94.5 69 MET B CA 1
ATOM 2687 C C . MET B 1 69 ? -8.094 20.281 20.906 1 94.5 69 MET B C 1
ATOM 2689 O O . MET B 1 69 ? -8.633 19.594 20.031 1 94.5 69 MET B O 1
ATOM 2693 N N . PRO B 1 70 ? -8.5 21.516 21.219 1 95.19 70 PRO B N 1
ATOM 2694 C CA . PRO B 1 70 ? -9.531 22.109 20.359 1 95.19 70 PRO B CA 1
ATOM 2695 C C . PRO B 1 70 ? -9.07 22.25 18.906 1 95.19 70 PRO B C 1
ATOM 2697 O O . PRO B 1 70 ? -7.926 22.641 18.656 1 95.19 70 PRO B O 1
ATOM 2700 N N . HIS B 1 71 ? -9.914 21.844 17.953 1 95.81 71 HIS B N 1
ATOM 2701 C CA . HIS B 1 71 ? -9.547 21.938 16.547 1 95.81 71 HIS B CA 1
ATOM 2702 C C . HIS B 1 71 ? -10.781 22.016 15.664 1 95.81 71 HIS B C 1
ATOM 2704 O O . HIS B 1 71 ? -11.891 21.688 16.094 1 95.81 71 HIS B O 1
ATOM 2710 N N . LYS B 1 72 ? -10.625 22.547 14.555 1 94.62 72 LYS B N 1
ATOM 2711 C CA . LYS B 1 72 ? -11.609 22.594 13.477 1 94.62 72 LYS B CA 1
ATOM 2712 C C . LYS B 1 72 ? -10.969 22.25 12.133 1 94.62 72 LYS B C 1
ATOM 2714 O O . LYS B 1 72 ? -9.75 22.391 11.969 1 94.62 72 LYS B O 1
ATOM 2719 N N . PHE B 1 73 ? -11.688 21.672 11.195 1 93.38 73 PHE B N 1
ATOM 2720 C CA . PHE B 1 73 ? -11.062 21.5 9.891 1 93.38 73 PHE B CA 1
ATOM 2721 C C . PHE B 1 73 ? -12.047 21.828 8.773 1 93.38 73 PHE B C 1
ATOM 2723 O O . PHE B 1 73 ? -13.258 21.844 8.992 1 93.38 73 PHE B O 1
ATOM 2730 N N . VAL B 1 74 ? -11.531 22.203 7.672 1 93.25 74 VAL B N 1
ATOM 2731 C CA . VAL B 1 74 ? -12.242 22.5 6.434 1 93.25 74 VAL B CA 1
ATOM 2732 C C . VAL B 1 74 ? -11.664 21.688 5.285 1 93.25 74 VAL B C 1
ATOM 2734 O O . VAL B 1 74 ? -10.445 21.609 5.113 1 93.25 74 VAL B O 1
ATOM 2737 N N . ALA B 1 75 ? -12.531 21.031 4.535 1 93.94 75 ALA B N 1
ATOM 2738 C CA . ALA B 1 75 ? -12.109 20.281 3.357 1 93.94 75 ALA B CA 1
ATOM 2739 C C . ALA B 1 75 ? -11.859 21.203 2.174 1 93.94 75 ALA B C 1
ATOM 2741 O O . ALA B 1 75 ? -12.711 22.031 1.826 1 93.94 75 ALA B O 1
ATOM 2742 N N . THR B 1 76 ? -10.688 21.188 1.64 1 88.44 76 THR B N 1
ATOM 2743 C CA . THR B 1 76 ? -10.398 21.891 0.394 1 88.44 76 THR B CA 1
ATOM 2744 C C . THR B 1 76 ? -10.492 20.938 -0.795 1 88.44 76 THR B C 1
ATOM 2746 O O . THR B 1 76 ? -9.484 20.359 -1.216 1 88.44 76 THR B O 1
ATOM 2749 N N . GLY B 1 77 ? -11.602 20.672 -1.362 1 86.5 77 GLY B N 1
ATOM 2750 C CA . GLY B 1 77 ? -11.984 19.609 -2.275 1 86.5 77 GLY B CA 1
ATOM 2751 C C . GLY B 1 77 ? -12.695 18.453 -1.588 1 86.5 77 GLY B C 1
ATOM 2752 O O . GLY B 1 77 ? -13.039 18.547 -0.406 1 86.5 77 GLY B O 1
ATOM 2753 N N . ASN B 1 78 ? -12.961 17.438 -2.395 1 92.38 78 ASN B N 1
ATOM 2754 C CA . ASN B 1 78 ? -13.523 16.234 -1.786 1 92.38 78 ASN B CA 1
ATOM 2755 C C . ASN B 1 78 ? -12.469 15.453 -0.999 1 92.38 78 ASN B C 1
ATOM 2757 O O . ASN B 1 78 ? -11.344 15.273 -1.47 1 92.38 78 ASN B O 1
ATOM 2761 N N . VAL B 1 79 ? -12.867 15.109 0.196 1 93.06 79 VAL B N 1
ATOM 2762 C CA . VAL B 1 79 ? -11.883 14.492 1.083 1 93.06 79 VAL B CA 1
ATOM 2763 C C . VAL B 1 79 ? -12.438 13.188 1.644 1 93.06 79 VAL B C 1
ATOM 2765 O O . VAL B 1 79 ? -13.617 13.109 2.004 1 93.06 79 VAL B O 1
ATOM 2768 N N . LEU B 1 80 ? -11.641 12.117 1.635 1 92.31 80 LEU B N 1
ATOM 2769 C CA . LEU B 1 80 ? -11.906 10.867 2.342 1 92.31 80 LEU B CA 1
ATOM 2770 C C . LEU B 1 80 ? -10.969 10.719 3.539 1 92.31 80 LEU B C 1
ATOM 2772 O O . LEU B 1 80 ? -9.758 10.578 3.373 1 92.31 80 LEU B O 1
ATOM 2776 N N . LEU B 1 81 ? -11.523 10.75 4.715 1 92.75 81 LEU B N 1
ATOM 2777 C CA . LEU B 1 81 ? -10.719 10.703 5.934 1 92.75 81 LEU B CA 1
ATOM 2778 C C . LEU B 1 81 ? -10.68 9.289 6.504 1 92.75 81 LEU B C 1
ATOM 2780 O O . LEU B 1 81 ? -11.711 8.617 6.57 1 92.75 81 LEU B O 1
ATOM 2784 N N . LYS B 1 82 ? -9.477 8.797 6.777 1 93.44 82 LYS B N 1
ATOM 2785 C CA . LYS B 1 82 ? -9.242 7.574 7.539 1 93.44 82 LYS B CA 1
ATOM 2786 C C . LYS B 1 82 ? -8.609 7.883 8.891 1 93.44 82 LYS B C 1
ATOM 2788 O O . LYS B 1 82 ? -7.398 7.715 9.07 1 93.44 82 LYS B O 1
ATOM 2793 N N . THR B 1 83 ? -9.414 8.227 9.883 1 90.44 83 THR B N 1
ATOM 2794 C CA . THR B 1 83 ? -8.992 8.734 11.18 1 90.44 83 THR B CA 1
ATOM 2795 C C . THR B 1 83 ? -8.969 7.609 12.211 1 90.44 83 THR B C 1
ATOM 2797 O O . THR B 1 83 ? -9.75 6.66 12.125 1 90.44 83 THR B O 1
ATOM 2800 N N . VAL B 1 84 ? -8.023 7.754 13.102 1 93.25 84 VAL B N 1
ATOM 2801 C CA . VAL B 1 84 ? -8.039 6.879 14.266 1 93.25 84 VAL B CA 1
ATOM 2802 C C . VAL B 1 84 ? -8 7.715 15.539 1 93.25 84 VAL B C 1
ATOM 2804 O O . VAL B 1 84 ? -7.289 8.719 15.617 1 93.25 84 VAL B O 1
ATOM 2807 N N . LEU B 1 85 ? -8.836 7.273 16.484 1 92.94 85 LEU B N 1
ATOM 2808 C CA . LEU B 1 85 ? -8.797 7.836 17.828 1 92.94 85 LEU B CA 1
ATOM 2809 C C . LEU B 1 85 ? -7.977 6.949 18.766 1 92.94 85 LEU B C 1
ATOM 2811 O O . LEU B 1 85 ? -8.078 5.723 18.719 1 92.94 85 LEU B O 1
ATOM 2815 N N . VAL B 1 86 ? -7.16 7.562 19.516 1 93.31 86 VAL B N 1
ATOM 2816 C CA . VAL B 1 86 ? -6.285 6.844 20.438 1 93.31 86 VAL B CA 1
ATOM 2817 C C . VAL B 1 86 ? -6.605 7.25 21.875 1 93.31 86 VAL B C 1
ATOM 2819 O O . VAL B 1 86 ? -6.727 8.438 22.188 1 93.31 86 VAL B O 1
ATOM 2822 N N . SER B 1 87 ? -6.746 6.27 22.719 1 91.56 87 SER B N 1
ATOM 2823 C CA . SER B 1 87 ? -7.059 6.535 24.109 1 91.56 87 SER B CA 1
ATOM 2824 C C . SER B 1 87 ? -6.035 7.477 24.734 1 91.56 87 SER B C 1
ATOM 2826 O O . SER B 1 87 ? -4.879 7.512 24.312 1 91.56 87 SER B O 1
ATOM 2828 N N . GLU B 1 88 ? -6.469 8.156 25.719 1 90.62 88 GLU B N 1
ATOM 2829 C CA . GLU B 1 88 ? -5.602 9.109 26.406 1 90.62 88 GLU B CA 1
ATOM 2830 C C . GLU B 1 88 ? -4.367 8.422 26.969 1 90.62 88 GLU B C 1
ATOM 2832 O O . GLU B 1 88 ? -3.254 8.938 26.859 1 90.62 88 GLU B O 1
ATOM 2837 N N . ALA B 1 89 ? -4.543 7.316 27.547 1 88.06 89 ALA B N 1
ATOM 2838 C CA . ALA B 1 89 ? -3.443 6.582 28.172 1 88.06 89 ALA B CA 1
ATOM 2839 C C . ALA B 1 89 ? -2.373 6.219 27.141 1 88.06 89 ALA B C 1
ATOM 2841 O O . ALA B 1 89 ? -1.183 6.449 27.375 1 88.06 89 ALA B O 1
ATOM 2842 N N . GLU B 1 90 ? -2.795 5.754 26.016 1 90 90 GLU B N 1
ATOM 2843 C CA . GLU B 1 90 ? -1.851 5.336 24.984 1 90 90 GLU B CA 1
ATOM 2844 C C . GLU B 1 90 ? -1.229 6.539 24.281 1 90 90 GLU B C 1
ATOM 2846 O O . GLU B 1 90 ? -0.086 6.477 23.828 1 90 90 GLU B O 1
ATOM 2851 N N . SER B 1 91 ? -1.925 7.613 24.203 1 92.06 91 SER B N 1
ATOM 2852 C CA . SER B 1 91 ? -1.486 8.797 23.469 1 92.06 91 SER B CA 1
ATOM 2853 C C . SER B 1 91 ? -0.277 9.445 24.141 1 92.06 91 SER B C 1
ATOM 2855 O O . SER B 1 91 ? 0.512 10.125 23.484 1 92.06 91 SER B O 1
ATOM 2857 N N . GLU B 1 92 ? -0.087 9.234 25.391 1 90.06 92 GLU B N 1
ATOM 2858 C CA . GLU B 1 92 ? 1.008 9.836 26.141 1 90.06 92 GLU B CA 1
ATOM 2859 C C . GLU B 1 92 ? 2.363 9.383 25.609 1 90.06 92 GLU B C 1
ATOM 2861 O O . GLU B 1 92 ? 3.336 10.141 25.656 1 90.06 92 GLU B O 1
ATOM 2866 N N . THR B 1 93 ? 2.355 8.234 25.094 1 88.19 93 THR B N 1
ATOM 2867 C CA . THR B 1 93 ? 3.615 7.684 24.594 1 88.19 93 THR B CA 1
ATOM 2868 C C . THR B 1 93 ? 3.879 8.141 23.172 1 88.19 93 THR B C 1
ATOM 2870 O O . THR B 1 93 ? 4.988 7.984 22.656 1 88.19 93 THR B O 1
ATOM 2873 N N . LEU B 1 94 ? 2.914 8.719 22.516 1 90.62 94 LEU B N 1
ATOM 2874 C CA . LEU B 1 94 ? 3.043 9.07 21.109 1 90.62 94 LEU B CA 1
ATOM 2875 C C . LEU B 1 94 ? 3.379 10.547 20.953 1 90.62 94 LEU B C 1
ATOM 2877 O O . LEU B 1 94 ? 4.234 10.914 20.141 1 90.62 94 LEU B O 1
ATOM 2881 N N . GLY B 1 95 ? 2.723 11.383 21.703 1 90.25 95 GLY B N 1
ATOM 2882 C CA . GLY B 1 95 ? 3.02 12.805 21.625 1 90.25 95 GLY B CA 1
ATOM 2883 C C . GLY B 1 95 ? 2.008 13.672 22.359 1 90.25 95 GLY B C 1
ATOM 2884 O O . GLY B 1 95 ? 0.804 13.406 22.297 1 90.25 95 GLY B O 1
ATOM 2885 N N . LYS B 1 96 ? 2.512 14.742 22.969 1 91.62 96 LYS B N 1
ATOM 2886 C CA . LYS B 1 96 ? 1.666 15.617 23.781 1 91.62 96 LYS B CA 1
ATOM 2887 C C . LYS B 1 96 ? 1.338 16.906 23.031 1 91.62 96 LYS B C 1
ATOM 2889 O O . LYS B 1 96 ? 0.604 17.75 23.547 1 91.62 96 LYS B O 1
ATOM 2894 N N . VAL B 1 97 ? 1.945 17.031 21.891 1 92.44 97 VAL B N 1
ATOM 2895 C CA . VAL B 1 97 ? 1.686 18.203 21.062 1 92.44 97 VAL B CA 1
ATOM 2896 C C . VAL B 1 97 ? 1.282 17.781 19.656 1 92.44 97 VAL B C 1
ATOM 2898 O O . VAL B 1 97 ? 1.479 16.625 19.281 1 92.44 97 VAL B O 1
ATOM 2901 N N . CYS B 1 98 ? 0.731 18.75 18.891 1 94.88 98 CYS B N 1
ATOM 2902 C CA . CYS B 1 98 ? 0.38 18.469 17.5 1 94.88 98 CYS B CA 1
ATOM 2903 C C . CYS B 1 98 ? 1.63 18.266 16.656 1 94.88 98 CYS B C 1
ATOM 2905 O O . CYS B 1 98 ? 2.617 18.984 16.812 1 94.88 98 CYS B O 1
ATOM 2907 N N . PHE B 1 99 ? 1.574 17.312 15.742 1 92.31 99 PHE B N 1
ATOM 2908 C CA . PHE B 1 99 ? 2.656 17.141 14.773 1 92.31 99 PHE B CA 1
ATOM 2909 C C . PHE B 1 99 ? 2.156 16.438 13.523 1 92.31 99 PHE B C 1
ATOM 2911 O O . PHE B 1 99 ? 1.11 15.789 13.547 1 92.31 99 PHE B O 1
ATOM 2918 N N . MET B 1 100 ? 2.908 16.688 12.516 1 91.25 100 MET B N 1
ATOM 2919 C CA . MET B 1 100 ? 2.658 15.969 11.273 1 91.25 100 MET B CA 1
ATOM 2920 C C . MET B 1 100 ? 3.566 14.75 11.156 1 91.25 100 MET B C 1
ATOM 2922 O O . MET B 1 100 ? 4.727 14.789 11.57 1 91.25 100 MET B O 1
ATOM 2926 N N . THR B 1 101 ? 3.029 13.68 10.633 1 91.06 101 THR B N 1
ATOM 2927 C CA . THR B 1 101 ? 3.85 12.5 10.375 1 91.06 101 THR B CA 1
ATOM 2928 C C . THR B 1 101 ? 3.598 11.961 8.977 1 91.06 101 THR B C 1
ATOM 2930 O O . THR B 1 101 ? 2.475 12.023 8.469 1 91.06 101 THR B O 1
ATOM 2933 N N . GLY B 1 102 ? 4.684 11.5 8.398 1 87.94 102 GLY B N 1
ATOM 2934 C CA . GLY B 1 102 ? 4.531 10.844 7.113 1 87.94 102 GLY B CA 1
ATOM 2935 C C . GLY B 1 102 ? 3.768 9.531 7.199 1 87.94 102 GLY B C 1
ATOM 2936 O O . GLY B 1 102 ? 3.838 8.836 8.211 1 87.94 102 GLY B O 1
ATOM 2937 N N . ILE B 1 103 ? 3.02 9.242 6.18 1 90.94 103 ILE B N 1
ATOM 2938 C CA . ILE B 1 103 ? 2.264 7.992 6.105 1 90.94 103 ILE B CA 1
ATOM 2939 C C . ILE B 1 103 ? 3.012 6.992 5.227 1 90.94 103 ILE B C 1
ATOM 2941 O O . ILE B 1 103 ? 3.076 7.148 4.008 1 90.94 103 ILE B O 1
ATOM 2945 N N . SER B 1 104 ? 3.564 5.984 5.855 1 88.88 104 SER B N 1
ATOM 2946 C CA . SER B 1 104 ? 4.18 4.902 5.102 1 88.88 104 SER B CA 1
ATOM 2947 C C . SER B 1 104 ? 3.131 4.051 4.395 1 88.88 104 SER B C 1
ATOM 2949 O O . SER B 1 104 ? 1.96 4.051 4.781 1 88.88 104 SER B O 1
ATOM 2951 N N . PRO B 1 105 ? 3.572 3.324 3.363 1 90.5 105 PRO B N 1
ATOM 2952 C CA . PRO B 1 105 ? 2.619 2.416 2.721 1 90.5 105 PRO B CA 1
ATOM 2953 C C . PRO B 1 105 ? 1.973 1.446 3.707 1 90.5 105 PRO B C 1
ATOM 2955 O O . PRO B 1 105 ? 0.772 1.177 3.617 1 90.5 105 PRO B O 1
ATOM 2958 N N . LEU B 1 106 ? 2.723 0.984 4.629 1 93.62 106 LEU B N 1
ATOM 2959 C CA . LEU B 1 106 ? 2.174 0.069 5.625 1 93.62 106 LEU B CA 1
ATOM 2960 C C . LEU B 1 106 ? 1.149 0.776 6.504 1 93.62 106 LEU B C 1
ATOM 2962 O O . LEU B 1 106 ? 0.038 0.277 6.695 1 93.62 106 LEU B O 1
ATOM 2966 N N . LEU B 1 107 ? 1.483 1.892 7.035 1 94.44 107 LEU B N 1
ATOM 2967 C CA . LEU B 1 107 ? 0.566 2.619 7.906 1 94.44 107 LEU B CA 1
ATOM 2968 C C . LEU B 1 107 ? -0.729 2.953 7.172 1 94.44 107 LEU B C 1
ATOM 2970 O O . LEU B 1 107 ? -1.816 2.848 7.742 1 94.44 107 LEU B O 1
ATOM 2974 N N . ARG B 1 108 ? -0.574 3.324 5.938 1 93.88 108 ARG B N 1
ATOM 2975 C CA . ARG B 1 108 ? -1.749 3.625 5.125 1 93.88 108 ARG B CA 1
ATOM 2976 C C . ARG B 1 108 ? -2.717 2.447 5.105 1 93.88 108 ARG B C 1
ATOM 2978 O O . ARG B 1 108 ? -3.904 2.607 5.391 1 93.88 108 ARG B O 1
ATOM 2985 N N . GLU B 1 109 ? -2.189 1.314 4.824 1 94.44 109 GLU B N 1
ATOM 2986 C CA . GLU B 1 109 ? -3.055 0.148 4.684 1 94.44 109 GLU B CA 1
ATOM 2987 C C . GLU B 1 109 ? -3.613 -0.295 6.031 1 94.44 109 GLU B C 1
ATOM 2989 O O . 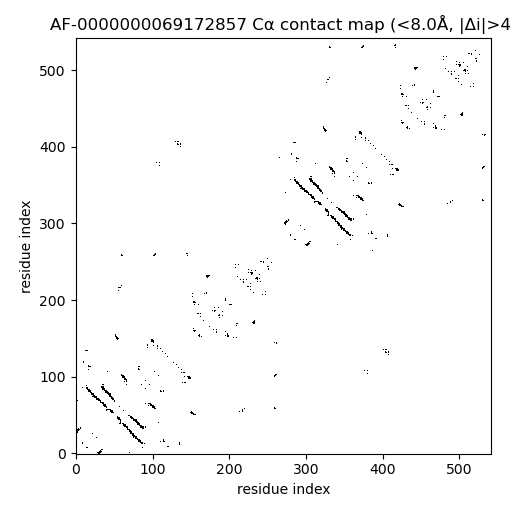GLU B 1 109 ? -4.738 -0.79 6.113 1 94.44 109 GLU B O 1
ATOM 2994 N N . LEU B 1 110 ? -2.859 -0.127 7.055 1 95.62 110 LEU B N 1
ATOM 2995 C CA . LEU B 1 110 ? -3.334 -0.436 8.398 1 95.62 110 LEU B CA 1
ATOM 2996 C C . LEU B 1 110 ? -4.508 0.462 8.781 1 95.62 110 LEU B C 1
ATOM 2998 O O . LEU B 1 110 ? -5.496 -0.009 9.344 1 95.62 110 LEU B O 1
ATOM 3002 N N . LEU B 1 111 ? -4.363 1.746 8.461 1 94.06 111 LEU B N 1
ATOM 3003 C CA . LEU B 1 111 ? -5.426 2.697 8.766 1 94.06 111 LEU B CA 1
ATOM 3004 C C . LEU B 1 111 ? -6.691 2.373 7.984 1 94.06 111 LEU B C 1
ATOM 3006 O O . LEU B 1 111 ? -7.801 2.482 8.516 1 94.06 111 LEU B O 1
ATOM 3010 N N . ILE B 1 112 ? -6.5 1.966 6.797 1 91.44 112 ILE B N 1
ATOM 3011 C CA . ILE B 1 112 ? -7.645 1.58 5.977 1 91.44 112 ILE B CA 1
ATOM 3012 C C . ILE B 1 112 ? -8.305 0.334 6.566 1 91.44 112 ILE B C 1
ATOM 3014 O O . ILE B 1 112 ? -9.523 0.286 6.723 1 91.44 112 ILE B O 1
ATOM 3018 N N . ALA B 1 113 ? -7.508 -0.633 6.953 1 91.56 113 ALA B N 1
ATOM 3019 C CA . ALA B 1 113 ? -8.008 -1.913 7.449 1 91.56 113 ALA B CA 1
ATOM 3020 C C . ALA B 1 113 ? -8.773 -1.733 8.758 1 91.56 113 ALA B C 1
ATOM 3022 O O . ALA B 1 113 ? -9.852 -2.311 8.938 1 91.56 113 ALA B O 1
ATOM 3023 N N . ILE B 1 114 ? -8.219 -0.951 9.664 1 90.88 114 ILE B N 1
ATOM 3024 C CA . ILE B 1 114 ? -8.844 -0.805 10.977 1 90.88 114 ILE B CA 1
ATOM 3025 C C . ILE B 1 114 ? -10.195 -0.109 10.828 1 90.88 114 ILE B C 1
ATOM 3027 O O . ILE B 1 114 ? -11.125 -0.38 11.594 1 90.88 114 ILE B O 1
ATOM 3031 N N . ASN B 1 115 ? -10.289 0.774 9.883 1 89.5 115 ASN B N 1
ATOM 3032 C CA . ASN B 1 115 ? -11.523 1.525 9.68 1 89.5 115 ASN B CA 1
ATOM 3033 C C . ASN B 1 115 ? -12.586 0.68 8.977 1 89.5 115 ASN B C 1
ATOM 3035 O O . ASN B 1 115 ? -13.742 1.086 8.883 1 89.5 115 ASN B O 1
ATOM 3039 N N . GLN B 1 116 ? -12.18 -0.48 8.539 1 82.75 116 GLN B N 1
ATOM 3040 C CA . GLN B 1 116 ? -13.125 -1.374 7.875 1 82.75 116 GLN B CA 1
ATOM 3041 C C . GLN B 1 116 ? -13.648 -2.438 8.836 1 82.75 116 GLN B C 1
ATOM 3043 O O . GLN B 1 116 ? -14.562 -3.189 8.5 1 82.75 116 GLN B O 1
ATOM 3048 N N . LEU B 1 117 ? -13.062 -2.494 10.008 1 80 117 LEU B N 1
ATOM 3049 C CA . LEU B 1 117 ? -13.461 -3.52 10.961 1 80 117 LEU B CA 1
ATOM 3050 C C . LEU B 1 117 ? -14.812 -3.184 11.594 1 80 117 LEU B C 1
ATOM 3052 O O . LEU B 1 117 ? -15.094 -2.016 11.867 1 80 117 LEU B O 1
ATOM 3056 N N . PRO B 1 118 ? -15.57 -4.297 11.75 1 70.69 118 PRO B N 1
ATOM 3057 C CA . PRO B 1 118 ? -16.844 -4.078 12.461 1 70.69 118 PRO B CA 1
ATOM 3058 C C . PRO B 1 118 ? -16.641 -3.713 13.93 1 70.69 118 PRO B C 1
ATOM 3060 O O . PRO B 1 118 ? -15.562 -3.961 14.484 1 70.69 118 PRO B O 1
ATOM 3063 N N . PRO B 1 119 ? -17.672 -3.107 14.523 1 65.06 119 PRO B N 1
ATOM 3064 C CA . PRO B 1 119 ? -17.562 -2.756 15.945 1 65.06 119 PRO B CA 1
ATOM 3065 C C . PRO B 1 119 ? -17.328 -3.975 16.844 1 65.06 119 PRO B C 1
ATOM 3067 O O . PRO B 1 119 ? -17.781 -5.078 16.5 1 65.06 119 PRO B O 1
ATOM 3070 N N . PRO B 1 120 ? -16.469 -3.891 17.797 1 58.75 120 PRO B N 1
ATOM 3071 C CA . PRO B 1 120 ? -16 -4.961 18.672 1 58.75 120 PRO B CA 1
ATOM 3072 C C . PRO B 1 120 ? -17.141 -5.824 19.219 1 58.75 120 PRO B C 1
ATOM 3074 O O . PRO B 1 120 ? -16.938 -7.012 19.484 1 58.75 120 PRO B O 1
ATOM 3077 N N . GLN B 1 121 ? -18.234 -5.285 19.5 1 56.34 121 GLN B N 1
ATOM 3078 C CA . GLN B 1 121 ? -19.281 -6.047 20.172 1 56.34 121 GLN B CA 1
ATOM 3079 C C . GLN B 1 121 ? -19.609 -7.328 19.422 1 56.34 121 GLN B C 1
ATOM 3081 O O . GLN B 1 121 ? -20.141 -8.281 19.984 1 56.34 121 GLN B O 1
ATOM 3086 N N . SER B 1 122 ? -19.297 -7.484 18.25 1 57.97 122 SER B N 1
ATOM 3087 C CA . SER B 1 122 ? -19.703 -8.633 17.438 1 57.97 122 SER B CA 1
ATOM 3088 C C . SER B 1 122 ? -18.484 -9.438 17 1 57.97 122 SER B C 1
ATOM 3090 O O . SER B 1 122 ? -18.609 -10.32 16.141 1 57.97 122 SER B O 1
ATOM 3092 N N . THR B 1 123 ? -17.406 -9.273 17.922 1 63.06 123 THR B N 1
ATOM 3093 C CA . THR B 1 123 ? -16.219 -9.766 17.25 1 63.06 123 THR B CA 1
ATOM 3094 C C . THR B 1 123 ? -15.82 -11.141 17.781 1 63.06 123 THR B C 1
ATOM 3096 O O . THR B 1 123 ? -15.961 -11.414 18.969 1 63.06 123 THR B O 1
ATOM 3099 N N . THR B 1 124 ? -15.547 -12.133 16.938 1 76 124 THR B N 1
ATOM 3100 C CA . THR B 1 124 ? -14.977 -13.453 17.188 1 76 124 THR B CA 1
ATOM 3101 C C . THR B 1 124 ? -13.539 -13.328 17.703 1 76 124 THR B C 1
ATOM 3103 O O . THR B 1 124 ? -12.961 -12.242 17.672 1 76 124 THR B O 1
ATOM 3106 N N . ASP B 1 125 ? -13.141 -14.312 18.359 1 80.19 125 ASP B N 1
ATOM 3107 C CA . ASP B 1 125 ? -11.766 -14.359 18.828 1 80.19 125 ASP B CA 1
ATOM 3108 C C . ASP B 1 125 ? -10.789 -13.969 17.719 1 80.19 125 ASP B C 1
ATOM 3110 O O . ASP B 1 125 ? -9.82 -13.242 17.953 1 80.19 125 ASP B O 1
ATOM 3114 N N . LYS B 1 126 ? -11.156 -14.367 16.594 1 80.75 126 LYS B N 1
ATOM 3115 C CA . LYS B 1 126 ? -10.289 -14.07 15.461 1 80.75 126 LYS B CA 1
ATOM 3116 C C . LYS B 1 126 ? -10.305 -12.578 15.133 1 80.75 126 LYS B C 1
ATOM 3118 O O . LYS B 1 126 ? -9.258 -11.992 14.836 1 80.75 126 LYS B O 1
ATOM 3123 N N . GLN B 1 127 ? -11.414 -12.047 15.297 1 82.25 127 GLN B N 1
ATOM 3124 C CA . GLN B 1 127 ? -11.547 -10.625 15.008 1 82.25 127 GLN B CA 1
ATOM 3125 C C . GLN B 1 127 ? -10.844 -9.789 16.078 1 82.25 127 GLN B C 1
ATOM 3127 O O . GLN B 1 127 ? -10.273 -8.734 15.773 1 82.25 127 GLN B O 1
ATOM 3132 N N . GLN B 1 128 ? -10.859 -10.328 17.25 1 84.62 128 GLN B N 1
ATOM 3133 C CA . GLN B 1 128 ? -10.172 -9.633 18.344 1 84.62 128 GLN B CA 1
ATOM 3134 C C . GLN B 1 128 ? -8.656 -9.656 18.141 1 84.62 128 GLN B C 1
ATOM 3136 O O . GLN B 1 128 ? -7.977 -8.656 18.391 1 84.62 128 GLN B O 1
ATOM 3141 N N . LEU B 1 129 ? -8.234 -10.812 17.734 1 87.81 129 LEU B N 1
ATOM 3142 C CA . LEU B 1 129 ? -6.805 -10.945 17.469 1 87.81 129 LEU B CA 1
ATOM 3143 C C . LEU B 1 129 ? -6.375 -10.023 16.328 1 87.81 129 LEU B C 1
ATOM 3145 O O . LEU B 1 129 ? -5.316 -9.398 16.406 1 87.81 129 LEU B O 1
ATOM 3149 N N . ARG B 1 130 ? -7.23 -9.945 15.352 1 89.5 130 ARG B N 1
ATOM 3150 C CA . ARG B 1 130 ? -6.953 -9.062 14.219 1 89.5 130 ARG B CA 1
ATOM 3151 C C . ARG B 1 130 ? -6.906 -7.605 14.656 1 89.5 130 ARG B C 1
ATOM 3153 O O . ARG B 1 130 ? -5.988 -6.871 14.289 1 89.5 130 ARG B O 1
ATOM 3160 N N . PHE B 1 131 ? -7.859 -7.297 15.414 1 88.56 131 PHE B N 1
ATOM 3161 C CA . PHE B 1 131 ? -7.922 -5.918 15.891 1 88.56 131 PHE B CA 1
ATOM 3162 C C . PHE B 1 131 ? -6.68 -5.574 16.703 1 88.56 131 PHE B C 1
ATOM 3164 O O . PHE B 1 131 ? -6.07 -4.523 16.5 1 88.56 131 PHE B O 1
ATOM 3171 N N . SER B 1 132 ? -6.312 -6.457 17.562 1 90.38 132 SER B N 1
ATOM 3172 C CA . SER B 1 132 ? -5.16 -6.23 18.438 1 90.38 132 SER B CA 1
ATOM 3173 C C . SER B 1 132 ? -3.873 -6.102 17.625 1 90.38 132 SER B C 1
ATOM 3175 O O . SER B 1 132 ? -3.018 -5.27 17.938 1 90.38 132 SER B O 1
ATOM 3177 N N . ALA B 1 133 ? -3.775 -6.902 16.625 1 93.25 133 ALA B N 1
ATOM 3178 C CA . ALA B 1 133 ? -2.596 -6.848 15.766 1 93.25 133 ALA B CA 1
ATOM 3179 C C . ALA B 1 133 ? -2.543 -5.535 14.984 1 93.25 133 ALA B C 1
ATOM 3181 O O . ALA B 1 133 ? -1.489 -4.902 14.898 1 93.25 133 ALA B O 1
ATOM 3182 N N . LEU B 1 134 ? -3.676 -5.133 14.43 1 93.62 134 LEU B N 1
ATOM 3183 C CA . LEU B 1 134 ? -3.762 -3.859 13.719 1 93.62 134 LEU B CA 1
ATOM 3184 C C . LEU B 1 134 ? -3.402 -2.697 14.641 1 93.62 134 LEU B C 1
ATOM 3186 O O . LEU B 1 134 ? -2.59 -1.844 14.281 1 93.62 134 LEU B O 1
ATOM 3190 N N . GLU B 1 135 ? -3.977 -2.729 15.805 1 92.31 135 GLU B N 1
ATOM 3191 C CA . GLU B 1 135 ? -3.734 -1.682 16.797 1 92.31 135 GLU B CA 1
ATOM 3192 C C . GLU B 1 135 ? -2.252 -1.587 17.141 1 92.31 135 GLU B C 1
ATOM 3194 O O . GLU B 1 135 ? -1.684 -0.494 17.172 1 92.31 135 GLU B O 1
ATOM 3199 N N . THR B 1 136 ? -1.65 -2.74 17.422 1 93.06 136 THR B N 1
ATOM 3200 C CA . THR B 1 136 ? -0.239 -2.787 17.781 1 93.06 136 THR B CA 1
ATOM 3201 C C . THR B 1 136 ? 0.625 -2.168 16.688 1 93.06 136 THR B C 1
ATOM 3203 O O . THR B 1 136 ? 1.469 -1.313 16.969 1 93.06 136 THR B O 1
ATOM 3206 N N . LEU B 1 137 ? 0.405 -2.52 15.484 1 94.81 137 LEU B N 1
ATOM 3207 C CA . LEU B 1 137 ? 1.227 -2.051 14.375 1 94.81 137 LEU B CA 1
ATOM 3208 C C . LEU B 1 137 ? 0.995 -0.565 14.117 1 94.81 137 LEU B C 1
ATOM 3210 O O . LEU B 1 137 ? 1.94 0.174 13.836 1 94.81 137 LEU B O 1
ATOM 3214 N N . ILE B 1 138 ? -0.248 -0.106 14.172 1 94.62 138 ILE B N 1
ATOM 3215 C CA . ILE B 1 138 ? -0.569 1.299 13.945 1 94.62 138 ILE B CA 1
ATOM 3216 C C . ILE B 1 138 ? 0.166 2.166 14.969 1 94.62 138 ILE B C 1
ATOM 3218 O O . ILE B 1 138 ? 0.842 3.129 14.602 1 94.62 138 ILE B O 1
ATOM 3222 N N . LEU B 1 139 ? 0.072 1.808 16.234 1 93.5 139 LEU B N 1
ATOM 3223 C CA . LEU B 1 139 ? 0.697 2.586 17.297 1 93.5 139 LEU B CA 1
ATOM 3224 C C . LEU B 1 139 ? 2.213 2.605 17.141 1 93.5 139 LEU B C 1
ATOM 3226 O O . LEU B 1 139 ? 2.85 3.646 17.328 1 93.5 139 LEU B O 1
ATOM 3230 N N . GLN B 1 140 ? 2.773 1.509 16.75 1 92.25 140 GLN B N 1
ATOM 3231 C CA . GLN B 1 140 ? 4.219 1.445 16.562 1 92.25 140 GLN B CA 1
ATOM 3232 C C . GLN B 1 140 ? 4.652 2.275 15.352 1 92.25 140 GLN B C 1
ATOM 3234 O O . GLN B 1 140 ? 5.684 2.949 15.391 1 92.25 140 GLN B O 1
ATOM 3239 N N . GLU B 1 141 ? 3.889 2.18 14.297 1 91.94 141 GLU B N 1
ATOM 3240 C CA . GLU B 1 141 ? 4.195 2.965 13.102 1 91.94 141 GLU B CA 1
ATOM 3241 C C . GLU B 1 141 ? 4.156 4.461 13.398 1 91.94 141 GLU B C 1
ATOM 3243 O O . GLU B 1 141 ? 5.004 5.215 12.922 1 91.94 141 GLU B O 1
ATOM 3248 N N . ILE B 1 142 ? 3.125 4.898 14.141 1 91.44 142 ILE B N 1
ATOM 3249 C CA . ILE B 1 142 ? 3.018 6.305 14.5 1 91.44 142 ILE B CA 1
ATOM 3250 C C . ILE B 1 142 ? 4.227 6.715 15.344 1 91.44 142 ILE B C 1
ATOM 3252 O O . ILE B 1 142 ? 4.816 7.773 15.109 1 91.44 142 ILE B O 1
ATOM 3256 N N . LYS B 1 143 ? 4.566 5.855 16.266 1 89.75 143 LYS B N 1
ATOM 3257 C CA . LYS B 1 143 ? 5.668 6.148 17.172 1 89.75 143 LYS B CA 1
ATOM 3258 C C . LYS B 1 143 ? 6.992 6.258 16.422 1 89.75 143 LYS B C 1
ATOM 3260 O O . LYS B 1 143 ? 7.824 7.113 16.734 1 89.75 143 LYS B O 1
ATOM 3265 N N . MET B 1 144 ? 7.148 5.441 15.398 1 85.06 144 MET B N 1
ATOM 3266 C CA . MET B 1 144 ? 8.422 5.355 14.688 1 85.06 144 MET B CA 1
ATOM 3267 C C . MET B 1 144 ? 8.469 6.359 13.539 1 85.06 144 MET B C 1
ATOM 3269 O O . MET B 1 144 ? 9.523 6.578 12.945 1 85.06 144 MET B O 1
ATOM 3273 N N . GLY B 1 145 ? 7.34 6.895 13.203 1 83.5 145 GLY B N 1
ATOM 3274 C CA . GLY B 1 145 ? 7.285 7.805 12.07 1 83.5 145 GLY B CA 1
ATOM 3275 C C . GLY B 1 145 ? 8.023 9.109 12.32 1 83.5 145 GLY B C 1
ATOM 3276 O O . GLY B 1 145 ? 8.234 9.5 13.469 1 83.5 145 GLY B O 1
ATOM 3277 N N . VAL B 1 146 ? 8.438 9.734 11.211 1 79.19 146 VAL B N 1
ATOM 3278 C CA . VAL B 1 146 ? 9.078 11.047 11.281 1 79.19 146 VAL B CA 1
ATOM 3279 C C . VAL B 1 146 ? 8.047 12.094 11.703 1 79.19 146 VAL B C 1
ATOM 3281 O O . VAL B 1 146 ? 6.941 12.133 11.164 1 79.19 146 VAL B O 1
ATOM 3284 N N . LYS B 1 147 ? 8.367 12.844 12.711 1 84.19 147 LYS B N 1
ATOM 3285 C CA . LYS B 1 147 ? 7.512 13.922 13.188 1 84.19 147 LYS B CA 1
ATOM 3286 C C . LYS B 1 147 ? 8.016 15.273 12.688 1 84.19 147 LYS B C 1
ATOM 3288 O O . LYS B 1 147 ? 9.203 15.586 12.797 1 84.19 147 LYS B O 1
ATOM 3293 N N . MET B 1 148 ? 7.129 15.938 12 1 79.94 148 MET B N 1
ATOM 3294 C CA . MET B 1 148 ? 7.496 17.25 11.469 1 79.94 148 MET B CA 1
ATOM 3295 C C . MET B 1 148 ? 6.496 18.312 11.898 1 79.94 148 MET B C 1
ATOM 3297 O O . MET B 1 148 ? 5.312 18.016 12.094 1 79.94 148 MET B O 1
ATOM 3301 N N . SER B 1 149 ? 7.027 19.453 12.086 1 80.44 149 SER B N 1
ATOM 3302 C CA . SER B 1 149 ? 6.191 20.594 12.414 1 80.44 149 SER B CA 1
ATOM 3303 C C . SER B 1 149 ? 6.008 21.516 11.203 1 80.44 149 SER B C 1
ATOM 3305 O O . SER B 1 149 ? 6.652 22.562 11.109 1 80.44 149 SER B O 1
ATOM 3307 N N . LEU B 1 150 ? 5.254 21.109 10.289 1 82.56 150 LEU B N 1
ATOM 3308 C CA . LEU B 1 150 ? 4.934 21.953 9.141 1 82.56 150 LEU B CA 1
ATOM 3309 C C . LEU B 1 150 ? 3.617 22.688 9.359 1 82.56 150 LEU B C 1
ATOM 3311 O O . LEU B 1 150 ? 2.623 22.406 8.688 1 82.56 150 LEU B O 1
ATOM 3315 N N . GLU B 1 151 ? 3.695 23.531 10.32 1 90.19 151 GLU B N 1
ATOM 3316 C CA . GLU B 1 151 ? 2.518 24.328 10.68 1 90.19 151 GLU B CA 1
ATOM 3317 C C . GLU B 1 151 ? 2.646 25.766 10.203 1 90.19 151 GLU B C 1
ATOM 3319 O O . GLU B 1 151 ? 3.756 26.25 9.969 1 90.19 151 GLU B O 1
ATOM 3324 N N . LEU B 1 152 ? 1.594 26.328 9.977 1 93.62 152 LEU B N 1
ATOM 3325 C CA . LEU B 1 152 ? 1.495 27.75 9.672 1 93.62 152 LEU B CA 1
ATOM 3326 C C . LEU B 1 152 ? 0.927 28.531 10.859 1 93.62 152 LEU B C 1
ATOM 3328 O O . LEU B 1 152 ? -0.263 28.422 11.164 1 93.62 152 LEU B O 1
ATOM 3332 N N . PRO B 1 153 ? 1.854 29.297 11.523 1 95.12 153 PRO B N 1
ATOM 3333 C CA . PRO B 1 153 ? 1.307 30.078 12.633 1 95.12 153 PRO B CA 1
ATOM 3334 C C . PRO B 1 153 ? 0.133 30.969 12.211 1 95.12 153 PRO B C 1
ATOM 3336 O O . PRO B 1 153 ? 0.15 31.547 11.117 1 95.12 153 PRO B O 1
ATOM 3339 N N . TRP B 1 154 ? -0.821 31.016 13.023 1 94.94 154 TRP B N 1
ATOM 3340 C CA . TRP B 1 154 ? -2.066 31.703 12.688 1 94.94 154 TRP B CA 1
ATOM 3341 C C . TRP B 1 154 ? -2.379 32.812 13.703 1 94.94 154 TRP B C 1
ATOM 3343 O O . TRP B 1 154 ? -2.273 32.562 14.914 1 94.94 154 TRP B O 1
ATOM 3353 N N . PRO B 1 155 ? -2.777 33.969 13.211 1 95.12 155 PRO B N 1
ATOM 3354 C CA . PRO B 1 155 ? -3.023 35.094 14.125 1 95.12 155 PRO B CA 1
ATOM 3355 C C . PRO B 1 155 ? -4.359 34.969 14.859 1 95.12 155 PRO B C 1
ATOM 3357 O O . PRO B 1 155 ? -5.301 34.344 14.344 1 95.12 155 PRO B O 1
ATOM 3360 N N . ASN B 1 156 ? -4.387 35.562 15.992 1 92.62 156 ASN B N 1
ATOM 3361 C CA . ASN B 1 156 ? -5.637 35.625 16.734 1 92.62 156 ASN B CA 1
ATOM 3362 C C . ASN B 1 156 ? -6.461 36.844 16.328 1 92.62 156 ASN B C 1
ATOM 3364 O O . ASN B 1 156 ? -7.688 36.844 16.422 1 92.62 156 ASN B O 1
ATOM 3368 N N . ASP B 1 157 ? -5.77 37.844 15.883 1 93.12 157 ASP B N 1
ATOM 3369 C CA . ASP B 1 157 ? -6.438 39.062 15.438 1 93.12 157 ASP B CA 1
ATOM 3370 C C . ASP B 1 157 ? -7.34 38.781 14.234 1 93.12 157 ASP B C 1
ATOM 3372 O O . ASP B 1 157 ? -6.883 38.25 13.219 1 93.12 157 ASP B O 1
ATOM 3376 N N . GLU B 1 158 ? -8.57 39.125 14.352 1 92.12 158 GLU B N 1
ATOM 3377 C CA . GLU B 1 158 ? -9.578 38.781 13.344 1 92.12 158 GLU B CA 1
ATOM 3378 C C . GLU B 1 158 ? -9.227 39.406 12 1 92.12 158 GLU B C 1
ATOM 3380 O O . GLU B 1 158 ? -9.445 38.781 10.953 1 92.12 158 GLU B O 1
ATOM 3385 N N . ARG B 1 159 ? -8.828 40.656 12.031 1 91.94 159 ARG B N 1
ATOM 3386 C CA . ARG B 1 159 ? -8.453 41.312 10.789 1 91.94 159 ARG B CA 1
ATOM 3387 C C . ARG B 1 159 ? -7.332 40.562 10.086 1 91.94 159 ARG B C 1
ATOM 3389 O O . ARG B 1 159 ? -7.387 40.344 8.875 1 91.94 159 ARG B O 1
ATOM 3396 N N . LEU B 1 160 ? -6.324 40.125 10.867 1 93.56 160 LEU B N 1
ATOM 3397 C CA . LEU B 1 160 ? -5.199 39.375 10.305 1 93.56 160 LEU B CA 1
ATOM 3398 C C . LEU B 1 160 ? -5.641 38 9.844 1 93.56 160 LEU B C 1
ATOM 3400 O O . LEU B 1 160 ? -5.121 37.469 8.852 1 93.56 160 LEU B O 1
ATOM 3404 N N . GLN B 1 161 ? -6.57 37.438 10.531 1 93.69 161 GLN B N 1
ATOM 3405 C CA . GLN B 1 161 ? -7.094 36.125 10.125 1 93.69 161 GLN B CA 1
ATOM 3406 C C . GLN B 1 161 ? -7.695 36.188 8.727 1 93.69 161 GLN B C 1
ATOM 3408 O O . GLN B 1 161 ? -7.438 35.312 7.891 1 93.69 161 GLN B O 1
ATOM 3413 N N . GLN B 1 162 ? -8.5 37.156 8.539 1 91.81 162 GLN B N 1
ATOM 3414 C CA . GLN B 1 162 ? -9.117 37.312 7.227 1 91.81 162 GLN B CA 1
ATOM 3415 C C . GLN B 1 162 ? -8.062 37.5 6.141 1 91.81 162 GLN B C 1
ATOM 3417 O O . GLN B 1 162 ? -8.188 36.938 5.047 1 91.81 162 GLN B O 1
ATOM 3422 N N . LEU B 1 163 ? -7.125 38.281 6.484 1 91.88 163 LEU B N 1
ATOM 3423 C CA . LEU B 1 163 ? -6.035 38.531 5.543 1 91.88 163 LEU B CA 1
ATOM 3424 C C . LEU B 1 163 ? -5.312 37.219 5.223 1 91.88 163 LEU B C 1
ATOM 3426 O O . LEU B 1 163 ? -5.082 36.906 4.055 1 91.88 163 LEU B O 1
ATOM 3430 N N . CYS B 1 164 ? -4.969 36.5 6.27 1 93.38 164 CYS B N 1
ATOM 3431 C CA . CYS B 1 164 ? -4.25 35.219 6.105 1 93.38 164 CYS B CA 1
ATOM 3432 C C . CYS B 1 164 ? -5.09 34.219 5.328 1 93.38 164 CYS B C 1
ATOM 3434 O O . CYS B 1 164 ? -4.562 33.469 4.5 1 93.38 164 CYS B O 1
ATOM 3436 N N . GLU B 1 165 ? -6.352 34.188 5.555 1 91.12 165 GLU B N 1
ATOM 3437 C CA . GLU B 1 165 ? -7.258 33.312 4.812 1 91.12 165 GLU B CA 1
ATOM 3438 C C . GLU B 1 165 ? -7.246 33.656 3.324 1 91.12 165 GLU B C 1
ATOM 3440 O O . GLU B 1 165 ? -7.227 32.75 2.484 1 91.12 165 GLU B O 1
ATOM 3445 N N . ASN B 1 166 ? -7.312 34.875 3.076 1 90.06 166 ASN B N 1
ATOM 3446 C CA . ASN B 1 166 ? -7.273 35.312 1.686 1 90.06 166 ASN B CA 1
ATOM 3447 C C . ASN B 1 166 ? -5.973 34.906 1 1 90.06 166 ASN B C 1
ATOM 3449 O O . ASN B 1 166 ? -5.984 34.5 -0.165 1 90.06 166 ASN B O 1
ATOM 3453 N N . LEU B 1 167 ? -4.891 35.031 1.714 1 91.25 167 LEU B N 1
ATOM 3454 C CA . LEU B 1 167 ? -3.596 34.656 1.168 1 91.25 167 LEU B CA 1
ATOM 3455 C C . LEU B 1 167 ? -3.545 33.156 0.92 1 91.25 167 LEU B C 1
ATOM 3457 O O . LEU B 1 167 ? -3.033 32.688 -0.109 1 91.25 167 LEU B O 1
ATOM 3461 N N . LEU B 1 168 ? -4.082 32.406 1.804 1 89.12 168 LEU B N 1
ATOM 3462 C CA . LEU B 1 168 ? -4.102 30.953 1.688 1 89.12 168 LEU B CA 1
ATOM 3463 C C . LEU B 1 168 ? -4.934 30.516 0.489 1 89.12 168 LEU B C 1
ATOM 3465 O O . LEU B 1 168 ? -4.617 29.516 -0.161 1 89.12 168 LEU B O 1
ATOM 3469 N N . ASN B 1 169 ? -5.914 31.234 0.175 1 88.25 169 ASN B N 1
ATOM 3470 C CA . ASN B 1 169 ? -6.801 30.922 -0.939 1 88.25 169 ASN B CA 1
ATOM 3471 C C . ASN B 1 169 ? -6.23 31.406 -2.268 1 88.25 169 ASN B C 1
ATOM 3473 O O . ASN B 1 169 ? -6.695 31 -3.334 1 88.25 169 ASN B O 1
ATOM 3477 N N . ASN B 1 170 ? -5.258 32.312 -2.137 1 86.94 170 ASN B N 1
ATOM 3478 C CA . ASN B 1 170 ? -4.617 32.906 -3.309 1 86.94 170 ASN B CA 1
ATOM 3479 C C . ASN B 1 170 ? -3.102 32.969 -3.145 1 86.94 170 ASN B C 1
ATOM 3481 O O . ASN B 1 170 ? -2.518 34.062 -3.156 1 86.94 170 ASN B O 1
ATOM 3485 N N . GLN B 1 171 ? -2.447 31.891 -3.234 1 84.88 171 GLN B N 1
ATOM 3486 C CA . GLN B 1 171 ? -1.062 31.781 -2.787 1 84.88 171 GLN B CA 1
ATOM 3487 C C . GLN B 1 171 ? -0.099 32.312 -3.842 1 84.88 171 GLN B C 1
ATOM 3489 O O . GLN B 1 171 ? 1.038 32.656 -3.529 1 84.88 171 GLN B O 1
ATOM 3494 N N . GLY B 1 172 ? -0.477 32.406 -5.035 1 82.5 172 GLY B N 1
ATOM 3495 C CA . GLY B 1 172 ? 0.409 32.781 -6.117 1 82.5 172 GLY B CA 1
ATOM 3496 C C . GLY B 1 172 ? 0.445 34.281 -6.332 1 82.5 172 GLY B C 1
ATOM 3497 O O . GLY B 1 172 ? 1.33 34.812 -7.02 1 82.5 172 GLY B O 1
ATOM 3498 N N . TYR B 1 173 ? -0.426 35 -5.832 1 77.69 173 TYR B N 1
ATOM 3499 C CA . TYR B 1 173 ? -0.527 36.438 -6.02 1 77.69 173 TYR B CA 1
ATOM 3500 C C . TYR B 1 173 ? -0.389 37.188 -4.691 1 77.69 173 TYR B C 1
ATOM 3502 O O . TYR B 1 173 ? -1.328 37.219 -3.895 1 77.69 173 TYR B O 1
ATOM 3510 N N . LEU B 1 174 ? 0.859 37.688 -4.539 1 80.5 174 LEU B N 1
ATOM 3511 C CA . LEU B 1 174 ? 1.034 38.406 -3.281 1 80.5 174 LEU B CA 1
ATOM 3512 C C . LEU B 1 174 ? 0.883 39.906 -3.49 1 80.5 174 LEU B C 1
ATOM 3514 O O . LEU B 1 174 ? 1.646 40.5 -4.246 1 80.5 174 LEU B O 1
ATOM 3518 N N . PRO B 1 175 ? -0.2 40.406 -2.908 1 80.69 175 PRO B N 1
ATOM 3519 C CA . PRO B 1 175 ? -0.302 41.875 -2.938 1 80.69 175 PRO B CA 1
ATOM 3520 C C . PRO B 1 175 ? 0.86 42.562 -2.225 1 80.69 175 PRO B C 1
ATOM 3522 O O . PRO B 1 175 ? 1.615 41.906 -1.497 1 80.69 175 PRO B O 1
ATOM 3525 N N . THR B 1 176 ? 0.997 43.875 -2.518 1 86.75 176 THR B N 1
ATOM 3526 C CA . THR B 1 176 ? 2.004 44.625 -1.787 1 86.75 176 THR B CA 1
ATOM 3527 C C . THR B 1 176 ? 1.592 44.812 -0.328 1 86.75 176 THR B C 1
ATOM 3529 O O . THR B 1 176 ? 0.412 44.688 0.009 1 86.75 176 THR B O 1
ATOM 3532 N N . LEU B 1 177 ? 2.588 45.062 0.465 1 87.88 177 LEU B N 1
ATOM 3533 C CA . LEU B 1 177 ? 2.311 45.312 1.877 1 87.88 177 LEU B CA 1
ATOM 3534 C C . LEU B 1 177 ? 1.33 46.469 2.047 1 87.88 177 LEU B C 1
ATOM 3536 O O . LEU B 1 177 ? 0.476 46.438 2.936 1 87.88 177 LEU B O 1
ATOM 3540 N N . ASP B 1 178 ? 1.494 47.438 1.172 1 90.94 178 ASP B N 1
ATOM 3541 C CA . ASP B 1 178 ? 0.612 48.594 1.237 1 90.94 178 ASP B CA 1
ATOM 3542 C C . ASP B 1 178 ? -0.833 48.188 0.933 1 90.94 178 ASP B C 1
ATOM 3544 O O . ASP B 1 178 ? -1.757 48.625 1.632 1 90.94 178 ASP B O 1
ATOM 3548 N N . ASN B 1 179 ? -0.979 47.438 -0.067 1 91.56 179 ASN B N 1
ATOM 3549 C CA . ASN B 1 179 ? -2.312 46.969 -0.43 1 91.56 179 ASN B CA 1
ATOM 3550 C C . ASN B 1 179 ? -2.928 46.094 0.678 1 91.56 179 ASN B C 1
ATOM 3552 O O . ASN B 1 179 ? -4.121 46.219 0.967 1 91.56 179 ASN B O 1
ATOM 3556 N N . LEU B 1 180 ? -2.109 45.344 1.291 1 91 180 LEU B N 1
ATOM 3557 C CA . LEU B 1 180 ? -2.574 44.469 2.363 1 91 180 LEU B CA 1
ATOM 3558 C C . LEU B 1 180 ? -2.963 45.281 3.596 1 91 180 LEU B C 1
ATOM 3560 O O . LEU B 1 180 ? -3.979 45 4.234 1 91 180 LEU B O 1
ATOM 3564 N N . ALA B 1 181 ? -2.16 46.219 3.898 1 92.94 181 ALA B N 1
ATOM 3565 C CA . ALA B 1 181 ? -2.432 47.094 5.035 1 92.94 181 ALA B CA 1
ATOM 3566 C C . ALA B 1 181 ? -3.744 47.844 4.848 1 92.94 181 ALA B C 1
ATOM 3568 O O . ALA B 1 181 ? -4.535 47.969 5.785 1 92.94 181 ALA B O 1
ATOM 3569 N N . ASP B 1 182 ? -3.934 48.25 3.594 1 92.56 182 ASP B N 1
ATOM 3570 C CA . ASP B 1 182 ? -5.148 48.969 3.26 1 92.56 182 ASP B CA 1
ATOM 3571 C C . ASP B 1 182 ? -6.391 48.125 3.479 1 92.56 182 ASP B C 1
ATOM 3573 O O . ASP B 1 182 ? -7.43 48.625 3.918 1 92.56 182 ASP B O 1
ATOM 3577 N N . LYS B 1 183 ? -6.281 46.906 3.221 1 90.56 183 LYS B N 1
ATOM 3578 C CA . LYS B 1 183 ? -7.402 45.969 3.328 1 90.56 183 LYS B CA 1
ATOM 3579 C C . LYS B 1 183 ? -7.879 45.844 4.773 1 90.56 183 LYS B C 1
ATOM 3581 O O . LYS B 1 183 ? -9.055 45.562 5.023 1 90.56 183 LYS B O 1
ATOM 3586 N N . ILE B 1 184 ? -6.941 46.062 5.656 1 90 184 ILE B N 1
ATOM 3587 C CA . ILE B 1 184 ? -7.355 45.906 7.051 1 90 184 ILE B CA 1
ATOM 3588 C C . ILE B 1 184 ? -7.258 47.25 7.758 1 90 184 ILE B C 1
ATOM 3590 O O . ILE B 1 184 ? -7.246 47.312 8.992 1 90 184 ILE B O 1
ATOM 3594 N N . ASN B 1 185 ? -7.086 48.312 7.051 1 92.06 185 ASN B N 1
ATOM 3595 C CA . ASN B 1 185 ? -7.152 49.688 7.484 1 92.06 185 ASN B CA 1
ATOM 3596 C C . ASN B 1 185 ? -6.066 50.031 8.5 1 92.06 185 ASN B C 1
ATOM 3598 O O . ASN B 1 185 ? -6.348 50.594 9.562 1 92.06 185 ASN B O 1
ATOM 3602 N N . VAL B 1 186 ? -4.875 49.656 8.227 1 93.12 186 VAL B N 1
ATOM 3603 C CA . VAL B 1 186 ? -3.717 50.031 9.031 1 93.12 186 VAL B CA 1
ATOM 3604 C C . VAL B 1 186 ? -2.572 50.469 8.117 1 93.12 186 VAL B C 1
ATOM 3606 O O . VAL B 1 186 ? -2.684 50.375 6.891 1 93.12 186 VAL B O 1
ATOM 3609 N N . SER B 1 187 ? -1.547 51 8.758 1 93.88 187 SER B N 1
ATOM 3610 C CA . SER B 1 187 ? -0.345 51.312 7.992 1 93.88 187 SER B CA 1
ATOM 3611 C C . SER B 1 187 ? 0.494 50.062 7.746 1 93.88 187 SER B C 1
ATOM 3613 O O . SER B 1 187 ? 0.359 49.062 8.461 1 93.88 187 SER B O 1
ATOM 3615 N N . SER B 1 188 ? 1.345 50.156 6.766 1 93.94 188 SER B N 1
ATOM 3616 C CA . SER B 1 188 ? 2.26 49.062 6.484 1 93.94 188 SER B CA 1
ATOM 3617 C C . SER B 1 188 ? 3.143 48.75 7.691 1 93.94 188 SER B C 1
ATOM 3619 O O . SER B 1 188 ? 3.441 47.594 7.969 1 93.94 188 SER B O 1
ATOM 3621 N N . ARG B 1 189 ? 3.523 49.781 8.352 1 94.44 189 ARG B N 1
ATOM 3622 C CA . ARG B 1 189 ? 4.348 49.625 9.547 1 94.44 189 ARG B CA 1
ATOM 3623 C C . ARG B 1 189 ? 3.586 48.875 10.641 1 94.44 189 ARG B C 1
ATOM 3625 O O . ARG B 1 189 ? 4.133 47.969 11.281 1 94.44 189 ARG B O 1
ATOM 3632 N N . THR B 1 190 ? 2.418 49.219 10.852 1 93.81 190 THR B N 1
ATOM 3633 C CA . THR B 1 190 ? 1.567 48.594 11.859 1 93.81 190 THR B CA 1
ATOM 3634 C C . THR B 1 190 ? 1.298 47.125 11.492 1 93.81 190 THR B C 1
ATOM 3636 O O . THR B 1 190 ? 1.335 46.25 12.352 1 93.81 190 THR B O 1
ATOM 3639 N N . LEU B 1 191 ? 1.026 46.906 10.219 1 94.06 191 LEU B N 1
ATOM 3640 C CA . LEU B 1 191 ? 0.782 45.531 9.75 1 94.06 191 LEU B CA 1
ATOM 3641 C C . LEU B 1 191 ? 1.98 44.656 10.039 1 94.06 191 LEU B C 1
ATOM 3643 O O . LEU B 1 191 ? 1.821 43.531 10.555 1 94.06 191 LEU B O 1
ATOM 3647 N N . MET B 1 192 ? 3.146 45.094 9.734 1 94.25 192 MET B N 1
ATOM 3648 C CA . MET B 1 192 ? 4.359 44.281 9.938 1 94.25 192 MET B CA 1
ATOM 3649 C C . MET B 1 192 ? 4.555 43.969 11.414 1 94.25 192 MET B C 1
ATOM 3651 O O . MET B 1 192 ? 4.879 42.844 11.773 1 94.25 192 MET B O 1
ATOM 3655 N N . ARG B 1 193 ? 4.301 44.938 12.227 1 94.5 193 ARG B N 1
ATOM 3656 C CA . ARG B 1 193 ? 4.449 44.75 13.664 1 94.5 193 ARG B CA 1
ATOM 3657 C C . ARG B 1 193 ? 3.414 43.781 14.195 1 94.5 193 ARG B C 1
ATOM 3659 O O . ARG B 1 193 ? 3.742 42.875 14.984 1 94.5 193 ARG B O 1
ATOM 3666 N N . LEU B 1 194 ? 2.268 43.938 13.766 1 93.38 194 LEU B N 1
ATOM 3667 C CA . LEU B 1 194 ? 1.164 43.094 14.203 1 93.38 194 LEU B CA 1
ATOM 3668 C C . LEU B 1 194 ? 1.389 41.656 13.766 1 93.38 194 LEU B C 1
ATOM 3670 O O . LEU B 1 194 ? 1.066 40.719 14.508 1 93.38 194 LEU B O 1
ATOM 3674 N N . PHE B 1 195 ? 1.874 41.562 12.609 1 94.19 195 PHE B N 1
ATOM 3675 C CA . PHE B 1 195 ? 2.105 40.219 12.055 1 94.19 195 PHE B CA 1
ATOM 3676 C C . PHE B 1 195 ? 3.117 39.469 12.898 1 94.19 195 PHE B C 1
ATOM 3678 O O . PHE B 1 195 ? 2.891 38.312 13.242 1 94.19 195 PHE B O 1
ATOM 3685 N N . VAL B 1 196 ? 4.176 40.031 13.289 1 95.88 196 VAL B N 1
ATOM 3686 C CA . VAL B 1 196 ? 5.203 39.406 14.117 1 95.88 196 VAL B CA 1
ATOM 3687 C C . VAL B 1 196 ? 4.637 39.125 15.5 1 95.88 196 VAL B C 1
ATOM 3689 O O . VAL B 1 196 ? 4.855 38.031 16.047 1 95.88 196 VAL B O 1
ATOM 3692 N N . LYS B 1 197 ? 3.936 40.062 15.977 1 95.94 197 LYS B N 1
ATOM 3693 C CA . LYS B 1 197 ? 3.344 39.906 17.297 1 95.94 197 LYS B CA 1
ATOM 3694 C C . LYS B 1 197 ? 2.393 38.688 17.328 1 95.94 197 LYS B C 1
ATOM 3696 O O . LYS B 1 197 ? 2.406 37.906 18.281 1 95.94 197 LYS B O 1
ATOM 3701 N N . GLU B 1 198 ? 1.635 38.562 16.281 1 95.44 198 GLU B N 1
ATOM 3702 C CA . GLU B 1 198 ? 0.532 37.594 16.266 1 95.44 198 GLU B CA 1
ATOM 3703 C C . GLU B 1 198 ? 1 36.219 15.805 1 95.44 198 GLU B C 1
ATOM 3705 O O . GLU B 1 198 ? 0.413 35.188 16.172 1 95.44 198 GLU B O 1
ATOM 3710 N N . THR B 1 199 ? 2.068 36.156 14.977 1 94.88 199 THR B N 1
ATOM 3711 C CA . THR B 1 199 ? 2.428 34.875 14.367 1 94.88 199 THR B CA 1
ATOM 3712 C C . THR B 1 199 ? 3.854 34.469 14.742 1 94.88 199 THR B C 1
ATOM 3714 O O . THR B 1 199 ? 4.254 33.312 14.555 1 94.88 199 THR B O 1
ATOM 3717 N N . GLY B 1 200 ? 4.59 35.406 15.211 1 95 200 GLY B N 1
ATOM 3718 C CA . GLY B 1 200 ? 5.984 35.156 15.531 1 95 200 GLY B CA 1
ATOM 3719 C C . GLY B 1 200 ? 6.891 35.219 14.312 1 95 200 GLY B C 1
ATOM 3720 O O . GLY B 1 200 ? 8.109 35.062 14.438 1 95 200 GLY B O 1
ATOM 3721 N N . LEU B 1 201 ? 6.336 35.469 13.141 1 94.5 201 LEU B N 1
ATOM 3722 C CA . LEU B 1 201 ? 7.094 35.5 11.891 1 94.5 201 LEU B CA 1
ATOM 3723 C C . LEU B 1 201 ? 6.883 36.844 11.188 1 94.5 201 LEU B C 1
ATOM 3725 O O . LEU B 1 201 ? 5.832 37.469 11.336 1 94.5 201 LEU B O 1
ATOM 3729 N N . THR B 1 202 ? 7.926 37.25 10.43 1 94.44 202 THR B N 1
ATOM 3730 C CA . THR B 1 202 ? 7.691 38.344 9.516 1 94.44 202 THR B CA 1
ATOM 3731 C C . THR B 1 202 ? 6.723 37.938 8.406 1 94.44 202 THR B C 1
ATOM 3733 O O . THR B 1 202 ? 6.539 36.75 8.141 1 94.44 202 THR B O 1
ATOM 3736 N N . PHE B 1 203 ? 6.148 38.938 7.816 1 92.75 203 PHE B N 1
ATOM 3737 C CA . PHE B 1 203 ? 5.219 38.656 6.727 1 92.75 203 PHE B CA 1
ATOM 3738 C C . PHE B 1 203 ? 5.875 37.812 5.645 1 92.75 203 PHE B C 1
ATOM 3740 O O . PHE B 1 203 ? 5.301 36.812 5.191 1 92.75 203 PHE B O 1
ATOM 3747 N N . ARG B 1 204 ? 7.059 38.156 5.273 1 90.94 204 ARG B N 1
ATOM 3748 C CA . ARG B 1 204 ? 7.785 37.438 4.234 1 90.94 204 ARG B CA 1
ATOM 3749 C C . ARG B 1 204 ? 8.008 35.969 4.629 1 90.94 204 ARG B C 1
ATOM 3751 O O . ARG B 1 204 ? 7.77 35.062 3.83 1 90.94 204 ARG B O 1
ATOM 3758 N N . HIS B 1 205 ? 8.422 35.75 5.824 1 93.31 205 HIS B N 1
ATOM 3759 C CA . HIS B 1 205 ? 8.688 34.406 6.293 1 93.31 205 HIS B CA 1
ATOM 3760 C C . HIS B 1 205 ? 7.406 33.594 6.383 1 93.31 205 HIS B C 1
ATOM 3762 O O . HIS B 1 205 ? 7.406 32.406 6.094 1 93.31 205 HIS B O 1
ATOM 3768 N N . TRP B 1 206 ? 6.391 34.25 6.801 1 94.56 206 TRP B N 1
ATOM 3769 C CA . TRP B 1 206 ? 5.094 33.594 6.875 1 94.56 206 TRP B CA 1
ATOM 3770 C C . TRP B 1 206 ? 4.633 33.156 5.488 1 94.56 206 TRP B C 1
ATOM 3772 O O . TRP B 1 206 ? 4.199 32 5.312 1 94.56 206 TRP B O 1
ATOM 3782 N N . VAL B 1 207 ? 4.781 33.969 4.559 1 93.5 207 VAL B N 1
ATOM 3783 C CA . VAL B 1 207 ? 4.391 33.688 3.186 1 93.5 207 VAL B CA 1
ATOM 3784 C C . VAL B 1 207 ? 5.238 32.531 2.646 1 93.5 207 VAL B C 1
ATOM 3786 O O . VAL B 1 207 ? 4.723 31.609 2 1 93.5 207 VAL B O 1
ATOM 3789 N N . GLN B 1 208 ? 6.461 32.562 2.941 1 93.25 208 GLN B N 1
ATOM 3790 C CA . GLN B 1 208 ? 7.355 31.516 2.492 1 93.25 208 GLN B CA 1
ATOM 3791 C C . GLN B 1 208 ? 6.973 30.172 3.115 1 93.25 208 GLN B C 1
ATOM 3793 O O . GLN B 1 208 ? 6.996 29.141 2.441 1 93.25 208 GLN B O 1
ATOM 3798 N N . GLN B 1 209 ? 6.625 30.266 4.344 1 92.88 209 GLN B N 1
ATOM 3799 C CA . GLN B 1 209 ? 6.188 29.047 5.016 1 92.88 209 GLN B CA 1
ATOM 3800 C C . GLN B 1 209 ? 4.895 28.516 4.402 1 92.88 209 GLN B C 1
ATOM 3802 O O . GLN B 1 209 ? 4.75 27.297 4.199 1 92.88 209 GLN B O 1
ATOM 3807 N N . MET B 1 210 ? 4.043 29.359 4.125 1 93.56 210 MET B N 1
ATOM 3808 C CA . MET B 1 210 ? 2.807 29 3.438 1 93.56 210 MET B CA 1
ATOM 3809 C C . MET B 1 210 ? 3.104 28.344 2.098 1 93.56 210 MET B C 1
ATOM 3811 O O . MET B 1 210 ? 2.506 27.312 1.76 1 93.56 210 MET B O 1
ATOM 3815 N N . HIS B 1 211 ? 4.07 28.875 1.419 1 94.25 211 HIS B N 1
ATOM 3816 C CA . HIS B 1 211 ? 4.434 28.359 0.11 1 94.25 211 HIS B CA 1
ATOM 3817 C C . HIS B 1 211 ? 5.074 26.969 0.231 1 94.25 211 HIS B C 1
ATOM 3819 O O . HIS B 1 211 ? 4.824 26.094 -0.598 1 94.25 211 HIS B O 1
ATOM 3825 N N . VAL B 1 212 ? 5.828 26.828 1.24 1 91.94 212 VAL B N 1
ATOM 3826 C CA . VAL B 1 212 ? 6.457 25.531 1.478 1 91.94 212 VAL B CA 1
ATOM 3827 C C . VAL B 1 212 ? 5.383 24.469 1.727 1 91.94 212 VAL B C 1
ATOM 3829 O O . VAL B 1 212 ? 5.398 23.406 1.107 1 91.94 212 VAL B O 1
ATOM 3832 N N . ILE B 1 213 ? 4.496 24.781 2.539 1 90.12 213 ILE B N 1
ATOM 3833 C CA . ILE B 1 213 ? 3.428 23.859 2.914 1 90.12 213 ILE B CA 1
ATOM 3834 C C . ILE B 1 213 ? 2.582 23.516 1.688 1 90.12 213 ILE B C 1
ATOM 3836 O O . ILE B 1 213 ? 2.295 22.344 1.427 1 90.12 213 ILE B O 1
ATOM 3840 N N . SER B 1 214 ? 2.299 24.469 0.934 1 90.5 214 SER B N 1
ATOM 3841 C CA . SER B 1 214 ? 1.512 24.266 -0.28 1 90.5 214 SER B CA 1
ATOM 3842 C C . SER B 1 214 ? 2.279 23.453 -1.313 1 90.5 214 SER B C 1
ATOM 3844 O O . SER B 1 214 ? 1.701 22.609 -1.993 1 90.5 214 SER B O 1
ATOM 3846 N N . ALA B 1 215 ? 3.518 23.734 -1.395 1 91.62 215 ALA B N 1
ATOM 3847 C CA . ALA B 1 215 ? 4.355 23.031 -2.371 1 91.62 215 ALA B CA 1
ATOM 3848 C C . ALA B 1 215 ? 4.422 21.547 -2.074 1 91.62 215 ALA B C 1
ATOM 3850 O O . ALA B 1 215 ? 4.414 20.719 -2.992 1 91.62 215 ALA B O 1
ATOM 3851 N N . VAL B 1 216 ? 4.477 21.234 -0.867 1 87.31 216 VAL B N 1
ATOM 3852 C CA . VAL B 1 216 ? 4.547 19.828 -0.473 1 87.31 216 VAL B CA 1
ATOM 3853 C C . VAL B 1 216 ? 3.289 19.094 -0.934 1 87.31 216 VAL B C 1
ATOM 3855 O O . VAL B 1 216 ? 3.365 17.984 -1.458 1 87.31 216 VAL B O 1
ATOM 3858 N N . THR B 1 217 ? 2.186 19.75 -0.791 1 84.25 217 THR B N 1
ATOM 3859 C CA . THR B 1 217 ? 0.912 19.188 -1.23 1 84.25 217 THR B CA 1
ATOM 3860 C C . THR B 1 217 ? 0.892 19.016 -2.746 1 84.25 217 THR B C 1
ATOM 3862 O O . THR B 1 217 ? 0.481 17.969 -3.25 1 84.25 217 THR B O 1
ATOM 3865 N N . LEU B 1 218 ? 1.4 19.953 -3.391 1 87.88 218 LEU B N 1
ATOM 3866 C CA . LEU B 1 218 ? 1.381 19.938 -4.852 1 87.88 218 LEU B CA 1
ATOM 3867 C C . LEU B 1 218 ? 2.355 18.906 -5.398 1 87.88 218 LEU B C 1
ATOM 3869 O O . LEU B 1 218 ? 2.078 18.266 -6.418 1 87.88 218 LEU B O 1
ATOM 3873 N N . LEU B 1 219 ? 3.439 18.797 -4.75 1 87.44 219 LEU B N 1
ATOM 3874 C CA . LEU B 1 219 ? 4.406 17.781 -5.137 1 87.44 219 LEU B CA 1
ATOM 3875 C C . LEU B 1 219 ? 3.807 16.391 -5.012 1 87.44 219 LEU B C 1
ATOM 3877 O O . LEU B 1 219 ? 4.012 15.539 -5.883 1 87.44 219 LEU B O 1
ATOM 3881 N N . ASP B 1 220 ? 3.072 16.234 -4.02 1 79.94 220 ASP B N 1
ATOM 3882 C CA . ASP B 1 220 ? 2.418 14.953 -3.787 1 79.94 220 ASP B CA 1
ATOM 3883 C C . ASP B 1 220 ? 1.392 14.648 -4.875 1 79.94 220 ASP B C 1
ATOM 3885 O O . ASP B 1 220 ? 1.183 13.492 -5.238 1 79.94 220 ASP B O 1
ATOM 3889 N N . ASP B 1 221 ? 0.846 15.641 -5.395 1 80.62 221 ASP B N 1
ATOM 3890 C CA . ASP B 1 221 ? -0.142 15.516 -6.461 1 80.62 221 ASP B CA 1
ATOM 3891 C C . ASP B 1 221 ? 0.533 15.289 -7.809 1 80.62 221 ASP B C 1
ATOM 3893 O O . ASP B 1 221 ? -0.142 15.156 -8.836 1 80.62 221 ASP B O 1
ATOM 3897 N N . GLY B 1 222 ? 1.858 15.398 -7.797 1 84.94 222 GLY B N 1
ATOM 3898 C CA . GLY B 1 222 ? 2.588 15.039 -9.008 1 84.94 222 GLY B CA 1
ATOM 3899 C C . GLY B 1 222 ? 2.969 16.25 -9.844 1 84.94 222 GLY B C 1
ATOM 3900 O O . GLY B 1 222 ? 3.482 16.094 -10.953 1 84.94 222 GLY B O 1
ATOM 3901 N N . TYR B 1 223 ? 2.781 17.406 -9.359 1 90 223 TYR B N 1
ATOM 3902 C CA . TYR B 1 223 ? 3.141 18.594 -10.117 1 90 223 TYR B CA 1
ATOM 3903 C C . TYR B 1 223 ? 4.656 18.75 -10.195 1 90 223 TYR B C 1
ATOM 3905 O O . TYR B 1 223 ? 5.371 18.438 -9.242 1 90 223 TYR B O 1
ATOM 3913 N N . SER B 1 224 ? 5.039 19.281 -11.289 1 93.31 224 SER B N 1
ATOM 3914 C CA . SER B 1 224 ? 6.461 19.562 -11.445 1 93.31 224 SER B CA 1
ATOM 3915 C C . SER B 1 224 ? 6.875 20.797 -10.664 1 93.31 224 SER B C 1
ATOM 3917 O O . SER B 1 224 ? 6.031 21.641 -10.336 1 93.31 224 SER B O 1
ATOM 3919 N N . LEU B 1 225 ? 8.18 20.938 -10.484 1 93.69 225 LEU B N 1
ATOM 3920 C CA . LEU B 1 225 ? 8.703 22.094 -9.766 1 93.69 225 LEU B CA 1
ATOM 3921 C C . LEU B 1 225 ? 8.422 23.391 -10.523 1 93.69 225 LEU B C 1
ATOM 3923 O O . LEU B 1 225 ? 8.156 24.422 -9.914 1 93.69 225 LEU B O 1
ATOM 3927 N N . THR B 1 226 ? 8.453 23.297 -11.812 1 94.62 226 THR B N 1
ATOM 3928 C CA . THR B 1 226 ? 8.219 24.469 -12.656 1 94.62 226 THR B CA 1
ATOM 3929 C C . THR B 1 226 ? 6.777 24.953 -12.508 1 94.62 226 THR B C 1
ATOM 3931 O O . THR B 1 226 ? 6.539 26.141 -12.328 1 94.62 226 THR B O 1
ATOM 3934 N N . LYS B 1 227 ? 5.891 24.078 -12.57 1 95.19 227 LYS B N 1
ATOM 3935 C CA . LYS B 1 227 ? 4.48 24.438 -12.43 1 95.19 227 LYS B CA 1
ATOM 3936 C C . LYS B 1 227 ? 4.191 25 -11.039 1 95.19 227 LYS B C 1
ATOM 3938 O O . LYS B 1 227 ? 3.434 25.969 -10.898 1 95.19 227 LYS B O 1
ATOM 3943 N N . ILE B 1 228 ? 4.82 24.391 -10.047 1 95.12 228 ILE B N 1
ATOM 3944 C CA . ILE B 1 228 ? 4.629 24.828 -8.672 1 95.12 228 ILE B CA 1
ATOM 3945 C C . ILE B 1 228 ? 5.172 26.25 -8.508 1 95.12 228 ILE B C 1
ATOM 3947 O O . ILE B 1 228 ? 4.512 27.109 -7.922 1 95.12 228 ILE B O 1
ATOM 3951 N N . ALA B 1 229 ? 6.316 26.469 -9.055 1 95.19 229 ALA B N 1
ATOM 3952 C CA . ALA B 1 229 ? 6.926 27.797 -8.992 1 95.19 229 ALA B CA 1
ATOM 3953 C C . ALA B 1 229 ? 6.016 28.844 -9.617 1 95.19 229 ALA B C 1
ATOM 3955 O O . ALA B 1 229 ? 5.77 29.906 -9.023 1 95.19 229 ALA B O 1
ATOM 3956 N N . HIS B 1 230 ? 5.492 28.516 -10.734 1 93.5 230 HIS B N 1
ATOM 3957 C CA . HIS B 1 230 ? 4.605 29.438 -11.438 1 93.5 230 HIS B CA 1
ATOM 3958 C C . HIS B 1 230 ? 3.334 29.703 -10.641 1 93.5 230 HIS B C 1
ATOM 3960 O O . HIS B 1 230 ? 2.904 30.844 -10.508 1 93.5 230 HIS B O 1
ATOM 3966 N N . ARG B 1 231 ? 2.789 28.719 -10.102 1 92.5 231 ARG B N 1
ATOM 3967 C CA . ARG B 1 231 ? 1.547 28.828 -9.344 1 92.5 231 ARG B CA 1
ATOM 3968 C C . ARG B 1 231 ? 1.74 29.672 -8.094 1 92.5 231 ARG B C 1
ATOM 3970 O O . ARG B 1 231 ? 0.825 30.375 -7.672 1 92.5 231 ARG B O 1
ATOM 3977 N N . LEU B 1 232 ? 2.91 29.531 -7.535 1 94.44 232 LEU B N 1
ATOM 3978 C CA . LEU B 1 232 ? 3.154 30.219 -6.273 1 94.44 232 LEU B CA 1
ATOM 3979 C C . LEU B 1 232 ? 3.781 31.594 -6.516 1 94.44 232 LEU B C 1
ATOM 3981 O O . LEU B 1 232 ? 4.09 32.312 -5.562 1 94.44 232 LEU B O 1
ATOM 3985 N N . GLY B 1 233 ? 4.027 31.938 -7.801 1 92.31 233 GLY B N 1
ATOM 3986 C CA . GLY B 1 233 ? 4.402 33.312 -8.172 1 92.31 233 GLY B CA 1
ATOM 3987 C C . GLY B 1 233 ? 5.902 33.5 -8.227 1 92.31 233 GLY B C 1
ATOM 3988 O O . GLY B 1 233 ? 6.383 34.625 -8.102 1 92.31 233 GLY B O 1
ATOM 3989 N N . TYR B 1 234 ? 6.621 32.469 -8.352 1 94.06 234 TYR B N 1
ATOM 3990 C CA . TYR B 1 234 ? 8.07 32.594 -8.461 1 94.06 234 TYR B CA 1
ATOM 3991 C C . TYR B 1 234 ? 8.492 32.719 -9.922 1 94.06 234 TYR B C 1
ATOM 3993 O O . TYR B 1 234 ? 7.828 32.188 -10.812 1 94.06 234 TYR B O 1
ATOM 4001 N N . ALA B 1 235 ? 9.664 33.344 -10.086 1 92.31 235 ALA B N 1
ATOM 4002 C CA . ALA B 1 235 ? 10.141 33.625 -11.438 1 92.31 235 ALA B CA 1
ATOM 4003 C C . ALA B 1 235 ? 10.656 32.375 -12.117 1 92.31 235 ALA B C 1
ATOM 4005 O O . ALA B 1 235 ? 10.633 32.25 -13.344 1 92.31 235 ALA B O 1
ATOM 4006 N N . SER B 1 236 ? 11.156 31.438 -11.32 1 95 236 SER B N 1
ATOM 4007 C CA . SER B 1 236 ? 11.719 30.219 -11.883 1 95 236 SER B CA 1
ATOM 4008 C C . SER B 1 236 ? 11.695 29.078 -10.867 1 95 236 SER B C 1
ATOM 4010 O O . SER B 1 236 ? 11.539 29.312 -9.664 1 95 236 SER B O 1
ATOM 4012 N N . ALA B 1 237 ? 11.828 27.922 -11.438 1 95.5 237 ALA B N 1
ATOM 4013 C CA . ALA B 1 237 ? 11.945 26.75 -10.57 1 95.5 237 ALA B CA 1
ATOM 4014 C C . ALA B 1 237 ? 13.18 26.859 -9.68 1 95.5 237 ALA B C 1
ATOM 4016 O O . ALA B 1 237 ? 13.156 26.406 -8.523 1 95.5 237 ALA B O 1
ATOM 4017 N N . GLU B 1 238 ? 14.133 27.438 -10.211 1 95.75 238 GLU B N 1
ATOM 4018 C CA . GLU B 1 238 ? 15.375 27.594 -9.461 1 95.75 238 GLU B CA 1
ATOM 4019 C C . GLU B 1 238 ? 15.172 28.516 -8.258 1 95.75 238 GLU B C 1
ATOM 4021 O O . GLU B 1 238 ? 15.586 28.203 -7.145 1 95.75 238 GLU B O 1
ATOM 4026 N N . SER B 1 239 ? 14.555 29.656 -8.5 1 95.62 239 SER B N 1
ATOM 4027 C CA . SER B 1 239 ? 14.305 30.609 -7.43 1 95.62 239 SER B CA 1
ATOM 4028 C C . SER B 1 239 ? 13.43 30 -6.336 1 95.62 239 SER B C 1
ATOM 4030 O O . SER B 1 239 ? 13.695 30.203 -5.145 1 95.62 239 SER B O 1
ATOM 4032 N N . PHE B 1 240 ? 12.445 29.312 -6.727 1 96.12 240 PHE B N 1
ATOM 4033 C CA . PHE B 1 240 ? 11.578 28.641 -5.77 1 96.12 240 PHE B CA 1
ATOM 4034 C C . PHE B 1 240 ? 12.344 27.578 -4.992 1 96.12 240 PHE B C 1
ATOM 4036 O O . PHE B 1 240 ? 12.219 27.484 -3.768 1 96.12 240 PHE B O 1
ATOM 4043 N N . GLY B 1 241 ? 13.039 26.75 -5.703 1 95.69 241 GLY B N 1
ATOM 4044 C CA . GLY B 1 241 ? 13.836 25.719 -5.07 1 95.69 241 GLY B CA 1
ATOM 4045 C C . GLY B 1 241 ? 14.789 26.25 -4.02 1 95.69 241 GLY B C 1
ATOM 4046 O O . GLY B 1 241 ? 14.938 25.672 -2.943 1 95.69 241 GLY B O 1
ATOM 4047 N N . ASN B 1 242 ? 15.422 27.312 -4.328 1 95.81 242 ASN B N 1
ATOM 4048 C CA . ASN B 1 242 ? 16.344 27.953 -3.387 1 95.81 242 ASN B CA 1
ATOM 4049 C C . ASN B 1 242 ? 15.617 28.406 -2.123 1 95.81 242 ASN B C 1
ATOM 4051 O O . ASN B 1 242 ? 16.109 28.203 -1.012 1 95.81 242 ASN B O 1
ATOM 4055 N N . MET B 1 243 ? 14.531 28.984 -2.322 1 94.62 243 MET B N 1
ATOM 4056 C CA . MET B 1 243 ? 13.727 29.406 -1.181 1 94.62 243 MET B CA 1
ATOM 4057 C C . MET B 1 243 ? 13.305 28.219 -0.336 1 94.62 243 MET B C 1
ATOM 4059 O O . MET B 1 243 ? 13.422 28.234 0.89 1 94.62 243 MET B O 1
ATOM 4063 N N . PHE B 1 244 ? 12.805 27.203 -0.994 1 95.31 244 PHE B N 1
ATOM 4064 C CA . PHE B 1 244 ? 12.359 25.984 -0.324 1 95.31 244 PHE B CA 1
ATOM 4065 C C . PHE B 1 244 ? 13.484 25.391 0.507 1 95.31 244 PHE B C 1
ATOM 4067 O O . PHE B 1 244 ? 13.289 25.062 1.681 1 95.31 244 PHE B O 1
ATOM 4074 N N . LYS B 1 245 ? 14.617 25.297 -0.049 1 94.31 245 LYS B N 1
ATOM 4075 C CA . LYS B 1 245 ? 15.781 24.734 0.622 1 94.31 245 LYS B CA 1
ATOM 4076 C C . LYS B 1 245 ? 16.203 25.594 1.812 1 94.31 245 LYS B C 1
ATOM 4078 O O . LYS B 1 245 ? 16.562 25.062 2.867 1 94.31 245 LYS B O 1
ATOM 4083 N N . ARG B 1 246 ? 16.172 26.812 1.639 1 92.69 246 ARG B N 1
ATOM 4084 C CA . ARG B 1 246 ? 16.531 27.719 2.721 1 92.69 246 ARG B CA 1
ATOM 4085 C C . ARG B 1 246 ? 15.586 27.562 3.91 1 92.69 246 ARG B C 1
ATOM 4087 O O . ARG B 1 246 ? 16.016 27.609 5.062 1 92.69 246 ARG B O 1
ATOM 4094 N N . ARG B 1 247 ? 14.375 27.312 3.613 1 89.69 247 ARG B N 1
ATOM 4095 C CA . ARG B 1 247 ? 13.359 27.266 4.66 1 89.69 247 ARG B CA 1
ATOM 4096 C C . ARG B 1 247 ? 13.344 25.891 5.332 1 89.69 247 ARG B C 1
ATOM 4098 O O . ARG B 1 247 ? 13.117 25.797 6.539 1 89.69 247 ARG B O 1
ATOM 4105 N N . THR B 1 248 ? 13.602 24.859 4.586 1 87.62 248 THR B N 1
ATOM 4106 C CA . THR B 1 248 ? 13.391 23.516 5.113 1 87.62 248 THR B CA 1
ATOM 4107 C C . THR B 1 248 ? 14.727 22.812 5.328 1 87.62 248 THR B C 1
ATOM 4109 O O . THR B 1 248 ? 14.789 21.812 6.039 1 87.62 248 THR B O 1
ATOM 4112 N N . GLY B 1 249 ? 15.742 23.219 4.645 1 89.5 249 GLY B N 1
ATOM 4113 C CA . GLY B 1 249 ? 17.031 22.562 4.68 1 89.5 249 GLY B CA 1
ATOM 4114 C C . GLY B 1 249 ? 17.188 21.484 3.617 1 89.5 249 GLY B C 1
ATOM 4115 O O . GLY B 1 249 ? 18.266 20.906 3.465 1 89.5 249 GLY B O 1
ATOM 4116 N N . TYR B 1 250 ? 16.125 21.297 2.857 1 89.88 250 TYR B N 1
ATOM 4117 C CA . TYR B 1 250 ? 16.125 20.266 1.836 1 89.88 250 TYR B CA 1
ATOM 4118 C C . TYR B 1 250 ? 15.523 20.781 0.531 1 89.88 250 TYR B C 1
ATOM 4120 O O . TYR B 1 250 ? 14.703 21.703 0.538 1 89.88 250 TYR B O 1
ATOM 4128 N N . SER B 1 251 ? 15.984 20.141 -0.532 1 92.06 251 SER B N 1
ATOM 4129 C CA . SER B 1 251 ? 15.273 20.391 -1.783 1 92.06 251 SER B CA 1
ATOM 4130 C C . SER B 1 251 ? 13.867 19.797 -1.741 1 92.06 251 SER B C 1
ATOM 4132 O O . SER B 1 251 ? 13.586 18.891 -0.954 1 92.06 251 SER B O 1
ATOM 4134 N N . PRO B 1 252 ? 12.969 20.359 -2.596 1 89.44 252 PRO B N 1
ATOM 4135 C CA . PRO B 1 252 ? 11.602 19.828 -2.592 1 89.44 252 PRO B CA 1
ATOM 4136 C C . PRO B 1 252 ? 11.539 18.328 -2.805 1 89.44 252 PRO B C 1
ATOM 4138 O O . PRO B 1 252 ? 10.805 17.625 -2.104 1 89.44 252 PRO B O 1
ATOM 4141 N N . GLY B 1 253 ? 12.312 17.812 -3.68 1 84 253 GLY B N 1
ATOM 4142 C CA . GLY B 1 253 ? 12.336 16.375 -3.943 1 84 253 GLY B CA 1
ATOM 4143 C C . GLY B 1 253 ? 12.797 15.562 -2.752 1 84 253 GLY B C 1
ATOM 4144 O O . GLY B 1 253 ? 12.172 14.562 -2.398 1 84 253 GLY B O 1
ATOM 4145 N N . LYS B 1 254 ? 13.82 15.914 -2.127 1 83.31 254 LYS B N 1
ATOM 4146 C CA . LYS B 1 254 ? 14.367 15.219 -0.963 1 83.31 254 LYS B CA 1
ATOM 4147 C C . LYS B 1 254 ? 13.406 15.305 0.222 1 83.31 254 LYS B C 1
ATOM 4149 O O . LYS B 1 254 ? 13.289 14.352 0.995 1 83.31 254 LYS B O 1
ATOM 4154 N N . PHE B 1 255 ? 12.836 16.438 0.302 1 82.31 255 PHE B N 1
ATOM 4155 C CA . PHE B 1 255 ? 11.914 16.656 1.411 1 82.31 255 PHE B CA 1
ATOM 4156 C C . PHE B 1 255 ? 10.75 15.672 1.351 1 82.31 255 PHE B C 1
ATOM 4158 O O . PHE B 1 255 ? 10.398 15.055 2.357 1 82.31 255 PHE B O 1
ATOM 4165 N N . THR B 1 256 ? 10.172 15.438 0.192 1 78.56 256 THR B N 1
ATOM 4166 C CA . THR B 1 256 ? 9.023 14.555 0.023 1 78.56 256 THR B CA 1
ATOM 4167 C C . THR B 1 256 ? 9.422 13.102 0.257 1 78.56 256 THR B C 1
ATOM 4169 O O . THR B 1 256 ? 8.641 12.32 0.813 1 78.56 256 THR B O 1
ATOM 4172 N N . ARG B 1 257 ? 10.602 12.742 -0.111 1 76.5 257 ARG B N 1
ATOM 4173 C CA . ARG B 1 257 ? 11.094 11.391 0.112 1 76.5 257 ARG B CA 1
ATOM 4174 C C . ARG B 1 257 ? 11.289 11.109 1.601 1 76.5 257 ARG B C 1
ATOM 4176 O O . ARG B 1 257 ? 11.016 10.008 2.072 1 76.5 257 ARG B O 1
ATOM 4183 N N . ARG B 1 258 ? 11.68 12.07 2.268 1 73.62 258 ARG B N 1
ATOM 4184 C CA . ARG B 1 258 ? 11.906 11.938 3.703 1 73.62 258 ARG B CA 1
ATOM 4185 C C . ARG B 1 258 ? 10.586 11.75 4.453 1 73.62 258 ARG B C 1
ATOM 4187 O O . ARG B 1 258 ? 10.539 11.055 5.469 1 73.62 258 ARG B O 1
ATOM 4194 N N . LEU B 1 259 ? 9.617 12.375 3.898 1 72.25 259 LEU B N 1
ATOM 4195 C CA . LEU B 1 259 ? 8.32 12.281 4.551 1 72.25 259 LEU B CA 1
ATOM 4196 C C . LEU B 1 259 ? 7.793 10.844 4.508 1 72.25 259 LEU B C 1
ATOM 4198 O O . LEU B 1 259 ? 7.098 10.406 5.43 1 72.25 259 LEU B O 1
ATOM 4202 N N . THR B 1 260 ? 8.172 10.141 3.463 1 67.38 260 THR B N 1
ATOM 4203 C CA . THR B 1 260 ? 7.621 8.797 3.285 1 67.38 260 THR B CA 1
ATOM 4204 C C . THR B 1 260 ? 8.602 7.738 3.779 1 67.38 260 THR B C 1
ATOM 4206 O O . THR B 1 260 ? 8.258 6.559 3.861 1 67.38 260 THR B O 1
ATOM 4209 N N . MET B 1 261 ? 9.906 8.125 3.955 1 60.25 261 MET B N 1
ATOM 4210 C CA . MET B 1 261 ? 10.922 7.168 4.367 1 60.25 261 MET B CA 1
ATOM 4211 C C . MET B 1 261 ? 10.844 6.898 5.867 1 60.25 261 MET B C 1
ATOM 4213 O O . MET B 1 261 ? 10.484 7.785 6.645 1 60.25 261 MET B O 1
ATOM 4217 N N . HIS B 1 262 ? 10.523 5.703 6.215 1 54.12 262 HIS B N 1
ATOM 4218 C CA . HIS B 1 262 ? 10.75 5.316 7.602 1 54.12 262 HIS B CA 1
ATOM 4219 C C . HIS B 1 262 ? 12.234 5.094 7.875 1 54.12 262 HIS B C 1
ATOM 4221 O O . HIS B 1 262 ? 12.961 4.594 7.008 1 54.12 262 HIS B O 1
ATOM 4227 N N . ASP B 1 263 ? 12.945 5.984 8.555 1 44.38 263 ASP B N 1
ATOM 4228 C CA . ASP B 1 263 ? 14.273 5.594 9.016 1 44.38 263 ASP B CA 1
ATOM 4229 C C . ASP B 1 263 ? 14.266 4.152 9.523 1 44.38 263 ASP B C 1
ATOM 4231 O O . ASP B 1 263 ? 14 3.904 10.703 1 44.38 263 ASP B O 1
ATOM 4235 N N . TYR B 1 264 ? 13.898 3.225 8.75 1 37.16 264 TYR B N 1
ATOM 4236 C CA . TYR B 1 264 ? 14.289 1.923 9.281 1 37.16 264 TYR B CA 1
ATOM 4237 C C . TYR B 1 264 ? 15.805 1.808 9.398 1 37.16 264 TYR B C 1
ATOM 4239 O O . TYR B 1 264 ? 16.5 1.636 8.398 1 37.16 264 TYR B O 1
ATOM 4247 N N . ALA B 1 265 ? 16.578 2.74 9.859 1 31.73 265 ALA B N 1
ATOM 4248 C CA . ALA B 1 265 ? 18.016 2.562 10.062 1 31.73 265 ALA B CA 1
ATOM 4249 C C . ALA B 1 265 ? 18.359 1.087 10.227 1 31.73 265 ALA B C 1
ATOM 4251 O O . ALA B 1 265 ? 18.031 0.471 11.242 1 31.73 265 ALA B O 1
ATOM 4252 N N . ILE B 1 266 ? 18.344 0.302 9.188 1 28.28 266 ILE B N 1
ATOM 4253 C CA . ILE B 1 266 ? 19.172 -0.875 8.977 1 28.28 266 ILE B CA 1
ATOM 4254 C C . ILE B 1 266 ? 20.594 -0.605 9.492 1 28.28 266 ILE B C 1
ATOM 4256 O O . ILE B 1 266 ? 21.266 0.305 9.016 1 28.28 266 ILE B O 1
ATOM 4260 N N . THR B 1 267 ? 20.891 -0.808 10.703 1 24.09 267 THR B N 1
ATOM 4261 C CA . THR B 1 267 ? 22.203 -1.343 11.031 1 24.09 267 THR B CA 1
ATOM 4262 C C . THR B 1 267 ? 22.625 -2.398 10.016 1 24.09 267 THR B C 1
ATOM 4264 O O . THR B 1 267 ? 22.172 -3.541 10.07 1 24.09 267 THR B O 1
ATOM 4267 N N . ARG B 1 268 ? 22.453 -2.248 8.766 1 23.09 268 ARG B N 1
ATOM 4268 C CA . ARG B 1 268 ? 23.219 -3.074 7.848 1 23.09 268 ARG B CA 1
ATOM 4269 C C . ARG B 1 268 ? 24.672 -3.174 8.289 1 23.09 268 ARG B C 1
ATOM 4271 O O . ARG B 1 268 ? 25.406 -2.184 8.266 1 23.09 268 ARG B O 1
ATOM 4278 N N . GLN B 1 269 ? 25 -4.012 9.258 1 20.45 269 GLN B N 1
ATOM 4279 C CA . GLN B 1 269 ? 26.375 -4.527 9.289 1 20.45 269 GLN B CA 1
ATOM 4280 C C . GLN B 1 269 ? 26.766 -5.109 7.93 1 20.45 269 GLN B C 1
ATOM 4282 O O . GLN B 1 269 ? 26.016 -5.895 7.344 1 20.45 269 GLN B O 1
ATOM 4287 N N . MET B 1 270 ? 27.406 -4.383 7.086 1 19.97 270 MET B N 1
ATOM 4288 C CA . MET B 1 270 ? 28.391 -4.84 6.117 1 19.97 270 MET B CA 1
ATOM 4289 C C . MET B 1 270 ? 29 -6.168 6.547 1 19.97 270 MET B C 1
ATOM 4291 O O . MET B 1 270 ? 29.625 -6.258 7.605 1 19.97 270 MET B O 1
ATOM 4295 N N . ILE B 1 271 ? 28.375 -7.398 6.449 1 16.88 271 ILE B N 1
ATOM 4296 C CA . ILE B 1 271 ? 29.422 -8.383 6.172 1 16.88 271 ILE B CA 1
ATOM 4297 C C . ILE B 1 271 ? 29.891 -8.242 4.723 1 16.88 271 ILE B C 1
ATOM 4299 O O . ILE B 1 271 ? 29.078 -8.086 3.814 1 16.88 271 ILE B O 1
#

Organism: Escherichia coli O6:H1 (strain CFT073 / ATCC 700928 / UPEC) (NCBI:txid199310)

pLDDT: mean 85.95, std 15.27, range [16.88, 96.5]